Protein AF-A0A641QDT6-F1 (afdb_monomer)

Structure (mmCIF, N/CA/C/O backbone):
data_AF-A0A641QDT6-F1
#
_entry.id   AF-A0A641QDT6-F1
#
loop_
_atom_site.group_PDB
_atom_site.id
_atom_site.type_symbol
_atom_site.label_atom_id
_atom_site.label_alt_id
_atom_site.label_comp_id
_atom_site.label_asym_id
_atom_site.label_entity_id
_atom_site.label_seq_id
_atom_site.pdbx_PDB_ins_code
_atom_site.Cartn_x
_atom_site.Cartn_y
_atom_site.Cartn_z
_atom_site.occupancy
_atom_site.B_iso_or_equiv
_atom_site.auth_seq_id
_atom_site.auth_comp_id
_atom_site.auth_asym_id
_atom_site.auth_atom_id
_atom_site.pdbx_PDB_model_num
ATOM 1 N N . MET A 1 1 ? -2.288 -34.314 -26.282 1.00 59.94 1 MET A N 1
ATOM 2 C CA . MET A 1 1 ? -1.957 -32.972 -25.759 1.00 59.94 1 MET A CA 1
ATOM 3 C C . MET A 1 1 ? -1.831 -31.997 -26.919 1.00 59.94 1 MET A C 1
ATOM 5 O O . MET A 1 1 ? -1.524 -32.454 -28.017 1.00 59.94 1 MET A O 1
ATOM 9 N N . PRO A 1 2 ? -2.115 -30.701 -26.722 1.00 67.31 2 PRO A N 1
ATOM 10 C CA . PRO A 1 2 ? -1.859 -29.699 -27.748 1.00 67.31 2 PRO A CA 1
ATOM 11 C C . PRO A 1 2 ? -0.356 -29.597 -28.022 1.00 67.31 2 PRO A C 1
ATOM 13 O O . PRO A 1 2 ? 0.450 -29.662 -27.098 1.00 67.31 2 PRO A O 1
ATOM 16 N N . ARG A 1 3 ? -0.000 -29.453 -29.302 1.00 85.06 3 ARG A N 1
ATOM 17 C CA . ARG A 1 3 ? 1.394 -29.369 -29.759 1.00 85.06 3 ARG A CA 1
ATOM 18 C C . ARG A 1 3 ? 2.098 -28.107 -29.254 1.00 85.06 3 ARG A C 1
ATOM 20 O O . ARG A 1 3 ? 3.278 -28.146 -28.921 1.00 85.06 3 ARG A O 1
ATOM 27 N N . ILE A 1 4 ? 1.359 -26.998 -29.185 1.00 92.88 4 ILE A N 1
ATOM 28 C CA . ILE A 1 4 ? 1.852 -25.725 -28.660 1.00 92.88 4 ILE A CA 1
ATOM 29 C C . ILE A 1 4 ? 1.339 -25.534 -27.237 1.00 92.88 4 ILE A C 1
ATOM 31 O O . ILE A 1 4 ? 0.132 -25.612 -27.002 1.00 92.88 4 ILE A O 1
ATOM 35 N N . LEU A 1 5 ? 2.250 -25.250 -26.309 1.00 95.38 5 LEU A N 1
ATOM 36 C CA . LEU A 1 5 ? 1.923 -24.841 -24.944 1.00 95.38 5 LEU A CA 1
ATOM 37 C C . LEU A 1 5 ? 2.494 -23.463 -24.638 1.00 95.38 5 LEU A C 1
ATOM 39 O O . LEU A 1 5 ? 3.478 -23.024 -25.231 1.00 95.38 5 LEU A O 1
ATOM 43 N N . TYR A 1 6 ? 1.879 -22.788 -23.680 1.00 96.00 6 TYR A N 1
ATOM 44 C CA . TYR A 1 6 ? 2.088 -21.374 -23.433 1.00 96.00 6 TYR A CA 1
ATOM 45 C C . TYR A 1 6 ? 2.725 -21.118 -22.072 1.00 96.00 6 TYR A C 1
ATOM 47 O O . TYR A 1 6 ? 2.264 -21.614 -21.043 1.00 96.00 6 TYR A O 1
ATOM 55 N N . LYS A 1 7 ? 3.776 -20.298 -22.057 1.00 94.44 7 LYS A N 1
ATOM 56 C CA . LYS A 1 7 ? 4.405 -19.799 -20.835 1.00 94.44 7 LYS A CA 1
ATOM 57 C C . LYS A 1 7 ? 4.086 -18.321 -20.655 1.00 94.44 7 LYS A C 1
ATOM 59 O O . LYS A 1 7 ? 4.534 -17.495 -21.446 1.00 94.44 7 LYS A O 1
ATOM 64 N N . TYR A 1 8 ? 3.353 -17.999 -19.597 1.00 93.62 8 TYR A N 1
ATOM 65 C CA . TYR A 1 8 ? 3.061 -16.627 -19.185 1.00 93.62 8 TYR A CA 1
ATOM 66 C C . TYR A 1 8 ? 4.192 -16.091 -18.308 1.00 93.62 8 TYR A C 1
ATOM 68 O O . TYR A 1 8 ? 4.615 -16.766 -17.366 1.00 93.62 8 TYR A O 1
ATOM 76 N N . LEU A 1 9 ? 4.705 -14.907 -18.637 1.00 88.69 9 LEU A N 1
ATOM 77 C CA . LEU A 1 9 ? 5.862 -14.299 -17.989 1.00 88.69 9 LEU A CA 1
ATOM 78 C C . LEU A 1 9 ? 5.682 -12.783 -17.879 1.00 88.69 9 LEU A C 1
ATOM 80 O O . LEU A 1 9 ? 5.086 -12.133 -18.741 1.00 88.69 9 LEU A O 1
ATOM 84 N N . ASP A 1 10 ? 6.291 -12.192 -16.860 1.00 86.94 10 ASP A N 1
ATOM 85 C CA . ASP A 1 10 ? 6.581 -10.764 -16.879 1.00 86.94 10 ASP A CA 1
ATOM 86 C C . ASP A 1 10 ? 7.655 -10.440 -17.940 1.00 86.94 10 ASP A C 1
ATOM 88 O O . ASP A 1 10 ? 8.276 -11.318 -18.549 1.00 86.94 10 ASP A O 1
ATOM 92 N N . ILE A 1 11 ? 7.882 -9.149 -18.194 1.00 81.19 11 ILE A N 1
ATOM 93 C CA . ILE A 1 11 ? 8.840 -8.705 -19.221 1.00 81.19 11 ILE A CA 1
ATOM 94 C C . ILE A 1 11 ? 10.263 -9.185 -18.895 1.00 81.19 11 ILE A C 1
ATOM 96 O O . ILE A 1 11 ? 11.015 -9.560 -19.798 1.00 81.19 11 ILE A O 1
ATOM 100 N N . VAL A 1 12 ? 10.643 -9.190 -17.614 1.00 77.25 12 VAL A N 1
ATOM 101 C CA . VAL A 1 12 ? 11.979 -9.612 -17.173 1.00 77.25 12 VAL A CA 1
ATOM 102 C C . VAL A 1 12 ? 12.177 -11.105 -17.428 1.00 77.25 12 VAL A C 1
ATOM 104 O O . VAL A 1 12 ? 13.152 -11.490 -18.073 1.00 77.25 12 VAL A O 1
ATOM 107 N N . GLY A 1 13 ? 11.234 -11.941 -16.994 1.00 76.88 13 GLY A N 1
ATOM 108 C CA . GLY A 1 13 ? 11.238 -13.384 -17.201 1.00 76.88 13 GLY A CA 1
ATOM 109 C C . GLY A 1 13 ? 11.233 -13.753 -18.679 1.00 76.88 13 GLY A C 1
ATOM 110 O O . GLY A 1 13 ? 12.030 -14.592 -19.097 1.00 76.88 13 GLY A O 1
ATOM 111 N N . ALA A 1 14 ? 10.425 -13.070 -19.493 1.00 84.81 14 ALA A N 1
ATOM 112 C CA . ALA A 1 14 ? 10.397 -13.273 -20.939 1.00 84.81 14 ALA A CA 1
ATOM 113 C C . ALA A 1 14 ? 11.737 -12.922 -21.601 1.00 84.81 14 ALA A C 1
ATOM 115 O O . ALA A 1 14 ? 12.267 -13.720 -22.372 1.00 84.81 14 ALA A O 1
ATOM 116 N N . LYS A 1 15 ? 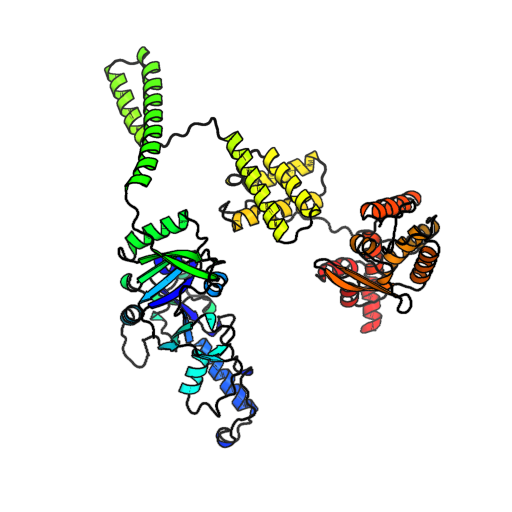12.342 -11.776 -21.260 1.00 80.19 15 LYS A N 1
ATOM 117 C CA . LYS A 1 15 ? 13.678 -11.399 -21.757 1.00 80.19 15 LYS A CA 1
ATOM 118 C C . LYS A 1 15 ? 14.749 -12.399 -21.344 1.00 80.19 15 LYS A C 1
ATOM 120 O O . LYS A 1 15 ? 15.602 -12.735 -22.162 1.00 80.19 15 LYS A O 1
ATOM 125 N N . CYS A 1 16 ? 14.715 -12.881 -20.104 1.00 75.19 16 CYS A N 1
ATOM 126 C CA . CYS A 1 16 ? 15.646 -13.902 -19.635 1.00 75.19 16 CYS A CA 1
ATOM 127 C C . CYS A 1 16 ? 15.475 -15.216 -20.407 1.00 75.19 16 CYS A C 1
ATOM 129 O O . CYS A 1 16 ? 16.471 -15.789 -20.841 1.00 75.19 16 CYS A O 1
ATOM 131 N N . MET A 1 17 ? 14.235 -15.663 -20.606 1.00 81.88 17 MET A N 1
ATOM 132 C CA . MET A 1 17 ? 13.906 -16.900 -21.313 1.00 81.88 17 MET A CA 1
ATOM 133 C C . MET A 1 17 ? 14.315 -16.850 -22.793 1.00 81.88 17 MET A C 1
ATOM 135 O O . MET A 1 17 ? 15.001 -17.741 -23.288 1.00 81.88 17 MET A O 1
ATOM 139 N N . ILE A 1 18 ? 13.938 -15.776 -23.489 1.00 82.69 18 ILE A N 1
ATOM 140 C CA . ILE A 1 18 ? 14.245 -15.551 -24.908 1.00 82.69 18 ILE A CA 1
ATOM 141 C C . ILE A 1 18 ? 15.747 -15.303 -25.100 1.00 82.69 18 ILE A C 1
ATOM 143 O O . ILE A 1 18 ? 16.367 -15.878 -25.991 1.00 82.69 18 ILE A O 1
ATOM 147 N N . GLY A 1 19 ? 16.344 -14.449 -24.266 1.00 76.62 19 GLY A N 1
ATOM 148 C CA . GLY A 1 19 ? 17.744 -14.047 -24.382 1.00 76.62 19 GLY A CA 1
ATOM 149 C C . GLY A 1 19 ? 18.722 -15.192 -24.138 1.00 76.62 19 GLY A C 1
ATOM 150 O O . GLY A 1 19 ? 19.724 -15.292 -24.843 1.00 76.62 19 GLY A O 1
ATOM 151 N N . ASN A 1 20 ? 18.411 -16.069 -23.180 1.00 75.94 20 ASN A N 1
ATOM 152 C CA . ASN A 1 20 ? 19.236 -17.234 -22.862 1.00 75.94 20 ASN A CA 1
ATOM 153 C C . ASN A 1 20 ? 18.808 -18.506 -23.607 1.00 75.94 20 ASN A C 1
ATOM 155 O O . ASN A 1 20 ? 19.472 -19.526 -23.447 1.00 75.94 20 ASN A O 1
ATOM 159 N N . GLN A 1 21 ? 17.715 -18.453 -24.379 1.00 81.75 21 GLN A N 1
ATOM 160 C CA . GLN A 1 21 ? 17.124 -19.592 -25.087 1.00 81.75 21 GLN A CA 1
ATOM 161 C C . GLN A 1 21 ? 17.000 -20.817 -24.176 1.00 81.75 21 GLN A C 1
ATOM 163 O O . GLN A 1 21 ? 17.620 -21.848 -24.408 1.00 81.75 21 GLN A O 1
ATOM 168 N N . ASN A 1 22 ? 16.264 -20.691 -23.076 1.00 80.50 22 ASN A N 1
ATOM 169 C CA . ASN A 1 22 ? 16.143 -21.771 -22.102 1.00 80.50 22 ASN A CA 1
ATOM 170 C C . ASN A 1 22 ? 14.734 -21.875 -21.525 1.00 80.50 22 ASN A C 1
ATOM 172 O O . ASN A 1 22 ? 13.930 -20.969 -21.673 1.00 80.50 22 ASN A O 1
ATOM 176 N N . LEU A 1 23 ? 14.423 -22.987 -20.870 1.00 82.19 23 LEU A N 1
ATOM 177 C CA . LEU A 1 23 ? 13.195 -23.188 -20.120 1.00 82.19 23 LEU A CA 1
ATOM 178 C C . LEU A 1 23 ? 13.533 -23.280 -18.638 1.00 82.19 23 LEU A C 1
ATOM 180 O O . LEU A 1 23 ? 14.334 -24.122 -18.229 1.00 82.19 23 LEU A O 1
ATOM 184 N N . GLN A 1 24 ? 12.931 -22.404 -17.837 1.00 79.38 24 GLN A N 1
ATOM 185 C CA . GLN A 1 24 ? 13.158 -22.378 -16.399 1.00 79.38 24 GLN A CA 1
ATOM 186 C C . GLN A 1 24 ? 12.289 -23.425 -15.697 1.00 79.38 24 GLN A C 1
ATOM 188 O O . GLN A 1 24 ? 11.064 -23.428 -15.848 1.00 79.38 24 GLN A O 1
ATOM 193 N N . PHE A 1 25 ? 12.929 -24.243 -14.868 1.00 79.62 25 PHE A N 1
ATOM 194 C CA . PHE A 1 25 ? 12.282 -25.130 -13.911 1.00 79.62 25 PHE A CA 1
ATOM 195 C C . PHE A 1 25 ? 12.443 -24.591 -12.487 1.00 79.62 25 PHE A C 1
ATOM 197 O O . PHE A 1 25 ? 13.453 -23.966 -12.145 1.00 79.62 25 PHE A O 1
ATOM 204 N N . THR A 1 26 ? 11.445 -24.865 -11.653 1.00 76.50 26 THR A N 1
ATOM 205 C CA . THR A 1 26 ? 11.448 -24.544 -10.222 1.00 76.50 26 THR A CA 1
ATOM 206 C C . THR A 1 26 ? 11.397 -25.841 -9.422 1.00 76.50 26 THR A C 1
ATOM 208 O O . THR A 1 26 ? 10.781 -26.816 -9.858 1.00 76.50 26 THR A O 1
ATOM 211 N N . ASN A 1 27 ? 12.045 -25.873 -8.255 1.00 76.25 27 ASN A N 1
ATOM 212 C CA . ASN A 1 27 ? 11.891 -26.995 -7.334 1.00 76.25 27 ASN A CA 1
ATOM 213 C C . ASN A 1 27 ? 10.439 -27.037 -6.830 1.00 76.25 27 ASN A C 1
ATOM 215 O O . ASN A 1 27 ? 9.900 -26.003 -6.427 1.00 76.25 27 ASN A O 1
ATOM 219 N N . ALA A 1 28 ? 9.807 -28.212 -6.843 1.00 73.94 28 ALA A N 1
ATOM 220 C CA . ALA A 1 28 ? 8.408 -28.342 -6.446 1.00 73.94 28 ALA A CA 1
ATOM 221 C C . ALA A 1 28 ? 8.154 -27.897 -4.988 1.00 73.94 28 ALA A C 1
ATOM 223 O O . ALA A 1 28 ? 7.043 -27.483 -4.672 1.00 73.94 28 ALA A O 1
ATOM 224 N N . SER A 1 29 ? 9.169 -27.902 -4.111 1.00 71.56 29 SER A N 1
ATOM 225 C CA . SER A 1 29 ? 9.049 -27.427 -2.722 1.00 71.56 29 SER A CA 1
ATOM 226 C C . SER A 1 29 ? 9.038 -25.901 -2.549 1.00 71.56 29 SER A C 1
ATOM 228 O O . SER A 1 29 ? 8.716 -25.420 -1.465 1.00 71.56 29 SER A O 1
ATOM 230 N N . GLN A 1 30 ? 9.376 -25.126 -3.586 1.00 64.56 30 GLN A N 1
ATOM 231 C CA . GLN A 1 30 ? 9.523 -23.660 -3.509 1.00 64.56 30 GLN A CA 1
ATOM 232 C C . GLN A 1 30 ? 8.324 -22.871 -4.031 1.00 64.56 30 GLN A C 1
ATOM 234 O O . GLN A 1 30 ? 8.308 -21.641 -3.964 1.00 64.56 30 GLN A O 1
ATOM 239 N N . LEU A 1 31 ? 7.342 -23.551 -4.609 1.00 60.44 31 LEU A N 1
ATOM 240 C CA . LEU A 1 31 ? 6.167 -22.904 -5.169 1.00 60.44 31 LEU A CA 1
ATOM 241 C C . LEU A 1 31 ? 5.165 -22.626 -4.037 1.00 60.44 31 LEU A C 1
ATOM 243 O O . LEU A 1 31 ? 4.776 -23.533 -3.309 1.00 60.44 31 LEU A O 1
ATOM 247 N N . ASN A 1 32 ? 4.773 -21.355 -3.883 1.00 47.69 32 ASN A N 1
ATOM 248 C CA . ASN A 1 32 ? 3.903 -20.845 -2.809 1.00 47.69 32 ASN A CA 1
ATOM 249 C C . ASN A 1 32 ? 2.395 -21.094 -3.098 1.00 47.69 32 ASN A C 1
ATOM 251 O O . ASN A 1 32 ? 1.576 -20.194 -2.936 1.00 47.69 32 ASN A O 1
ATOM 255 N N . ASP A 1 33 ? 2.088 -22.332 -3.513 1.00 51.50 33 ASP A N 1
ATOM 256 C CA . ASP A 1 33 ? 0.790 -22.951 -3.877 1.00 51.50 33 ASP A CA 1
ATOM 257 C C . ASP A 1 33 ? 0.050 -22.409 -5.120 1.00 51.50 33 ASP A C 1
ATOM 259 O O . ASP A 1 33 ? 0.124 -21.210 -5.398 1.00 51.50 33 ASP A O 1
ATOM 263 N N . PRO A 1 34 ? -0.612 -23.282 -5.927 1.00 44.34 34 PRO A N 1
ATOM 264 C CA . PRO A 1 34 ? -1.358 -24.496 -5.544 1.00 44.34 34 PRO A CA 1
ATOM 265 C C . PRO A 1 34 ? -0.804 -25.792 -6.173 1.00 44.34 34 PRO A C 1
ATOM 267 O O . PRO A 1 34 ? -1.082 -26.140 -7.325 1.00 44.34 34 PRO A O 1
ATOM 270 N N . PHE A 1 35 ? -0.057 -26.549 -5.379 1.00 49.19 35 PHE A N 1
ATOM 271 C CA . PHE A 1 35 ? -0.126 -28.004 -5.324 1.00 49.19 35 PHE A CA 1
ATOM 272 C C . PHE A 1 35 ? -0.986 -28.357 -4.105 1.00 49.19 35 PHE A C 1
ATOM 274 O O . PHE A 1 35 ? -0.453 -28.823 -3.090 1.00 49.19 35 PHE A O 1
ATOM 281 N N . ASP A 1 36 ? -2.301 -28.131 -4.198 1.00 51.44 36 ASP A N 1
ATOM 282 C CA . ASP A 1 36 ? -3.278 -28.449 -3.148 1.00 51.44 36 ASP A CA 1
ATOM 283 C C . ASP A 1 36 ? -3.398 -29.958 -2.932 1.00 51.44 36 ASP A C 1
ATOM 285 O O . ASP A 1 36 ? -4.338 -30.619 -3.357 1.00 51.44 36 ASP A O 1
ATOM 289 N N . CYS A 1 37 ? -2.393 -30.508 -2.271 1.00 51.34 37 CYS A N 1
ATOM 290 C CA . CYS A 1 37 ? -2.548 -31.442 -1.179 1.00 51.34 37 CYS A CA 1
ATOM 291 C C . CYS A 1 37 ? -1.194 -31.547 -0.493 1.00 51.34 37 CYS A C 1
ATOM 293 O O . CYS A 1 37 ? -0.379 -32.423 -0.799 1.00 51.34 37 CYS A O 1
ATOM 295 N N . HIS A 1 38 ? -0.940 -30.640 0.456 1.00 53.66 38 HIS A N 1
ATOM 296 C CA . HIS A 1 38 ? 0.020 -30.928 1.518 1.00 53.66 38 HIS A CA 1
ATOM 297 C C . HIS A 1 38 ? -0.294 -32.342 2.036 1.00 53.66 38 HIS A C 1
ATOM 299 O O . HIS A 1 38 ? -1.468 -32.637 2.248 1.00 53.66 38 HIS A O 1
ATOM 305 N N . PRO A 1 39 ? 0.695 -33.218 2.281 1.00 56.62 39 PRO A N 1
ATOM 306 C CA . PRO A 1 39 ? 0.433 -34.582 2.756 1.00 56.62 39 PRO A CA 1
ATOM 307 C C . PRO A 1 39 ? -0.479 -34.693 3.998 1.00 56.62 39 PRO A C 1
ATOM 309 O O . PRO A 1 39 ? -1.091 -35.734 4.209 1.00 56.62 39 PRO A O 1
ATOM 312 N N . LYS A 1 40 ? -0.628 -33.592 4.755 1.00 57.78 40 LYS A N 1
ATOM 313 C CA . LYS A 1 40 ? -1.497 -33.420 5.928 1.00 57.78 40 LYS A CA 1
ATOM 314 C C . LYS A 1 40 ? -2.969 -33.160 5.588 1.00 57.78 40 LYS A C 1
ATOM 316 O O . LYS A 1 40 ? -3.820 -33.283 6.457 1.00 57.78 40 LYS A O 1
ATOM 321 N N . LEU A 1 41 ? -3.259 -32.746 4.356 1.00 54.03 41 LEU A N 1
ATOM 322 C CA . LEU A 1 41 ? -4.612 -32.542 3.826 1.00 54.03 41 LEU A CA 1
ATOM 323 C C . LEU A 1 41 ? -5.203 -33.840 3.257 1.00 54.03 41 LEU A C 1
ATOM 325 O O . LEU A 1 41 ? -6.375 -33.874 2.900 1.00 54.03 41 LEU A O 1
ATOM 329 N N . ILE A 1 42 ? -4.402 -34.908 3.173 1.00 60.75 42 ILE A N 1
ATOM 330 C CA . ILE A 1 42 ? -4.864 -36.234 2.766 1.00 60.75 42 ILE A CA 1
ATOM 331 C C . ILE A 1 42 ? -5.614 -36.860 3.943 1.00 60.75 42 ILE A C 1
ATOM 333 O O . ILE A 1 42 ? -5.079 -36.960 5.044 1.00 60.75 42 ILE A O 1
ATOM 337 N N . ASP A 1 43 ? -6.841 -37.324 3.713 1.00 61.66 43 ASP A N 1
ATOM 338 C CA . ASP A 1 43 ? -7.593 -38.046 4.736 1.00 61.66 43 ASP A CA 1
ATOM 339 C C . ASP A 1 43 ? -7.062 -39.489 4.914 1.00 61.66 43 ASP A C 1
ATOM 341 O O . ASP A 1 43 ? -7.002 -40.293 3.975 1.00 61.66 43 ASP A O 1
ATOM 345 N N . TYR A 1 44 ? -6.666 -39.829 6.146 1.00 65.88 44 TYR A N 1
ATOM 346 C CA . TYR A 1 44 ? -6.179 -41.155 6.560 1.00 65.88 44 TYR A CA 1
ATOM 347 C C . TYR A 1 44 ? -7.233 -41.964 7.345 1.00 65.88 44 TYR A C 1
ATOM 349 O O . TYR A 1 44 ? -6.909 -42.993 7.957 1.00 65.88 44 TYR A O 1
ATOM 357 N N . SER A 1 45 ? -8.491 -41.516 7.371 1.00 64.38 45 SER A N 1
ATOM 358 C CA . SER A 1 45 ? -9.597 -42.178 8.071 1.00 64.38 45 SER A CA 1
ATOM 359 C C . SER A 1 45 ? -9.900 -43.574 7.500 1.00 64.38 45 SER A C 1
ATOM 361 O O . SER A 1 45 ? -10.002 -44.530 8.268 1.00 64.38 45 SER A O 1
ATOM 363 N N . ASN A 1 46 ? -9.896 -43.720 6.170 1.00 61.34 46 ASN A N 1
ATOM 364 C CA . ASN A 1 46 ? -10.322 -44.925 5.438 1.00 61.34 46 ASN A CA 1
ATOM 365 C C . ASN A 1 46 ? -9.179 -45.880 5.019 1.00 61.34 46 ASN A C 1
ATOM 367 O O . ASN A 1 46 ? -9.313 -46.645 4.064 1.00 61.34 46 ASN A O 1
ATOM 371 N N . VAL A 1 47 ? -8.023 -45.855 5.695 1.00 63.28 47 VAL A N 1
ATOM 372 C CA . VAL A 1 47 ? -6.886 -46.735 5.345 1.00 63.28 47 VAL A CA 1
ATOM 373 C C . VAL A 1 47 ? -7.195 -48.201 5.698 1.00 63.28 47 VAL A C 1
ATOM 375 O O . VAL A 1 47 ? -7.450 -48.485 6.869 1.00 63.28 47 VAL A O 1
ATOM 378 N N . PRO A 1 48 ? -7.118 -49.159 4.748 1.00 61.94 48 PRO A N 1
ATOM 379 C CA . PRO A 1 48 ? -7.358 -50.572 5.038 1.00 61.94 48 PRO A CA 1
ATOM 380 C C . PRO A 1 48 ? -6.333 -51.145 6.028 1.00 61.94 48 PRO A C 1
ATOM 382 O O . PRO A 1 48 ? -5.127 -50.984 5.833 1.00 61.94 48 PRO A O 1
ATOM 385 N N . ASN A 1 49 ? -6.790 -51.913 7.025 1.00 62.78 49 ASN A N 1
ATOM 386 C CA . ASN A 1 49 ? -5.919 -52.573 8.016 1.00 62.78 49 ASN A CA 1
ATOM 387 C C . ASN A 1 49 ? -4.859 -53.499 7.389 1.00 62.78 49 ASN A C 1
ATOM 389 O O . ASN A 1 49 ? -3.813 -53.728 7.980 1.00 62.78 49 ASN A O 1
ATOM 393 N N . THR A 1 50 ? -5.092 -54.003 6.176 1.00 61.62 50 THR A N 1
ATOM 394 C CA . THR A 1 50 ? -4.143 -54.838 5.419 1.00 61.62 50 THR A CA 1
ATOM 395 C C . THR A 1 50 ? -2.929 -54.069 4.884 1.00 61.62 50 THR A C 1
ATOM 397 O O . THR A 1 50 ? -1.910 -54.683 4.575 1.00 61.62 50 THR A O 1
ATOM 400 N N . LYS A 1 51 ? -3.016 -52.734 4.766 1.00 57.75 51 LYS A N 1
ATOM 401 C CA . LYS A 1 51 ? -1.911 -51.849 4.348 1.00 57.75 51 LYS A CA 1
ATOM 402 C C . LYS A 1 51 ? -1.043 -51.392 5.528 1.00 57.75 51 LYS A C 1
ATOM 404 O O . LYS A 1 51 ? 0.098 -50.992 5.305 1.00 57.75 51 LYS A O 1
ATOM 409 N N . LEU A 1 52 ? -1.549 -51.496 6.760 1.00 62.88 52 LEU A N 1
ATOM 410 C CA . LEU A 1 52 ? -0.760 -51.351 7.985 1.00 62.88 52 LEU A CA 1
ATOM 411 C C . LEU A 1 52 ? 0.109 -52.611 8.131 1.00 62.88 52 LEU A C 1
ATOM 413 O O . LEU A 1 52 ? -0.280 -53.595 8.755 1.00 62.88 52 LEU A O 1
ATOM 417 N N . GLN A 1 53 ? 1.257 -52.639 7.451 1.00 51.69 53 GLN A N 1
ATOM 418 C CA . GLN A 1 53 ? 2.168 -53.781 7.506 1.00 51.69 53 GLN A CA 1
ATOM 419 C C . GLN A 1 53 ? 2.746 -53.943 8.925 1.00 51.69 53 GLN A C 1
ATOM 421 O O . GLN A 1 53 ? 3.640 -53.204 9.332 1.00 51.69 53 GLN A O 1
ATOM 426 N N . GLY A 1 54 ? 2.280 -54.955 9.660 1.00 57.41 54 GLY A N 1
ATOM 427 C CA . GLY A 1 54 ? 2.918 -55.436 10.890 1.00 57.41 54 GLY A CA 1
ATOM 428 C C . GLY A 1 54 ? 2.712 -54.567 12.138 1.00 57.41 54 GLY A C 1
ATOM 429 O O . GLY A 1 54 ? 1.719 -53.865 12.278 1.00 57.41 54 GLY A O 1
ATOM 430 N N . TRP A 1 55 ? 3.668 -54.657 13.071 1.00 55.59 55 TRP A N 1
ATOM 431 C CA . TRP A 1 55 ? 3.649 -54.095 14.435 1.00 55.59 55 TRP A CA 1
ATOM 432 C C . TRP A 1 55 ? 3.810 -52.560 14.490 1.00 55.59 55 TRP A C 1
ATOM 434 O O . TRP A 1 55 ? 4.077 -52.005 15.554 1.00 55.59 55 TRP A O 1
ATOM 444 N N . ILE A 1 56 ? 3.714 -51.874 13.348 1.00 62.22 56 ILE A N 1
ATOM 445 C CA . ILE A 1 56 ? 3.970 -50.436 13.230 1.00 62.22 56 ILE A CA 1
ATOM 446 C C . ILE A 1 56 ? 2.672 -49.670 13.539 1.00 62.22 56 ILE A C 1
ATOM 448 O O . ILE A 1 56 ? 1.664 -49.899 12.866 1.00 62.22 56 ILE A O 1
ATOM 452 N N . PRO A 1 57 ? 2.669 -48.749 14.522 1.00 73.19 57 PRO A N 1
ATOM 453 C CA . PRO A 1 57 ? 1.506 -47.916 14.821 1.00 73.19 57 PRO A CA 1
ATOM 454 C C . PRO A 1 57 ? 1.044 -47.090 13.611 1.00 73.19 57 PRO A C 1
ATOM 456 O O . PRO A 1 57 ? 1.864 -46.600 12.833 1.00 73.19 57 PRO A O 1
ATOM 459 N N . LYS A 1 58 ? -0.275 -46.869 13.486 1.00 73.50 58 LYS A N 1
ATOM 460 C CA . LYS A 1 58 ? -0.891 -46.077 12.398 1.00 73.50 58 LYS A CA 1
ATOM 461 C C . LYS A 1 58 ? -0.227 -44.705 12.222 1.00 73.50 58 LYS A C 1
ATOM 463 O O . LYS A 1 58 ? -0.011 -44.273 11.097 1.00 73.50 58 LYS A O 1
ATOM 468 N N . GLU A 1 59 ? 0.121 -44.051 13.326 1.00 74.81 59 GLU A N 1
ATOM 469 C CA . GLU A 1 59 ? 0.749 -42.725 13.349 1.00 74.81 59 GLU A CA 1
ATOM 470 C C . GLU A 1 59 ? 2.122 -42.711 12.661 1.00 74.81 59 GLU A C 1
ATOM 472 O O . GLU A 1 59 ? 2.392 -41.834 11.847 1.00 74.81 59 GLU A O 1
ATOM 477 N N . TRP A 1 60 ? 2.956 -43.725 12.904 1.00 73.81 60 TRP A N 1
ATOM 478 C CA . TRP A 1 60 ? 4.290 -43.834 12.298 1.00 73.81 60 TRP A CA 1
ATOM 479 C C . TRP A 1 60 ? 4.218 -44.116 10.798 1.00 73.81 60 TRP A C 1
ATOM 481 O O . TRP A 1 60 ? 5.062 -43.671 10.023 1.00 73.81 60 TRP A O 1
ATOM 491 N N . TRP A 1 61 ? 3.199 -44.864 10.373 1.00 73.12 61 TRP A N 1
ATOM 492 C CA . TRP A 1 61 ? 2.956 -45.111 8.957 1.00 73.12 61 TRP A CA 1
ATOM 493 C C . TRP A 1 61 ? 2.546 -43.825 8.222 1.00 73.12 61 TRP A C 1
ATOM 495 O O . TRP A 1 61 ? 3.053 -43.563 7.133 1.00 73.12 61 TRP A O 1
ATOM 505 N N . ILE A 1 62 ? 1.688 -43.003 8.839 1.00 73.81 62 ILE A N 1
ATOM 506 C CA . ILE A 1 62 ? 1.303 -41.683 8.311 1.00 73.81 62 ILE A CA 1
ATOM 507 C C . ILE A 1 62 ? 2.535 -40.782 8.197 1.00 73.81 62 ILE A C 1
ATOM 509 O O . ILE A 1 62 ? 2.800 -40.248 7.126 1.00 73.81 62 ILE A O 1
ATOM 513 N N . GLU A 1 63 ? 3.330 -40.674 9.264 1.00 77.25 63 GLU A N 1
ATOM 514 C CA . GLU A 1 63 ? 4.547 -39.856 9.278 1.00 77.25 63 GLU A CA 1
ATOM 515 C C . GLU A 1 63 ? 5.540 -40.268 8.179 1.00 77.25 63 GLU A C 1
ATOM 517 O O . GLU A 1 63 ? 6.145 -39.420 7.520 1.00 77.25 63 GLU A O 1
ATOM 522 N N . LYS A 1 64 ? 5.690 -41.572 7.927 1.00 76.12 64 LYS A N 1
ATOM 523 C CA . LYS A 1 64 ? 6.537 -42.075 6.842 1.00 76.12 64 LYS A CA 1
ATOM 524 C C . LYS A 1 64 ? 6.044 -41.628 5.461 1.00 76.12 64 LYS A C 1
ATOM 526 O O . LYS A 1 64 ? 6.847 -41.139 4.674 1.00 76.12 64 LYS A O 1
ATOM 531 N N . GLU A 1 65 ? 4.753 -41.775 5.167 1.00 72.81 65 GLU A N 1
ATOM 532 C CA . GLU A 1 65 ? 4.174 -41.356 3.879 1.00 72.81 65 GLU A CA 1
ATOM 533 C C . GLU A 1 65 ? 4.279 -39.837 3.670 1.00 72.81 65 GLU A C 1
ATOM 535 O O . GLU A 1 65 ? 4.604 -39.381 2.572 1.00 72.81 65 GLU A O 1
ATOM 540 N N . GLU A 1 66 ? 4.071 -39.041 4.726 1.00 73.88 66 GLU A N 1
ATOM 541 C CA . GLU A 1 66 ? 4.270 -37.589 4.666 1.00 73.88 66 GLU A CA 1
ATOM 542 C C . GLU A 1 66 ? 5.728 -37.226 4.346 1.00 73.88 66 GLU A C 1
ATOM 544 O O . GLU A 1 66 ? 5.980 -36.343 3.519 1.00 73.88 66 GLU A O 1
ATOM 549 N N . ASN A 1 67 ? 6.687 -37.934 4.948 1.00 76.75 67 ASN A N 1
ATOM 550 C CA . ASN A 1 67 ? 8.113 -37.754 4.680 1.00 76.75 67 ASN A CA 1
ATOM 551 C C . ASN A 1 67 ? 8.500 -38.187 3.258 1.00 76.75 67 ASN A C 1
ATOM 553 O O . ASN A 1 67 ? 9.229 -37.463 2.580 1.00 76.75 67 ASN A O 1
ATOM 557 N N . ASP A 1 68 ? 7.997 -39.322 2.771 1.00 73.62 68 ASP A N 1
ATOM 558 C CA . ASP A 1 68 ? 8.264 -39.806 1.411 1.00 73.62 68 ASP A CA 1
ATOM 559 C C . ASP A 1 68 ? 7.710 -38.835 0.351 1.00 73.62 68 ASP A C 1
ATOM 561 O O . ASP A 1 68 ? 8.377 -38.541 -0.646 1.00 73.62 68 ASP A O 1
ATOM 565 N N . ALA A 1 69 ? 6.532 -38.254 0.598 1.00 72.62 69 ALA A N 1
ATOM 566 C CA . ALA A 1 69 ? 5.962 -37.204 -0.239 1.00 72.62 69 ALA A CA 1
ATOM 567 C C . ALA A 1 69 ? 6.795 -35.911 -0.228 1.00 72.62 69 ALA A C 1
ATOM 569 O O . ALA A 1 69 ? 7.025 -35.305 -1.277 1.00 72.62 69 ALA A O 1
ATOM 570 N N . LEU A 1 70 ? 7.279 -35.492 0.943 1.00 75.31 70 LEU A N 1
ATOM 571 C CA . LEU A 1 70 ? 8.142 -34.318 1.065 1.00 75.31 70 LEU A CA 1
ATOM 572 C C . LEU A 1 70 ? 9.476 -34.519 0.331 1.00 75.31 70 LEU A C 1
ATOM 574 O O . LEU A 1 70 ? 9.916 -33.633 -0.402 1.00 75.31 70 LEU A O 1
ATOM 578 N N . ASN A 1 71 ? 10.088 -35.694 0.485 1.00 77.00 71 ASN A N 1
ATOM 579 C CA . ASN A 1 71 ? 11.329 -36.062 -0.194 1.00 77.00 71 ASN A CA 1
ATOM 580 C C . ASN A 1 71 ? 11.159 -36.033 -1.715 1.00 77.00 71 ASN A C 1
ATOM 582 O O . ASN A 1 71 ? 11.961 -35.418 -2.412 1.00 77.00 71 ASN A O 1
ATOM 586 N N . LEU A 1 72 ? 10.069 -36.608 -2.229 1.00 75.62 72 LEU A N 1
ATOM 587 C CA . LEU A 1 72 ? 9.747 -36.543 -3.651 1.00 75.62 72 LEU A CA 1
ATOM 588 C C . LEU A 1 72 ? 9.649 -35.099 -4.160 1.00 75.62 72 LEU A C 1
ATOM 590 O O . LEU A 1 72 ? 10.196 -34.790 -5.219 1.00 75.62 72 LEU A O 1
ATOM 594 N N . ARG A 1 73 ? 8.946 -34.218 -3.437 1.00 76.25 73 ARG A N 1
ATOM 595 C CA . ARG A 1 73 ? 8.811 -32.803 -3.822 1.00 76.25 73 ARG A CA 1
ATOM 596 C C . ARG A 1 73 ? 10.169 -32.107 -3.865 1.00 76.25 73 ARG A C 1
ATOM 598 O O . ARG A 1 73 ? 10.447 -31.392 -4.821 1.00 76.25 73 ARG A O 1
ATOM 605 N N . ASN A 1 74 ? 11.021 -32.358 -2.874 1.00 77.50 74 ASN A N 1
ATOM 606 C CA . ASN A 1 74 ? 12.377 -31.808 -2.832 1.00 77.50 74 ASN A CA 1
ATOM 607 C C . ASN A 1 74 ? 13.249 -32.298 -3.997 1.00 77.50 74 ASN A C 1
ATOM 609 O O . ASN A 1 74 ? 14.072 -31.535 -4.502 1.00 77.50 74 ASN A O 1
ATOM 613 N N . ASP A 1 75 ? 13.021 -33.528 -4.454 1.00 76.69 75 ASP A N 1
ATOM 614 C CA . ASP A 1 75 ? 13.752 -34.166 -5.549 1.00 76.69 75 ASP A CA 1
ATOM 615 C C . ASP A 1 75 ? 13.115 -33.936 -6.932 1.00 76.69 75 ASP A C 1
ATOM 617 O O . ASP A 1 75 ? 13.558 -34.530 -7.916 1.00 76.69 75 ASP A O 1
ATOM 621 N N . THR A 1 76 ? 12.073 -33.107 -7.049 1.00 78.75 76 THR A N 1
ATOM 622 C CA . THR A 1 76 ? 11.369 -32.878 -8.319 1.00 78.75 76 THR A CA 1
ATOM 623 C C . THR A 1 76 ? 11.536 -31.446 -8.807 1.00 78.75 76 THR A C 1
ATOM 625 O O . THR A 1 76 ? 11.286 -30.484 -8.075 1.00 78.75 76 THR A O 1
ATOM 628 N N . TRP A 1 77 ? 11.867 -31.292 -10.089 1.00 80.00 77 TRP A N 1
ATOM 629 C CA . TRP A 1 77 ? 11.765 -30.014 -10.790 1.00 80.00 77 TRP A CA 1
ATOM 630 C C . TRP A 1 77 ? 10.555 -29.973 -11.708 1.00 80.00 77 TRP A C 1
ATOM 632 O O . TRP A 1 77 ? 10.221 -30.959 -12.364 1.00 80.00 77 TRP A O 1
ATOM 642 N N . LEU A 1 78 ? 9.923 -28.803 -11.771 1.00 81.62 78 LEU A N 1
ATOM 643 C CA . LEU A 1 78 ? 8.683 -28.610 -12.499 1.00 81.62 78 LEU A CA 1
ATOM 644 C C . LEU A 1 78 ? 8.678 -27.302 -13.293 1.00 81.62 78 LEU A C 1
ATOM 646 O O . LEU A 1 78 ? 9.131 -26.260 -12.811 1.00 81.62 78 LEU A O 1
ATOM 650 N N . CYS A 1 79 ? 8.131 -27.355 -14.505 1.00 85.50 79 CYS A N 1
ATOM 651 C CA . CYS A 1 79 ? 7.793 -26.183 -15.302 1.00 85.50 79 CYS A CA 1
ATOM 652 C C . CYS A 1 79 ? 6.311 -26.227 -15.690 1.00 85.50 79 CYS A C 1
ATOM 654 O O . CYS A 1 79 ? 5.890 -27.095 -16.453 1.00 85.50 79 CYS A O 1
ATOM 656 N N . SER A 1 80 ? 5.532 -25.280 -15.168 1.00 88.50 80 SER A N 1
ATOM 657 C CA . SER A 1 80 ? 4.113 -25.115 -15.499 1.00 88.50 80 SER A CA 1
ATOM 658 C C . SER A 1 80 ? 3.934 -24.354 -16.809 1.00 88.50 80 SER A C 1
ATOM 660 O O . SER A 1 80 ? 4.502 -23.267 -16.980 1.00 88.50 80 SER A O 1
ATOM 662 N N . LEU A 1 81 ? 3.128 -24.906 -17.706 1.00 92.56 81 LEU A N 1
ATOM 663 C CA . LEU A 1 81 ? 2.707 -24.340 -18.985 1.00 92.56 81 LEU A CA 1
ATOM 664 C C . LEU A 1 81 ? 1.178 -24.369 -19.066 1.00 92.56 81 LEU A C 1
ATOM 666 O O . LEU A 1 81 ? 0.537 -25.089 -18.313 1.00 92.56 81 LEU A O 1
ATOM 670 N N . SER A 1 82 ? 0.586 -23.611 -19.980 1.00 94.06 82 SER A N 1
ATOM 671 C CA . SER A 1 82 ? -0.862 -23.583 -20.204 1.00 94.06 82 SER A CA 1
ATOM 672 C C . SER A 1 82 ? -1.212 -24.075 -21.606 1.00 94.06 82 SER A C 1
ATOM 674 O O . SER A 1 82 ? -0.441 -23.883 -22.547 1.00 94.06 82 SER A O 1
ATOM 676 N N . LYS A 1 83 ? -2.387 -24.689 -21.765 1.00 94.94 83 LYS A N 1
ATOM 677 C CA . LYS A 1 83 ? -2.955 -25.046 -23.080 1.00 94.94 83 LYS A CA 1
ATOM 678 C C . LYS A 1 83 ? -3.534 -23.851 -23.831 1.00 94.94 83 LYS A C 1
ATOM 680 O O . LYS A 1 83 ? -3.765 -23.951 -25.033 1.00 94.94 83 LYS A O 1
ATOM 685 N N . ILE A 1 84 ? -3.783 -22.747 -23.132 1.00 92.81 84 ILE A N 1
ATOM 686 C CA . ILE A 1 84 ? -4.443 -21.559 -23.670 1.00 92.81 84 ILE A CA 1
ATOM 687 C C . ILE A 1 84 ? -3.555 -20.328 -23.515 1.00 92.81 84 ILE A C 1
ATOM 689 O O . ILE A 1 84 ? -2.654 -20.288 -22.681 1.00 92.81 84 ILE A O 1
ATOM 693 N N . ASN A 1 85 ? -3.808 -19.318 -24.342 1.00 93.00 85 ASN A N 1
ATOM 694 C CA . ASN A 1 85 ? -3.084 -18.048 -24.333 1.00 93.00 85 ASN A CA 1
ATOM 695 C C . ASN A 1 85 ? -4.005 -16.832 -24.142 1.00 93.00 85 ASN A C 1
ATOM 697 O O . ASN A 1 85 ? -3.530 -15.701 -24.166 1.00 93.00 85 ASN A O 1
ATOM 701 N N . ASP A 1 86 ? -5.306 -17.034 -23.937 1.00 90.88 86 ASP A N 1
ATOM 702 C CA . ASP A 1 86 ? -6.348 -16.001 -23.944 1.00 90.88 86 ASP A CA 1
ATOM 703 C C . ASP A 1 86 ? -7.033 -15.794 -22.578 1.00 90.88 86 ASP A C 1
ATOM 705 O O . ASP A 1 86 ? -7.874 -14.905 -22.430 1.00 90.88 86 ASP A O 1
ATOM 709 N N . SER A 1 87 ? -6.634 -16.549 -21.547 1.00 90.25 87 SER A N 1
ATOM 710 C CA . SER A 1 87 ? -7.186 -16.421 -20.192 1.00 90.25 87 SER A CA 1
ATOM 711 C C . SER A 1 87 ? -6.862 -15.067 -19.551 1.00 90.25 87 SER A C 1
ATOM 713 O O . SER A 1 87 ? -5.706 -14.757 -19.250 1.00 90.25 87 SER A O 1
ATOM 715 N N . LEU A 1 88 ? -7.904 -14.266 -19.297 1.00 88.56 88 LEU A N 1
ATOM 716 C CA . LEU A 1 88 ? -7.808 -12.940 -18.674 1.00 88.56 88 LEU A CA 1
ATOM 717 C C . LEU A 1 88 ? -7.089 -13.000 -17.314 1.00 88.56 88 LEU A C 1
ATOM 719 O O . LEU A 1 88 ? -6.203 -12.191 -17.044 1.00 88.56 88 LEU A O 1
ATOM 723 N N . LEU A 1 89 ? -7.437 -13.992 -16.489 1.00 88.94 89 LEU A N 1
ATOM 724 C CA . LEU A 1 89 ? -6.846 -14.193 -15.165 1.00 88.94 89 LEU A CA 1
ATOM 725 C C . LEU A 1 89 ? -5.362 -14.560 -15.263 1.00 88.94 89 LEU A C 1
ATOM 727 O O . LEU A 1 89 ? -4.555 -14.005 -14.523 1.00 88.94 89 LEU A O 1
ATOM 731 N N . MET A 1 90 ? -4.974 -15.409 -16.224 1.00 91.44 90 MET A N 1
ATOM 732 C CA . MET A 1 90 ? -3.561 -15.750 -16.445 1.00 91.44 90 MET A CA 1
ATOM 733 C C . MET A 1 90 ? -2.731 -14.521 -16.819 1.00 91.44 90 MET A C 1
ATOM 735 O O . MET A 1 90 ? -1.651 -14.301 -16.268 1.00 91.44 90 MET A O 1
ATOM 739 N N . TRP A 1 91 ? -3.250 -13.679 -17.716 1.00 91.56 91 TRP A N 1
ATOM 740 C CA . TRP A 1 91 ? -2.593 -12.425 -18.088 1.00 91.56 91 TRP A CA 1
ATOM 741 C C . TRP A 1 91 ? -2.507 -11.423 -16.927 1.00 91.56 91 TRP A C 1
ATOM 743 O O . TRP A 1 91 ? -1.537 -10.667 -16.845 1.00 91.56 91 TRP A O 1
ATOM 753 N N . SER A 1 92 ? -3.489 -11.410 -16.026 1.00 88.75 92 SER A N 1
ATOM 754 C CA . SER A 1 92 ? -3.453 -10.566 -14.831 1.00 88.75 92 SER A CA 1
ATOM 755 C C . SER A 1 92 ? -2.414 -11.065 -13.821 1.00 88.75 92 SER A C 1
ATOM 757 O O . SER A 1 92 ? -1.540 -10.293 -13.423 1.00 88.75 92 SER A O 1
ATOM 759 N N . HIS A 1 93 ? -2.458 -12.354 -13.470 1.00 87.19 93 HIS A N 1
ATOM 760 C CA . HIS A 1 93 ? -1.626 -12.948 -12.422 1.00 87.19 93 HIS A CA 1
ATOM 761 C C . HIS A 1 93 ? -0.161 -13.128 -12.827 1.00 87.19 93 HIS A C 1
ATOM 763 O O . HIS A 1 93 ? 0.731 -12.777 -12.056 1.00 87.19 93 HIS A O 1
ATOM 769 N N . TYR A 1 94 ? 0.101 -13.657 -14.025 1.00 86.25 94 TYR A N 1
ATOM 770 C CA . TYR A 1 94 ? 1.449 -14.076 -14.433 1.00 86.25 94 TYR A CA 1
ATOM 771 C C . TYR A 1 94 ? 2.143 -13.092 -15.379 1.00 86.25 94 TYR A C 1
ATOM 773 O O . TYR A 1 94 ? 3.368 -13.081 -15.458 1.00 86.25 94 TYR A O 1
ATOM 781 N N . CYS A 1 95 ? 1.383 -12.228 -16.058 1.00 87.88 95 CYS A N 1
ATOM 782 C CA . CYS A 1 95 ? 1.910 -11.219 -16.981 1.00 87.88 95 CYS A CA 1
ATOM 783 C C . CYS A 1 95 ? 1.760 -9.790 -16.431 1.00 87.88 95 CYS A C 1
ATOM 785 O O . CYS A 1 95 ? 1.445 -8.876 -17.192 1.00 87.88 95 CYS A O 1
ATOM 787 N N . TYR A 1 96 ? 1.965 -9.594 -15.122 1.00 83.06 96 TYR A N 1
ATOM 788 C CA . TYR A 1 96 ? 1.982 -8.286 -14.444 1.00 83.06 96 TYR A CA 1
ATOM 789 C C . TYR A 1 96 ? 0.855 -7.344 -14.911 1.00 83.06 96 TYR A C 1
ATOM 791 O O . TYR A 1 96 ? 1.104 -6.311 -15.536 1.00 83.06 96 TYR A O 1
ATOM 799 N N . ASN A 1 97 ? -0.402 -7.728 -14.661 1.00 86.62 97 ASN A N 1
ATOM 800 C CA . ASN A 1 97 ? -1.584 -6.966 -15.079 1.00 86.62 97 ASN A CA 1
ATOM 801 C C . ASN A 1 97 ? -1.637 -6.688 -16.593 1.00 86.62 97 ASN A C 1
ATOM 803 O O . ASN A 1 97 ? -1.852 -5.554 -17.027 1.00 86.62 97 ASN A O 1
ATOM 807 N N . HIS A 1 98 ? -1.479 -7.738 -17.405 1.00 90.00 98 HIS A N 1
ATOM 808 C CA . HIS A 1 98 ? -1.555 -7.685 -18.871 1.00 90.00 98 HIS A CA 1
ATOM 809 C C . HIS A 1 98 ? -0.435 -6.881 -19.564 1.00 90.00 98 HIS A C 1
ATOM 811 O O . HIS A 1 98 ? -0.577 -6.553 -20.743 1.00 90.00 98 HIS A O 1
ATOM 817 N N . LYS A 1 99 ? 0.671 -6.567 -18.873 1.00 89.50 99 LYS A N 1
ATOM 818 C CA . LYS A 1 99 ? 1.858 -5.896 -19.450 1.00 89.50 99 LYS A CA 1
ATOM 819 C C . LYS A 1 99 ? 2.946 -6.875 -19.916 1.00 89.50 99 LYS A C 1
ATOM 821 O O . LYS A 1 99 ? 3.860 -6.490 -20.635 1.00 89.50 99 LYS A O 1
ATOM 826 N N . GLY A 1 100 ? 2.873 -8.126 -19.467 1.00 91.31 100 GLY A N 1
ATOM 827 C CA . GLY A 1 100 ? 3.862 -9.169 -19.720 1.00 91.31 100 GLY A CA 1
ATOM 828 C C . GLY A 1 100 ? 3.767 -9.801 -21.106 1.00 91.31 100 GLY A C 1
ATOM 829 O O . GLY A 1 100 ? 3.181 -9.253 -22.041 1.00 91.31 100 GLY A O 1
ATOM 830 N N . ILE A 1 101 ? 4.370 -10.977 -21.235 1.00 94.69 101 ILE A N 1
ATOM 831 C CA . ILE A 1 101 ? 4.518 -11.700 -22.495 1.00 94.69 101 ILE A CA 1
ATOM 832 C C . ILE A 1 101 ? 4.112 -13.151 -22.276 1.00 94.69 101 ILE A C 1
ATOM 834 O O . ILE A 1 101 ? 4.485 -13.775 -21.285 1.00 94.69 101 ILE A O 1
ATOM 838 N N . CYS A 1 102 ? 3.377 -13.700 -23.232 1.00 95.94 102 CYS A N 1
ATOM 839 C CA . CYS A 1 102 ? 3.106 -15.124 -23.303 1.00 95.94 102 CYS A CA 1
ATOM 840 C C . CYS A 1 102 ? 3.896 -15.722 -24.474 1.00 95.94 102 CYS A C 1
ATOM 842 O O . CYS A 1 102 ? 3.906 -15.167 -25.572 1.00 95.94 102 CYS A O 1
ATOM 844 N N . ILE A 1 103 ? 4.612 -16.819 -24.236 1.00 95.44 103 ILE A N 1
ATOM 845 C CA . ILE A 1 103 ? 5.470 -17.480 -25.227 1.00 95.44 103 ILE A CA 1
ATOM 846 C C . ILE A 1 103 ? 4.864 -18.839 -25.566 1.00 95.44 103 ILE A C 1
ATOM 848 O O . ILE A 1 103 ? 4.688 -19.666 -24.675 1.00 95.44 103 ILE A O 1
ATOM 852 N N . GLY A 1 104 ? 4.563 -19.071 -26.843 1.00 95.56 104 GLY A N 1
ATOM 853 C CA . GLY A 1 104 ? 4.137 -20.367 -27.364 1.00 95.56 104 GLY A CA 1
ATOM 854 C C . GLY A 1 104 ? 5.338 -21.229 -27.749 1.00 95.56 104 GLY A C 1
ATOM 855 O O . GLY A 1 104 ? 6.172 -20.811 -28.556 1.00 95.56 104 GLY A O 1
ATOM 856 N N . LEU A 1 105 ? 5.405 -22.429 -27.181 1.00 93.75 105 LEU A N 1
ATOM 857 C CA . LEU A 1 105 ? 6.477 -23.402 -27.364 1.00 93.75 105 LEU A CA 1
ATOM 858 C C . LEU A 1 105 ? 5.960 -24.647 -28.082 1.00 93.75 105 LEU A C 1
ATOM 860 O O . LEU A 1 105 ? 4.929 -25.184 -27.681 1.00 93.75 105 LEU A O 1
ATOM 864 N N . ASP A 1 106 ? 6.694 -25.124 -29.087 1.00 92.56 106 ASP A N 1
ATOM 865 C CA . ASP A 1 106 ? 6.442 -26.423 -29.727 1.00 92.56 106 ASP A CA 1
ATOM 866 C C . ASP A 1 106 ? 7.042 -27.542 -28.871 1.00 92.56 106 ASP A C 1
ATOM 868 O O . ASP A 1 106 ? 8.264 -27.696 -28.798 1.00 92.56 106 ASP A O 1
ATOM 872 N N . ILE A 1 107 ? 6.183 -28.290 -28.178 1.00 89.62 107 ILE A N 1
ATOM 873 C CA . ILE A 1 107 ? 6.616 -29.251 -27.160 1.00 89.62 107 ILE A CA 1
ATOM 874 C C . ILE A 1 107 ? 7.360 -30.434 -27.756 1.00 89.62 107 ILE A C 1
ATOM 876 O O . ILE A 1 107 ? 8.312 -30.902 -27.136 1.00 89.62 107 ILE A O 1
ATOM 880 N N . ASP A 1 108 ? 7.012 -30.854 -28.969 1.00 88.19 108 ASP A N 1
ATOM 881 C CA . ASP A 1 108 ? 7.713 -31.947 -29.641 1.00 88.19 108 ASP A CA 1
ATOM 882 C C . ASP A 1 108 ? 9.190 -31.563 -29.851 1.00 88.19 108 ASP A C 1
ATOM 884 O O . ASP A 1 108 ? 10.097 -32.287 -29.442 1.00 88.19 108 ASP A O 1
ATOM 888 N N . LYS A 1 109 ? 9.448 -30.339 -30.338 1.00 88.50 109 LYS A N 1
ATOM 889 C CA . LYS A 1 109 ? 10.814 -29.805 -30.514 1.00 88.50 109 LYS A CA 1
ATOM 890 C C . LYS A 1 109 ? 11.535 -29.541 -29.193 1.00 88.50 109 LYS A C 1
ATOM 892 O O . LYS A 1 109 ? 12.762 -29.655 -29.113 1.00 88.50 109 LYS A O 1
ATOM 897 N N . VAL A 1 110 ? 10.797 -29.146 -28.153 1.00 86.00 110 VAL A N 1
ATOM 898 C CA . VAL A 1 110 ? 11.346 -28.975 -26.800 1.00 86.00 110 VAL A CA 1
ATOM 899 C C . VAL A 1 110 ? 11.876 -30.311 -26.277 1.00 86.00 110 VAL A C 1
ATOM 901 O O . VAL A 1 110 ? 12.989 -30.338 -25.758 1.00 86.00 110 VAL A O 1
ATOM 904 N N . LEU A 1 111 ? 11.126 -31.403 -26.453 1.00 82.81 111 LEU A N 1
ATOM 905 C CA . LEU A 1 111 ? 11.540 -32.747 -26.043 1.00 82.81 111 LEU A CA 1
ATOM 906 C C . LEU A 1 111 ? 12.694 -33.280 -26.908 1.00 82.81 111 LEU A C 1
ATOM 908 O O . LEU A 1 111 ? 13.659 -33.807 -26.365 1.00 82.81 111 LEU A O 1
ATOM 912 N N . GLU A 1 112 ? 12.675 -33.046 -28.224 1.00 81.50 112 GLU A N 1
ATOM 913 C CA . GLU A 1 112 ? 13.793 -33.379 -29.129 1.00 81.50 112 GLU A CA 1
ATOM 914 C C . GLU A 1 112 ? 15.092 -32.612 -28.817 1.00 81.50 112 GLU A C 1
ATOM 916 O O . GLU A 1 112 ? 16.189 -33.041 -29.180 1.00 81.50 112 GLU A O 1
ATOM 921 N N . SER A 1 113 ? 14.990 -31.451 -28.161 1.00 73.81 113 SER A N 1
ATOM 922 C CA . SER A 1 113 ? 16.148 -30.640 -27.765 1.00 73.81 113 SER A CA 1
ATOM 923 C C . SER A 1 113 ? 16.853 -31.168 -26.513 1.00 73.81 113 SER A C 1
ATOM 925 O O . SER A 1 113 ? 17.934 -30.679 -26.172 1.00 73.81 113 SER A O 1
ATOM 927 N N . VAL A 1 114 ? 16.273 -32.156 -25.828 1.00 67.56 114 VAL A N 1
ATOM 928 C CA . VAL A 1 114 ? 16.854 -32.750 -24.625 1.00 67.56 114 VAL A CA 1
ATOM 929 C C . VAL A 1 114 ? 17.996 -33.697 -25.020 1.00 67.56 114 VAL A C 1
ATOM 931 O O . VAL A 1 114 ? 17.782 -34.620 -25.806 1.00 67.56 114 VAL A O 1
ATOM 934 N N . PRO A 1 115 ? 19.227 -33.508 -24.502 1.00 58.66 115 PRO A N 1
ATOM 935 C CA . PRO A 1 115 ? 20.336 -34.400 -24.822 1.00 58.66 115 PRO A CA 1
ATOM 936 C C . PRO A 1 115 ? 20.032 -35.836 -24.361 1.00 58.66 115 PRO A C 1
ATOM 938 O O . PRO A 1 115 ? 19.676 -36.021 -23.194 1.00 58.66 115 PRO A O 1
ATOM 941 N N . PRO A 1 116 ? 20.215 -36.865 -25.208 1.00 52.34 116 PRO A N 1
ATOM 942 C CA . PRO A 1 116 ? 20.073 -38.250 -24.778 1.00 52.34 116 PRO A CA 1
ATOM 943 C C . PRO A 1 116 ? 21.217 -38.603 -23.819 1.00 52.34 116 PRO A C 1
ATOM 945 O O . PRO A 1 116 ? 22.368 -38.234 -24.058 1.00 52.34 116 PRO A O 1
ATOM 948 N N . MET A 1 117 ? 20.954 -39.350 -22.748 1.00 51.56 117 MET A N 1
ATOM 949 C CA . MET A 1 117 ? 22.033 -39.925 -21.936 1.00 51.56 117 MET A CA 1
ATOM 950 C C . MET A 1 117 ? 21.713 -41.309 -21.353 1.00 51.56 117 MET A C 1
ATOM 952 O O . MET A 1 117 ? 20.590 -41.801 -21.361 1.00 51.56 117 MET A O 1
ATOM 956 N N . PHE A 1 118 ? 22.789 -41.961 -20.929 1.00 42.72 118 PHE A N 1
ATOM 957 C CA . PHE A 1 118 ? 22.998 -43.397 -20.834 1.00 42.72 118 PHE A CA 1
ATOM 958 C C . PHE A 1 118 ? 23.151 -43.833 -19.372 1.00 42.72 118 PHE A C 1
ATOM 960 O O . PHE A 1 118 ? 23.917 -43.228 -18.623 1.00 42.72 118 PHE A O 1
ATOM 967 N N . GLY A 1 119 ? 22.496 -44.931 -18.991 1.00 52.56 119 GLY A N 1
ATOM 968 C CA . GLY A 1 119 ? 22.523 -45.504 -17.641 1.00 52.56 119 GLY A CA 1
ATOM 969 C C . GLY A 1 119 ? 21.118 -45.600 -17.039 1.00 52.56 119 GLY A C 1
ATOM 970 O O . GLY A 1 119 ? 20.133 -45.623 -17.767 1.00 52.56 119 GLY A O 1
ATOM 971 N N . THR A 1 120 ? 20.995 -45.661 -15.711 1.00 40.72 120 THR A N 1
ATOM 972 C CA . THR A 1 120 ? 19.701 -45.812 -15.004 1.00 40.72 120 THR A CA 1
ATOM 973 C C . THR A 1 120 ? 18.977 -44.488 -14.708 1.00 40.72 120 THR A C 1
ATOM 975 O O . THR A 1 120 ? 18.083 -44.447 -13.864 1.00 40.72 120 THR A O 1
ATOM 978 N N . ILE A 1 121 ? 19.350 -43.395 -15.376 1.00 48.47 121 ILE A N 1
ATOM 979 C CA . ILE A 1 121 ? 18.850 -42.042 -15.099 1.00 48.47 121 ILE A CA 1
ATOM 980 C C . ILE A 1 121 ? 17.889 -41.638 -16.220 1.00 48.47 121 ILE A C 1
ATOM 982 O O . ILE A 1 121 ? 18.280 -41.599 -17.381 1.00 48.47 121 ILE A O 1
ATOM 986 N N . TYR A 1 122 ? 16.630 -41.363 -15.868 1.00 51.84 122 TYR A N 1
ATOM 987 C CA . TYR A 1 122 ? 15.601 -40.868 -16.788 1.00 51.84 122 TYR A CA 1
ATOM 988 C C . TYR A 1 122 ? 15.930 -39.430 -17.211 1.00 51.84 122 TYR A C 1
ATOM 990 O O . TYR A 1 122 ? 16.181 -38.589 -16.350 1.00 51.84 122 TYR A O 1
ATOM 998 N N . LEU A 1 123 ? 15.947 -39.149 -18.518 1.00 54.44 123 LEU A N 1
ATOM 999 C CA . LEU A 1 123 ? 16.386 -37.849 -19.054 1.00 54.44 123 LEU A CA 1
ATOM 1000 C C . LEU A 1 123 ? 15.296 -37.053 -19.769 1.00 54.44 123 LEU A C 1
ATOM 1002 O O . LEU A 1 123 ? 15.492 -35.865 -19.994 1.00 54.44 123 LEU A O 1
ATOM 1006 N N . GLU A 1 124 ? 14.150 -37.656 -20.083 1.00 62.78 124 GLU A N 1
ATOM 1007 C CA . GLU A 1 124 ? 13.047 -36.949 -20.736 1.00 62.78 124 GLU A CA 1
ATOM 1008 C C . GLU A 1 124 ? 12.068 -36.378 -19.697 1.00 62.78 124 GLU A C 1
ATOM 1010 O O . GLU A 1 124 ? 11.623 -37.112 -18.806 1.00 62.78 124 GLU A O 1
ATOM 1015 N N . PRO A 1 125 ? 11.713 -35.081 -19.783 1.00 72.12 125 PRO A N 1
ATOM 1016 C CA . PRO A 1 125 ? 10.663 -34.505 -18.957 1.00 72.12 125 PRO A CA 1
ATOM 1017 C C . PRO A 1 125 ? 9.338 -35.242 -19.170 1.00 72.12 125 PRO A C 1
ATOM 1019 O O . PRO A 1 125 ? 8.878 -35.412 -20.298 1.00 72.12 125 PRO A O 1
ATOM 1022 N N . LEU A 1 126 ? 8.681 -35.624 -18.078 1.00 81.50 126 LEU A N 1
ATOM 1023 C CA . LEU A 1 126 ? 7.319 -36.140 -18.132 1.00 81.50 126 LEU A CA 1
ATOM 1024 C C . LEU A 1 126 ? 6.371 -34.975 -18.416 1.00 81.50 126 LEU A C 1
ATOM 1026 O O . LEU A 1 126 ? 6.311 -34.028 -17.631 1.00 81.50 126 LEU A O 1
ATOM 1030 N N . VAL A 1 127 ? 5.624 -35.051 -19.516 1.00 85.88 127 VAL A N 1
ATOM 1031 C CA . VAL A 1 127 ? 4.555 -34.095 -19.825 1.00 85.88 127 VAL A CA 1
ATOM 1032 C C . VAL A 1 127 ? 3.265 -34.604 -19.199 1.00 85.88 127 VAL A C 1
ATOM 1034 O O . VAL A 1 127 ? 2.767 -35.667 -19.568 1.00 85.88 127 VAL A O 1
ATOM 1037 N N . LEU A 1 128 ? 2.737 -33.868 -18.227 1.00 86.25 128 LEU A N 1
ATOM 1038 C CA . LEU A 1 128 ? 1.606 -34.291 -17.410 1.00 86.25 128 LEU A CA 1
ATOM 1039 C C . LEU A 1 128 ? 0.469 -33.269 -17.479 1.00 86.25 128 LEU A C 1
ATOM 1041 O O . LEU A 1 128 ? 0.674 -32.085 -17.219 1.00 86.25 128 LEU A O 1
ATOM 1045 N N . ASP A 1 129 ? -0.737 -33.733 -17.805 1.00 87.25 129 ASP A N 1
ATOM 1046 C CA . ASP A 1 129 ? -1.952 -32.917 -17.764 1.00 87.25 129 ASP A CA 1
ATOM 1047 C C . ASP A 1 129 ? -2.443 -32.772 -16.320 1.00 87.25 129 ASP A C 1
ATOM 1049 O O . ASP A 1 129 ? -2.614 -33.774 -15.621 1.00 87.25 129 ASP A O 1
ATOM 1053 N N . VAL A 1 130 ? -2.711 -31.537 -15.886 1.00 86.19 130 VAL A N 1
ATOM 1054 C CA . VAL A 1 130 ? -3.254 -31.281 -14.548 1.00 86.19 130 VAL A CA 1
ATOM 1055 C C . VAL A 1 130 ? -4.741 -31.644 -14.483 1.00 86.19 130 VAL A C 1
ATOM 1057 O O . VAL A 1 130 ? -5.524 -31.321 -15.375 1.00 86.19 130 VAL A O 1
ATOM 1060 N N . GLN A 1 131 ? -5.114 -32.331 -13.409 1.00 84.56 131 GLN A N 1
ATOM 1061 C CA . GLN A 1 131 ? -6.453 -32.740 -13.016 1.00 84.56 131 GLN A CA 1
ATOM 1062 C C . GLN A 1 131 ? -6.952 -31.816 -11.898 1.00 84.56 131 GLN A C 1
ATOM 1064 O O . GLN A 1 131 ? -6.319 -31.697 -10.846 1.00 84.56 131 GLN A O 1
ATOM 1069 N N . TYR A 1 132 ? -8.103 -31.189 -12.124 1.00 82.75 132 TYR A N 1
ATOM 1070 C CA . TYR A 1 132 ? -8.691 -30.181 -11.242 1.00 82.75 132 TYR A CA 1
ATOM 1071 C C . TYR A 1 132 ? -9.812 -30.774 -10.383 1.00 82.75 132 TYR A C 1
ATOM 1073 O O . TYR A 1 132 ? -10.745 -31.366 -10.927 1.00 82.75 132 TYR A O 1
ATOM 1081 N N . GLN A 1 133 ? -9.727 -30.656 -9.053 1.00 71.06 133 GLN A N 1
ATOM 1082 C CA . GLN A 1 133 ? -10.679 -31.291 -8.121 1.00 71.06 133 GLN A CA 1
ATOM 1083 C C . GLN A 1 133 ? -10.985 -30.393 -6.903 1.00 71.06 133 GLN A C 1
ATOM 1085 O O . GLN A 1 133 ? -10.082 -29.738 -6.394 1.00 71.06 133 GLN A O 1
ATOM 1090 N N . ASP A 1 134 ? -12.252 -30.357 -6.452 1.00 60.41 134 ASP A N 1
ATOM 1091 C CA . ASP A 1 134 ? -12.728 -29.548 -5.301 1.00 60.41 134 ASP A CA 1
ATOM 1092 C C . ASP A 1 134 ? -12.372 -30.188 -3.944 1.00 60.41 134 ASP A C 1
ATOM 1094 O O . ASP A 1 134 ? -12.004 -29.518 -2.984 1.00 60.41 134 ASP A O 1
ATOM 1098 N N . ILE A 1 135 ? -12.513 -31.513 -3.858 1.00 55.41 135 ILE A N 1
ATOM 1099 C CA . ILE A 1 135 ? -12.221 -32.338 -2.684 1.00 55.41 135 ILE A CA 1
ATOM 1100 C C . ILE A 1 135 ? -11.600 -33.620 -3.219 1.00 55.41 135 ILE A C 1
ATOM 1102 O O . ILE A 1 135 ? -12.216 -34.315 -4.029 1.00 55.41 135 ILE A O 1
ATOM 1106 N N . ILE A 1 136 ? -10.394 -33.943 -2.767 1.00 55.38 136 ILE A N 1
ATOM 1107 C CA . ILE A 1 136 ? -9.780 -35.224 -3.090 1.00 55.38 136 ILE A CA 1
ATOM 1108 C C . ILE A 1 136 ? -10.147 -36.199 -1.972 1.00 55.38 136 ILE A C 1
ATOM 1110 O O . ILE A 1 136 ? -9.467 -36.278 -0.949 1.00 55.38 136 ILE A O 1
ATOM 1114 N N . GLU A 1 137 ? -11.223 -36.964 -2.162 1.00 50.69 137 GLU A N 1
ATOM 1115 C CA . GLU A 1 137 ? -11.366 -38.210 -1.411 1.00 50.69 137 GLU A CA 1
ATOM 1116 C C . GLU A 1 137 ? -10.177 -39.088 -1.785 1.00 50.69 137 GLU A C 1
ATOM 1118 O O . GLU A 1 137 ? -9.975 -39.398 -2.961 1.00 50.69 137 GLU A O 1
ATOM 1123 N N . ARG A 1 138 ? -9.355 -39.460 -0.799 1.00 49.66 138 ARG A N 1
ATOM 1124 C CA . ARG A 1 138 ? -8.239 -40.375 -1.026 1.00 49.66 138 ARG A CA 1
ATOM 1125 C C . ARG A 1 138 ? -8.778 -41.603 -1.773 1.00 49.66 138 ARG A C 1
ATOM 1127 O O . ARG A 1 138 ? -9.561 -42.346 -1.177 1.00 49.66 138 ARG A O 1
ATOM 1134 N N . PRO A 1 139 ? -8.350 -41.877 -3.021 1.00 49.19 139 PRO A N 1
ATOM 1135 C CA . PRO A 1 139 ? -8.710 -43.126 -3.673 1.00 49.19 139 PRO A CA 1
ATOM 1136 C C . PRO A 1 139 ? -8.215 -44.248 -2.766 1.00 49.19 139 PRO A C 1
ATOM 1138 O O . PRO A 1 139 ? -7.064 -44.186 -2.325 1.00 49.19 139 PRO A O 1
ATOM 1141 N N . ASN A 1 140 ? -9.093 -45.195 -2.416 1.00 44.91 140 ASN A N 1
ATOM 1142 C CA . ASN A 1 140 ? -8.842 -46.290 -1.472 1.00 44.91 140 ASN A CA 1
ATOM 1143 C C . ASN A 1 140 ? -7.463 -46.933 -1.698 1.00 44.91 140 ASN A C 1
ATOM 1145 O O . ASN A 1 140 ? -7.328 -47.880 -2.456 1.00 44.91 140 ASN A O 1
ATOM 1149 N N . ALA A 1 141 ? -6.455 -46.404 -1.001 1.00 46.75 141 ALA A N 1
ATOM 1150 C CA . ALA A 1 141 ? -5.031 -46.662 -1.179 1.00 46.75 141 ALA A CA 1
ATOM 1151 C C . ALA A 1 141 ? -4.475 -46.427 -2.604 1.00 46.75 141 ALA A C 1
ATOM 1153 O O . ALA A 1 141 ? -4.817 -47.126 -3.548 1.00 46.75 141 ALA A O 1
ATOM 1154 N N . TYR A 1 142 ? -3.456 -45.566 -2.727 1.00 54.53 142 TYR A N 1
ATOM 1155 C CA . TYR A 1 142 ? -2.451 -45.703 -3.788 1.00 54.53 142 TYR A CA 1
ATOM 1156 C C . TYR A 1 142 ? -2.021 -47.181 -3.831 1.00 54.53 142 TYR A C 1
ATOM 1158 O O . TYR A 1 142 ? -1.487 -47.727 -2.851 1.00 54.53 142 TYR A O 1
ATOM 1166 N N . HIS A 1 143 ? -2.374 -47.891 -4.901 1.00 52.47 143 HIS A N 1
ATOM 1167 C CA . HIS A 1 143 ? -2.078 -49.315 -5.025 1.00 52.47 143 HIS A CA 1
ATOM 1168 C C . HIS A 1 143 ? -0.598 -49.503 -5.367 1.00 52.47 143 HIS A C 1
ATOM 1170 O O . HIS A 1 143 ? -0.006 -50.511 -4.978 1.00 52.47 143 HIS A O 1
ATOM 1176 N N . THR A 1 144 ? 0.001 -48.487 -5.995 1.00 57.94 144 THR A N 1
ATOM 1177 C CA . THR A 1 144 ? 1.396 -48.424 -6.428 1.00 57.94 144 THR A CA 1
ATOM 1178 C C . THR A 1 144 ? 2.026 -47.051 -6.145 1.00 57.94 144 THR A C 1
ATOM 1180 O O . THR A 1 144 ? 1.332 -46.048 -5.988 1.00 57.94 144 THR A O 1
ATOM 1183 N N . THR A 1 145 ? 3.361 -46.976 -6.137 1.00 60.16 145 THR A N 1
ATOM 1184 C CA . THR A 1 145 ? 4.117 -45.705 -6.067 1.00 60.16 145 THR A CA 1
ATOM 1185 C C . THR A 1 145 ? 3.775 -44.754 -7.218 1.00 60.16 145 THR A C 1
ATOM 1187 O O . THR A 1 145 ? 3.776 -43.539 -7.046 1.00 60.16 145 THR A O 1
ATOM 1190 N N . LYS A 1 146 ? 3.408 -45.304 -8.382 1.00 63.50 146 LYS A N 1
ATOM 1191 C CA . LYS A 1 146 ? 2.967 -44.545 -9.557 1.00 63.50 146 LYS A CA 1
ATOM 1192 C C . LYS A 1 146 ? 1.690 -43.744 -9.295 1.00 63.50 146 LYS A C 1
ATOM 1194 O O . LYS A 1 146 ? 1.561 -42.645 -9.830 1.00 63.50 146 LYS A O 1
ATOM 1199 N N . ASP A 1 147 ? 0.785 -44.249 -8.460 1.00 65.12 147 ASP A N 1
ATOM 1200 C CA . ASP A 1 147 ? -0.471 -43.562 -8.139 1.00 65.12 147 ASP A CA 1
ATOM 1201 C C . ASP A 1 147 ? -0.210 -42.339 -7.248 1.00 65.12 147 ASP A C 1
ATOM 1203 O O . ASP A 1 147 ? -0.768 -41.272 -7.490 1.00 65.12 147 ASP A O 1
ATOM 1207 N N . LEU A 1 148 ? 0.708 -42.464 -6.281 1.00 66.25 148 LEU A N 1
ATOM 1208 C CA . LEU A 1 148 ? 1.145 -41.354 -5.426 1.00 66.25 148 LEU A CA 1
ATOM 1209 C C . LEU A 1 148 ? 1.860 -40.262 -6.240 1.00 66.25 148 LEU A C 1
ATOM 1211 O O . LEU A 1 148 ? 1.633 -39.07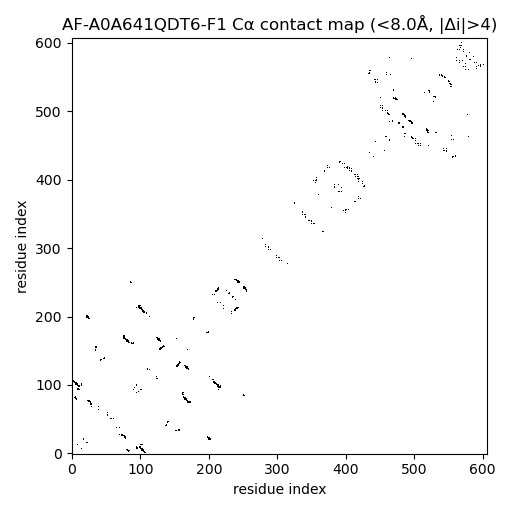5 -6.018 1.00 66.25 148 LEU A O 1
ATOM 1215 N N . PHE A 1 149 ? 2.697 -40.649 -7.208 1.00 69.88 149 PHE A N 1
ATOM 1216 C CA . PHE A 1 149 ? 3.365 -39.706 -8.112 1.00 69.88 149 PHE A CA 1
ATOM 1217 C C . PHE A 1 149 ? 2.389 -38.994 -9.040 1.00 69.88 149 PHE A C 1
ATOM 1219 O O . PHE A 1 149 ? 2.439 -37.772 -9.177 1.00 69.88 149 PHE A O 1
ATOM 1226 N N . SER A 1 150 ? 1.482 -39.756 -9.653 1.00 69.88 150 SER A N 1
ATOM 1227 C CA . SER A 1 150 ? 0.457 -39.203 -10.538 1.00 69.88 150 SER A CA 1
ATOM 1228 C C . SER A 1 150 ? -0.406 -38.209 -9.778 1.00 69.88 150 SER A C 1
ATOM 1230 O O . SER A 1 150 ? -0.633 -37.113 -10.267 1.00 69.88 150 SER A O 1
ATOM 1232 N N . TYR A 1 151 ? -0.777 -38.539 -8.544 1.00 71.94 151 TYR A N 1
ATOM 1233 C CA . TYR A 1 151 ? -1.460 -37.624 -7.651 1.00 71.94 151 TYR A CA 1
ATOM 1234 C C . TYR A 1 151 ? -0.670 -36.333 -7.410 1.00 71.94 151 TYR A C 1
ATOM 1236 O O . TYR A 1 151 ? -1.111 -35.260 -7.804 1.00 71.94 151 TYR A O 1
ATOM 1244 N N . GLN A 1 152 ? 0.533 -36.425 -6.835 1.00 72.94 152 GLN A N 1
ATOM 1245 C CA . GLN A 1 152 ? 1.284 -35.235 -6.425 1.00 72.94 152 GLN A CA 1
ATOM 1246 C C . GLN A 1 152 ? 1.661 -34.308 -7.582 1.00 72.94 152 GLN A C 1
ATOM 1248 O O . GLN A 1 152 ? 1.742 -33.095 -7.391 1.00 72.94 152 GLN A O 1
ATOM 1253 N N . TRP A 1 153 ? 1.911 -34.857 -8.770 1.00 78.38 153 TRP A N 1
ATOM 1254 C CA . TRP A 1 153 ? 2.296 -34.053 -9.924 1.00 78.38 153 TRP A CA 1
ATOM 1255 C C . TRP A 1 153 ? 1.120 -33.596 -10.774 1.00 78.38 153 TRP A C 1
ATOM 1257 O O . TRP A 1 153 ? 1.265 -32.578 -11.447 1.00 78.38 153 TRP A O 1
ATOM 1267 N N . GLN A 1 154 ? -0.023 -34.286 -10.759 1.00 79.62 154 GLN A N 1
ATOM 1268 C CA . GLN A 1 154 ? -1.140 -33.966 -11.652 1.00 79.62 154 GLN A CA 1
ATOM 1269 C C . GLN A 1 154 ? -2.295 -33.268 -10.952 1.00 79.62 154 GLN A C 1
ATOM 1271 O O . GLN A 1 154 ? -3.100 -32.693 -11.658 1.00 79.62 154 GLN A O 1
ATOM 1276 N N . THR A 1 155 ? -2.423 -33.251 -9.626 1.00 76.25 155 THR A N 1
ATOM 1277 C CA . THR A 1 155 ? -3.597 -32.613 -9.007 1.00 76.25 155 THR A CA 1
ATOM 1278 C C . THR A 1 155 ? -3.401 -31.123 -8.725 1.00 76.25 155 THR A C 1
ATOM 1280 O O . THR A 1 155 ? -2.286 -30.646 -8.466 1.00 76.25 155 THR A O 1
ATOM 1283 N N . LYS A 1 156 ? -4.510 -30.379 -8.806 1.00 79.69 156 LYS A N 1
ATOM 1284 C CA . LYS A 1 156 ? -4.634 -28.965 -8.432 1.00 79.69 156 LYS A CA 1
ATOM 1285 C C . LYS A 1 156 ? -6.077 -28.653 -8.024 1.00 79.69 156 LYS A C 1
ATOM 1287 O O . LYS A 1 156 ? -7.000 -29.309 -8.510 1.00 79.69 156 LYS A O 1
ATOM 1292 N N . ALA A 1 157 ? -6.282 -27.670 -7.149 1.00 77.06 157 ALA A N 1
ATOM 1293 C CA . ALA A 1 157 ? -7.630 -27.275 -6.754 1.00 77.06 157 ALA A CA 1
ATOM 1294 C C . ALA A 1 157 ? -8.414 -26.682 -7.931 1.00 77.06 157 ALA A C 1
ATOM 1296 O O . ALA A 1 157 ? -7.845 -26.056 -8.835 1.00 77.06 157 ALA A O 1
ATOM 1297 N N . LYS A 1 158 ? -9.724 -26.927 -7.943 1.00 81.81 158 LYS A N 1
ATOM 1298 C CA . LYS A 1 158 ? -10.584 -26.645 -9.095 1.00 81.81 158 LYS A CA 1
ATOM 1299 C C . LYS A 1 158 ? -10.738 -25.163 -9.407 1.00 81.81 158 LYS A C 1
ATOM 1301 O O . LYS A 1 158 ? -10.946 -24.805 -10.561 1.00 81.81 158 LYS A O 1
ATOM 1306 N N . GLU A 1 159 ? -10.544 -24.286 -8.431 1.00 82.50 159 GLU A N 1
ATOM 1307 C CA . GLU A 1 159 ? -10.554 -22.835 -8.623 1.00 82.50 159 GLU A CA 1
ATOM 1308 C C . GLU A 1 159 ? -9.507 -22.378 -9.649 1.00 82.50 159 GLU A C 1
ATOM 1310 O O . GLU A 1 159 ? -9.667 -21.320 -10.252 1.00 82.50 159 GLU A O 1
ATOM 1315 N N . TRP A 1 160 ? -8.473 -23.191 -9.892 1.00 84.25 160 TRP A N 1
ATOM 1316 C CA . TRP A 1 160 ? -7.395 -22.934 -10.847 1.00 84.25 160 TRP A CA 1
ATOM 1317 C C . TRP A 1 160 ? -7.604 -23.596 -12.215 1.00 84.25 160 TRP A C 1
ATOM 1319 O O . TRP A 1 160 ? -6.702 -23.578 -13.054 1.00 84.25 160 TRP A O 1
ATOM 1329 N N . GLU A 1 161 ? -8.778 -24.177 -12.477 1.00 88.75 161 GLU A N 1
ATOM 1330 C CA . GLU A 1 161 ? -9.100 -24.842 -13.751 1.00 88.75 161 GLU A CA 1
ATOM 1331 C C . GLU A 1 161 ? -8.926 -23.908 -14.962 1.00 88.75 161 GLU A C 1
ATOM 1333 O O . GLU A 1 161 ? -8.548 -24.344 -16.052 1.00 88.75 161 GLU A O 1
ATOM 1338 N N . TYR A 1 162 ? -9.092 -22.596 -14.756 1.00 86.88 162 TYR A N 1
ATOM 1339 C CA . TYR A 1 162 ? -8.882 -21.572 -15.783 1.00 86.88 162 TYR A CA 1
ATOM 1340 C C . TYR A 1 162 ? -7.441 -21.488 -16.311 1.00 86.88 162 TYR A C 1
ATOM 1342 O O . TYR A 1 162 ? -7.214 -20.822 -17.324 1.00 86.88 162 TYR A O 1
ATOM 1350 N N . GLU A 1 163 ? -6.461 -22.096 -15.638 1.00 89.19 163 GLU A N 1
ATOM 1351 C CA . GLU A 1 163 ? -5.081 -22.128 -16.120 1.00 89.19 163 GLU A CA 1
ATOM 1352 C C . GLU A 1 163 ? -4.865 -23.164 -17.228 1.00 89.19 163 GLU A C 1
ATOM 1354 O O . GLU A 1 163 ? -3.945 -23.003 -18.030 1.00 89.19 163 GLU A O 1
ATOM 1359 N N . GLN A 1 164 ? -5.683 -24.225 -17.269 1.00 91.69 164 GLN A N 1
ATOM 1360 C CA . GLN A 1 164 ? -5.498 -25.393 -18.138 1.00 91.69 164 GLN A CA 1
ATOM 1361 C C . GLN A 1 164 ? -4.031 -25.862 -18.179 1.00 91.69 164 GLN A C 1
ATOM 1363 O O . GLN A 1 164 ? -3.401 -25.924 -19.238 1.00 91.69 164 GLN A O 1
ATOM 1368 N N . GLU A 1 165 ? -3.476 -26.116 -16.996 1.00 90.38 165 GLU A N 1
ATOM 1369 C CA . GLU A 1 165 ? -2.056 -26.337 -16.755 1.00 90.38 165 GLU A CA 1
ATOM 1370 C C . GLU A 1 165 ? -1.584 -27.689 -17.322 1.00 90.38 165 GLU A C 1
ATOM 1372 O O . GLU A 1 165 ? -2.237 -28.728 -17.201 1.00 90.38 165 GLU A O 1
ATOM 1377 N N . VAL A 1 166 ? -0.399 -27.668 -17.923 1.00 90.88 166 VAL A N 1
ATOM 1378 C CA . VAL A 1 166 ? 0.400 -28.833 -18.293 1.00 90.88 166 VAL A CA 1
ATOM 1379 C C . VAL A 1 166 ? 1.762 -28.678 -17.640 1.00 90.88 166 VAL A C 1
ATOM 1381 O O . VAL A 1 166 ? 2.383 -27.616 -17.706 1.00 90.88 166 VAL A O 1
ATOM 1384 N N . ARG A 1 167 ? 2.241 -29.738 -17.002 1.00 88.06 167 ARG A N 1
ATOM 1385 C CA . ARG A 1 167 ? 3.480 -29.729 -16.229 1.00 88.06 167 ARG A CA 1
ATOM 1386 C C . ARG A 1 167 ? 4.542 -30.534 -16.952 1.00 88.06 167 ARG A C 1
ATOM 1388 O O . ARG A 1 167 ? 4.319 -31.695 -17.275 1.00 88.06 167 ARG A O 1
ATOM 1395 N N . LEU A 1 168 ? 5.703 -29.925 -17.163 1.00 86.31 168 LEU A N 1
ATOM 1396 C CA . LEU A 1 168 ? 6.925 -30.653 -17.488 1.00 86.31 168 LEU A CA 1
ATOM 1397 C C . LEU A 1 168 ? 7.622 -30.999 -16.179 1.00 86.31 168 LEU A C 1
ATOM 1399 O O . LEU A 1 168 ? 7.983 -30.098 -15.420 1.00 86.31 168 LEU A O 1
ATOM 1403 N N . VAL A 1 169 ? 7.786 -32.290 -15.911 1.00 83.12 169 VAL A N 1
ATOM 1404 C CA . VAL A 1 169 ? 8.294 -32.796 -14.634 1.00 83.12 169 VAL A CA 1
ATOM 1405 C C . VAL A 1 169 ? 9.580 -33.573 -14.848 1.00 83.12 169 VAL A C 1
ATOM 1407 O O . VAL A 1 169 ? 9.628 -34.496 -15.658 1.00 83.12 169 VAL A O 1
ATOM 1410 N N . ILE A 1 170 ? 10.614 -33.221 -14.088 1.00 79.81 170 ILE A N 1
ATOM 1411 C CA . ILE A 1 170 ? 11.891 -33.932 -14.069 1.00 79.81 170 ILE A CA 1
ATOM 1412 C C . ILE A 1 170 ? 12.098 -34.484 -12.653 1.00 79.81 170 ILE A C 1
ATOM 1414 O O . ILE A 1 170 ? 12.474 -33.729 -11.750 1.00 79.81 170 ILE A O 1
ATOM 1418 N N . PRO A 1 171 ? 11.822 -35.780 -12.426 1.00 75.75 171 PRO A N 1
ATOM 1419 C CA . PRO A 1 171 ? 12.097 -36.420 -11.149 1.00 75.75 171 PRO A CA 1
ATOM 1420 C C . PRO A 1 171 ? 13.590 -36.728 -11.022 1.00 75.75 171 PRO A C 1
ATOM 1422 O O . PRO A 1 171 ? 14.189 -37.289 -11.937 1.00 75.75 171 PRO A O 1
ATOM 1425 N N . LYS A 1 172 ? 14.184 -36.403 -9.871 1.00 73.50 172 LYS A N 1
ATOM 1426 C CA . LYS A 1 172 ? 15.616 -36.595 -9.572 1.00 73.50 172 LYS A CA 1
ATOM 1427 C C . LYS A 1 172 ? 16.523 -36.027 -10.671 1.00 73.50 172 LYS A C 1
ATOM 1429 O O . LYS A 1 172 ? 17.308 -36.758 -11.280 1.00 73.50 172 LYS A O 1
ATOM 1434 N N . PRO A 1 173 ? 16.397 -34.723 -10.948 1.00 69.19 173 PRO A N 1
ATOM 1435 C CA . PRO A 1 173 ? 17.099 -34.079 -12.040 1.00 69.19 173 PRO A CA 1
ATOM 1436 C C . PRO A 1 173 ? 18.615 -34.168 -11.854 1.00 69.19 173 PRO A C 1
ATOM 1438 O O . PRO A 1 173 ? 19.151 -33.955 -10.764 1.00 69.19 173 PRO A O 1
ATOM 1441 N N . SER A 1 174 ? 19.319 -34.465 -12.945 1.00 64.69 174 SER A N 1
ATOM 1442 C CA . SER A 1 174 ? 20.779 -34.498 -12.938 1.00 64.69 174 SER A CA 1
ATOM 1443 C C . SER A 1 174 ? 21.358 -33.083 -12.778 1.00 64.69 174 SER A C 1
ATOM 1445 O O . SER A 1 174 ? 20.874 -32.152 -13.434 1.00 64.69 174 SER A O 1
ATOM 1447 N N . PRO A 1 175 ? 22.453 -32.906 -12.010 1.00 60.44 175 PRO A N 1
ATOM 1448 C CA . PRO A 1 175 ? 23.184 -31.641 -11.927 1.00 60.44 175 PRO A CA 1
ATOM 1449 C C . PRO A 1 175 ? 23.651 -31.093 -13.283 1.00 60.44 175 PRO A C 1
ATOM 1451 O O . PRO A 1 175 ? 23.972 -29.916 -13.378 1.00 60.44 175 PRO A O 1
ATOM 1454 N N . ILE A 1 176 ? 23.675 -31.906 -14.347 1.00 56.97 176 ILE A N 1
ATOM 1455 C CA . ILE A 1 176 ? 24.017 -31.444 -15.702 1.00 56.97 176 ILE A CA 1
ATOM 1456 C C . ILE A 1 176 ? 23.023 -30.409 -16.255 1.00 56.97 176 ILE A C 1
ATOM 1458 O O . ILE A 1 176 ? 23.399 -29.569 -17.066 1.00 56.97 176 ILE A O 1
ATOM 1462 N N . TYR A 1 177 ? 21.772 -30.435 -15.784 1.00 55.62 177 TYR A N 1
ATOM 1463 C CA . TYR A 1 177 ? 20.744 -29.443 -16.111 1.00 55.62 177 TYR A CA 1
ATOM 1464 C C . TYR A 1 177 ? 20.798 -28.211 -15.181 1.00 55.62 177 TYR A C 1
ATOM 1466 O O . TYR A 1 177 ? 20.031 -27.259 -15.346 1.00 55.62 177 TYR A O 1
ATOM 1474 N N . ALA A 1 178 ? 21.717 -28.195 -14.207 1.00 56.06 178 ALA A N 1
ATOM 1475 C CA . ALA A 1 178 ? 22.014 -27.028 -13.388 1.00 56.06 178 ALA A CA 1
ATOM 1476 C C . ALA A 1 178 ? 23.000 -26.109 -14.122 1.00 56.06 178 ALA A C 1
ATOM 1478 O O . ALA A 1 178 ? 24.213 -26.165 -13.929 1.00 56.06 178 ALA A O 1
ATOM 1479 N N . ALA A 1 179 ? 22.475 -25.243 -14.986 1.00 50.25 179 ALA A N 1
ATOM 1480 C CA . ALA A 1 179 ? 23.258 -24.146 -15.540 1.00 50.25 179 ALA A CA 1
ATOM 1481 C C . ALA A 1 179 ? 23.254 -22.956 -14.567 1.00 50.25 179 ALA A C 1
ATOM 1483 O O . ALA A 1 179 ? 22.198 -22.450 -14.192 1.00 50.25 179 ALA A O 1
ATOM 1484 N N . PHE A 1 180 ? 24.439 -22.488 -14.169 1.00 48.72 180 PHE A N 1
ATOM 1485 C CA . PHE A 1 180 ? 24.582 -21.281 -13.355 1.00 48.72 180 PHE A CA 1
ATOM 1486 C C . PHE A 1 180 ? 24.137 -20.042 -14.138 1.00 48.72 180 PHE A C 1
ATOM 1488 O O . PHE A 1 180 ? 24.454 -19.895 -15.320 1.00 48.72 180 PHE A O 1
ATOM 1495 N N . THR A 1 181 ? 23.489 -19.085 -13.471 1.00 49.28 181 THR A N 1
ATOM 1496 C CA . THR A 1 181 ? 23.372 -17.742 -14.055 1.00 49.28 181 THR A CA 1
ATOM 1497 C C . THR A 1 181 ? 24.775 -17.124 -14.235 1.00 49.28 181 THR A C 1
ATOM 1499 O O . THR A 1 181 ? 25.686 -17.419 -13.453 1.00 49.28 181 THR A O 1
ATOM 1502 N N . PRO A 1 182 ? 24.991 -16.212 -15.206 1.00 44.69 182 PRO A N 1
ATOM 1503 C CA . PRO A 1 182 ? 26.289 -15.549 -15.406 1.00 44.69 182 PRO A CA 1
ATOM 1504 C C . PRO A 1 182 ? 26.833 -14.801 -14.173 1.00 44.69 182 PRO A C 1
ATOM 1506 O O . PRO A 1 182 ? 28.035 -14.552 -14.075 1.00 44.69 182 PRO A O 1
ATOM 1509 N N . GLN A 1 183 ? 25.959 -14.422 -13.233 1.00 44.47 183 GLN A N 1
ATOM 1510 C CA . GLN A 1 183 ? 26.326 -13.844 -11.935 1.00 44.47 183 GLN A CA 1
ATOM 1511 C C . GLN A 1 183 ? 26.766 -14.912 -10.925 1.00 44.47 183 GLN A C 1
ATOM 1513 O O . GLN A 1 183 ? 27.744 -14.698 -10.214 1.00 44.47 183 GLN A O 1
ATOM 1518 N N . GLN A 1 184 ? 26.103 -16.070 -10.895 1.00 48.34 184 GLN A N 1
ATOM 1519 C CA . GLN A 1 184 ? 26.450 -17.185 -10.005 1.00 48.34 184 GLN A CA 1
ATOM 1520 C C . GLN A 1 184 ? 27.743 -17.895 -10.421 1.00 48.34 184 GLN A C 1
ATOM 1522 O O . GLN A 1 184 ? 28.502 -18.322 -9.558 1.00 48.34 184 GLN A O 1
ATOM 1527 N N . ALA A 1 185 ? 28.065 -17.925 -11.719 1.00 50.06 185 ALA A N 1
ATOM 1528 C CA . ALA A 1 185 ? 29.337 -18.453 -12.223 1.00 50.06 185 ALA A CA 1
ATOM 1529 C C . ALA A 1 185 ? 30.582 -17.685 -11.714 1.00 50.06 185 ALA A C 1
ATOM 1531 O O . ALA A 1 185 ? 31.706 -18.148 -11.899 1.00 50.06 185 ALA A O 1
ATOM 1532 N N . LYS A 1 186 ? 30.394 -16.511 -11.087 1.00 50.19 186 LYS A N 1
ATOM 1533 C CA . LYS A 1 186 ? 31.456 -15.663 -10.517 1.00 50.19 186 LYS A CA 1
ATOM 1534 C C . LYS A 1 186 ? 31.652 -15.830 -9.000 1.00 50.19 186 LYS A C 1
ATOM 1536 O O . LYS A 1 186 ? 32.567 -15.215 -8.460 1.00 50.19 186 LYS A O 1
ATOM 1541 N N . LEU A 1 187 ? 30.814 -16.611 -8.310 1.00 41.38 187 LEU A N 1
ATOM 1542 C CA . LEU A 1 187 ? 30.904 -16.846 -6.860 1.00 41.38 187 LEU A CA 1
ATOM 1543 C C . LEU A 1 187 ? 31.753 -18.095 -6.551 1.00 41.38 187 LEU A C 1
ATOM 1545 O O . LEU A 1 187 ? 31.703 -19.087 -7.278 1.00 41.38 187 LEU A O 1
ATOM 1549 N N . THR A 1 188 ? 32.543 -18.062 -5.472 1.00 36.03 188 THR A N 1
ATOM 1550 C CA . THR A 1 188 ? 33.348 -19.205 -5.002 1.00 36.03 188 THR A CA 1
ATOM 1551 C C . THR A 1 188 ? 32.464 -20.337 -4.464 1.00 36.03 188 THR A C 1
ATOM 1553 O O . THR A 1 188 ? 31.406 -20.089 -3.888 1.00 36.03 188 THR A O 1
ATOM 1556 N N . LYS A 1 189 ? 32.910 -21.594 -4.640 1.00 41.22 189 LYS A N 1
ATOM 1557 C CA . LYS A 1 189 ? 32.120 -22.822 -4.395 1.00 41.22 189 LYS A CA 1
ATOM 1558 C C . LYS A 1 189 ? 31.550 -22.993 -2.973 1.00 41.22 189 LYS A C 1
ATOM 1560 O O . LYS A 1 189 ? 30.682 -23.831 -2.775 1.00 41.22 189 LYS A O 1
ATOM 1565 N N . GLU A 1 190 ? 32.034 -22.237 -1.989 1.00 34.03 190 GLU A N 1
ATOM 1566 C CA . GLU A 1 190 ? 31.690 -22.403 -0.567 1.00 34.03 190 GLU A CA 1
ATOM 1567 C C . GLU A 1 190 ? 30.480 -21.570 -0.101 1.00 34.03 190 GLU A C 1
ATOM 1569 O O . GLU A 1 190 ? 30.050 -21.710 1.039 1.00 34.03 190 GLU A O 1
ATOM 1574 N N . ILE A 1 191 ? 29.889 -20.734 -0.966 1.00 35.16 191 ILE A N 1
ATOM 1575 C CA . ILE A 1 191 ? 28.709 -19.912 -0.635 1.00 35.16 191 ILE A CA 1
ATOM 1576 C C . ILE A 1 191 ? 27.584 -20.232 -1.625 1.00 35.16 191 ILE A C 1
ATOM 1578 O O . ILE A 1 191 ? 27.204 -19.409 -2.458 1.00 35.16 191 ILE A O 1
ATOM 1582 N N . TRP A 1 192 ? 27.086 -21.466 -1.583 1.00 40.19 192 TRP A N 1
ATOM 1583 C CA . TRP A 1 192 ? 25.967 -21.911 -2.413 1.00 40.19 192 TRP A CA 1
ATOM 1584 C C . TRP A 1 192 ? 24.732 -22.172 -1.551 1.00 40.19 192 TRP A C 1
ATOM 1586 O O . TRP A 1 192 ? 24.712 -23.118 -0.765 1.00 40.19 192 TRP A O 1
ATOM 1596 N N . ASP A 1 193 ? 23.685 -21.363 -1.729 1.00 39.12 193 ASP A N 1
ATOM 1597 C CA . ASP A 1 193 ? 22.340 -21.733 -1.290 1.00 39.12 193 ASP A CA 1
ATOM 1598 C C . ASP A 1 193 ? 21.671 -22.540 -2.408 1.00 39.12 193 ASP A C 1
ATOM 1600 O O . ASP A 1 193 ? 21.254 -22.012 -3.441 1.00 39.12 193 ASP A O 1
ATOM 1604 N N . TRP A 1 194 ? 21.589 -23.853 -2.209 1.00 37.59 194 TRP A N 1
ATOM 1605 C CA . TRP A 1 194 ? 20.958 -24.788 -3.141 1.00 37.59 194 TRP A CA 1
ATOM 1606 C C . TRP A 1 194 ? 19.462 -24.502 -3.353 1.00 37.59 194 TRP A C 1
ATOM 1608 O O . TRP A 1 194 ? 18.875 -24.994 -4.316 1.00 37.59 194 TRP A O 1
ATOM 1618 N N . ARG A 1 195 ? 18.850 -23.672 -2.496 1.00 37.84 195 ARG A N 1
ATOM 1619 C CA . ARG A 1 195 ? 17.461 -23.218 -2.607 1.00 37.84 195 ARG A CA 1
ATOM 1620 C C . ARG A 1 195 ? 17.293 -22.007 -3.535 1.00 37.84 195 ARG A C 1
ATOM 1622 O O . ARG A 1 195 ? 16.166 -21.635 -3.822 1.00 37.84 195 ARG A O 1
ATOM 1629 N N . GLU A 1 196 ? 18.355 -21.404 -4.062 1.00 39.91 196 GLU A N 1
ATOM 1630 C CA . GLU A 1 196 ? 18.244 -20.291 -5.027 1.00 39.91 196 GLU A CA 1
ATOM 1631 C C . GLU A 1 196 ? 18.662 -20.675 -6.458 1.00 39.91 196 GLU A C 1
ATOM 1633 O O . GLU A 1 196 ? 18.719 -19.831 -7.360 1.00 39.91 196 GLU A O 1
ATOM 1638 N N . ILE A 1 197 ? 18.943 -21.959 -6.703 1.00 46.25 197 ILE A N 1
ATOM 1639 C CA . ILE A 1 197 ? 19.346 -22.446 -8.023 1.00 46.25 197 ILE A CA 1
ATOM 1640 C C . ILE A 1 197 ? 18.098 -22.587 -8.906 1.00 46.25 197 ILE A C 1
ATOM 1642 O O . ILE A 1 197 ? 17.291 -23.503 -8.751 1.00 46.25 197 ILE A O 1
ATOM 1646 N N . ARG A 1 198 ? 17.934 -21.657 -9.853 1.00 53.75 198 ARG A N 1
ATOM 1647 C CA . ARG A 1 198 ? 17.008 -21.808 -10.982 1.00 53.75 198 ARG A CA 1
ATOM 1648 C C . ARG A 1 198 ? 17.670 -22.733 -11.995 1.00 53.75 198 ARG A C 1
ATOM 1650 O O . ARG A 1 198 ? 18.792 -22.471 -12.418 1.00 53.75 198 ARG A O 1
ATOM 1657 N N . HIS A 1 199 ? 16.991 -23.812 -12.355 1.00 61.44 199 HIS A N 1
ATOM 1658 C CA . HIS A 1 199 ? 17.529 -24.815 -13.266 1.00 61.44 199 HIS A CA 1
ATOM 1659 C C . HIS A 1 199 ? 16.991 -24.565 -14.672 1.00 61.44 199 HIS A C 1
ATOM 1661 O O . HIS A 1 199 ? 15.815 -24.227 -14.839 1.00 61.44 199 HIS A O 1
ATOM 1667 N N . TYR A 1 200 ? 17.857 -24.677 -15.677 1.00 68.06 200 TYR A N 1
ATOM 1668 C CA . TYR A 1 200 ? 17.564 -24.217 -17.030 1.00 68.06 200 TYR A CA 1
ATOM 1669 C C . TYR A 1 200 ? 17.808 -25.333 -18.036 1.00 68.06 200 TYR A C 1
ATOM 1671 O O . TYR A 1 200 ? 18.929 -25.814 -18.183 1.00 68.06 200 TYR A O 1
ATOM 1679 N N . MET A 1 201 ? 16.764 -25.697 -18.773 1.00 73.75 201 MET A N 1
ATOM 1680 C CA . MET A 1 201 ? 16.887 -26.584 -19.925 1.00 73.75 201 MET A CA 1
ATOM 1681 C C . MET A 1 201 ? 17.141 -25.734 -21.176 1.00 73.75 201 MET A C 1
ATOM 1683 O O . MET A 1 201 ? 16.297 -24.894 -21.489 1.00 73.75 201 MET A O 1
ATOM 1687 N N . PRO A 1 202 ? 18.274 -25.877 -21.882 1.00 75.81 202 PRO A N 1
ATOM 1688 C CA . PRO A 1 202 ? 18.522 -25.108 -23.097 1.00 75.81 202 PRO A CA 1
ATOM 1689 C C . PRO A 1 202 ? 17.506 -25.482 -24.182 1.00 75.81 202 PRO A C 1
ATOM 1691 O O . PRO A 1 202 ? 17.168 -26.649 -24.361 1.00 75.81 202 PRO A O 1
ATOM 1694 N N . LEU A 1 203 ? 17.025 -24.479 -24.906 1.00 81.19 203 LEU A N 1
ATOM 1695 C CA . LEU A 1 203 ? 16.091 -24.600 -26.015 1.00 81.19 203 LEU A CA 1
ATOM 1696 C C . LEU A 1 203 ? 16.767 -24.111 -27.289 1.00 81.19 203 LEU A C 1
ATOM 1698 O O . LEU A 1 203 ? 17.493 -23.119 -27.285 1.00 81.19 203 LEU A O 1
ATOM 1702 N N . LYS A 1 204 ? 16.479 -24.767 -28.407 1.00 84.12 204 LYS A N 1
ATOM 1703 C CA . LYS A 1 204 ? 16.816 -24.221 -29.720 1.00 84.12 204 LYS A CA 1
ATOM 1704 C C . LYS A 1 204 ? 15.809 -23.130 -30.094 1.00 84.12 204 LYS A C 1
ATOM 1706 O O . LYS A 1 204 ? 14.653 -23.167 -29.675 1.00 84.12 204 LYS A O 1
ATOM 1711 N N . GLY A 1 205 ? 16.219 -22.177 -30.933 1.00 82.25 205 GLY A N 1
ATOM 1712 C CA . GLY A 1 205 ? 15.333 -21.109 -31.420 1.00 82.25 205 GLY A CA 1
ATOM 1713 C C . GLY A 1 205 ? 14.057 -21.622 -32.107 1.00 82.25 205 GLY A C 1
ATOM 1714 O O . GLY A 1 205 ? 13.012 -20.986 -32.012 1.00 82.25 205 GLY A O 1
ATOM 1715 N N . GLU A 1 206 ? 14.112 -22.805 -32.727 1.00 85.94 206 GLU A N 1
ATOM 1716 C CA . GLU A 1 206 ? 12.972 -23.472 -33.378 1.00 85.94 206 GLU A CA 1
ATOM 1717 C C . GLU A 1 206 ? 11.875 -23.949 -32.416 1.00 85.94 206 GLU A C 1
ATOM 1719 O O . GLU A 1 206 ? 10.750 -24.179 -32.863 1.00 85.94 206 GLU A O 1
ATOM 1724 N N . CYS A 1 207 ? 12.178 -24.068 -31.118 1.00 89.44 207 CYS A N 1
ATOM 1725 C CA . CYS A 1 207 ? 11.198 -24.392 -30.082 1.00 89.44 207 CYS A CA 1
ATOM 1726 C C . CYS A 1 207 ? 10.228 -23.229 -29.824 1.00 89.44 207 CYS A C 1
ATOM 1728 O O . CYS A 1 207 ? 9.135 -23.450 -29.310 1.00 89.44 207 CYS A O 1
ATOM 1730 N N . PHE A 1 208 ? 10.622 -21.994 -30.156 1.00 92.06 208 PHE A N 1
ATOM 1731 C CA . PHE A 1 208 ? 9.811 -20.793 -29.974 1.00 92.06 208 PHE A CA 1
ATOM 1732 C C . PHE A 1 208 ? 8.947 -20.558 -31.218 1.00 92.06 208 PHE A C 1
ATOM 1734 O O . PHE A 1 208 ? 9.424 -20.062 -32.242 1.00 92.06 208 PHE A O 1
ATOM 1741 N N . GLU A 1 209 ? 7.667 -20.910 -31.114 1.00 92.06 209 GLU A N 1
ATOM 1742 C CA . GLU A 1 209 ? 6.709 -20.857 -32.223 1.00 92.06 209 GLU A CA 1
ATOM 1743 C C . GLU A 1 209 ? 6.046 -19.478 -32.338 1.00 92.06 209 GLU A C 1
ATOM 1745 O O . GLU A 1 209 ? 5.849 -18.937 -33.431 1.00 92.06 209 GLU A O 1
ATOM 1750 N N . SER A 1 210 ? 5.678 -18.889 -31.196 1.00 94.00 210 SER A N 1
ATOM 1751 C CA . SER A 1 210 ? 4.959 -17.614 -31.163 1.00 94.00 210 SER A CA 1
ATOM 1752 C C . SER A 1 210 ? 5.233 -16.795 -29.904 1.00 94.00 210 SER A C 1
ATOM 1754 O O . SER A 1 210 ? 5.524 -17.338 -28.840 1.00 94.00 210 SER A O 1
ATOM 1756 N N . ILE A 1 211 ? 5.122 -15.472 -30.021 1.00 95.06 211 ILE A N 1
ATOM 1757 C CA . ILE A 1 211 ? 5.191 -14.527 -28.902 1.00 95.06 211 ILE A CA 1
ATOM 1758 C C . ILE A 1 211 ? 3.949 -13.646 -28.930 1.00 95.06 211 ILE A C 1
ATOM 1760 O O . ILE A 1 211 ? 3.631 -13.029 -29.946 1.00 95.06 211 ILE A O 1
ATOM 1764 N N . TYR A 1 212 ? 3.280 -13.569 -27.789 1.00 96.56 212 TYR A N 1
ATOM 1765 C CA . TYR A 1 212 ? 2.098 -12.760 -27.554 1.00 96.56 212 TYR A CA 1
ATOM 1766 C C . TYR A 1 212 ? 2.472 -11.643 -26.591 1.00 96.56 212 TYR A C 1
ATOM 1768 O O . TYR A 1 212 ? 2.915 -11.890 -25.469 1.00 96.56 212 TYR A O 1
ATOM 1776 N N . PHE A 1 213 ? 2.296 -10.410 -27.031 1.00 95.56 213 PHE A N 1
ATOM 1777 C CA . PHE A 1 213 ? 2.545 -9.222 -26.238 1.00 95.56 213 PHE A CA 1
ATOM 1778 C C . PHE A 1 213 ? 1.266 -8.805 -25.519 1.00 95.56 213 PHE A C 1
ATOM 1780 O O . PHE A 1 213 ? 0.208 -8.716 -26.142 1.00 95.56 213 PHE A O 1
ATOM 1787 N N . GLY A 1 214 ? 1.356 -8.565 -24.211 1.00 92.25 214 GLY A N 1
ATOM 1788 C CA . GLY A 1 214 ? 0.219 -8.159 -23.394 1.00 92.25 214 GLY A CA 1
ATOM 1789 C C . GLY A 1 214 ? -0.438 -6.865 -23.882 1.00 92.25 214 GLY A C 1
ATOM 1790 O O . GLY A 1 214 ? 0.182 -6.045 -24.558 1.00 92.25 214 GLY A O 1
ATOM 1791 N N . VAL A 1 215 ? -1.712 -6.681 -23.528 1.00 88.12 215 VAL A N 1
ATOM 1792 C CA . VAL A 1 215 ? -2.545 -5.539 -23.949 1.00 88.12 215 VAL A CA 1
ATOM 1793 C C . VAL A 1 215 ? -1.884 -4.193 -23.637 1.00 88.12 215 VAL A C 1
ATOM 1795 O O . VAL A 1 215 ? -1.979 -3.271 -24.440 1.00 88.12 215 VAL A O 1
ATOM 1798 N N . ASN A 1 216 ? -1.201 -4.107 -22.492 1.00 85.25 216 ASN A N 1
ATOM 1799 C CA . ASN A 1 216 ? -0.629 -2.874 -21.949 1.00 85.25 216 ASN A CA 1
ATOM 1800 C C . ASN A 1 216 ? 0.908 -2.899 -21.931 1.00 85.25 216 ASN A C 1
ATOM 1802 O O . ASN A 1 216 ? 1.521 -2.274 -21.064 1.00 85.25 216 ASN A O 1
ATOM 1806 N N . ILE A 1 217 ? 1.541 -3.679 -22.812 1.00 86.25 217 ILE A N 1
ATOM 1807 C CA . ILE A 1 217 ? 3.003 -3.680 -22.911 1.00 86.25 217 ILE A CA 1
ATOM 1808 C C . ILE A 1 217 ? 3.509 -2.302 -23.367 1.00 86.25 217 ILE A C 1
ATOM 1810 O O . ILE A 1 217 ? 2.878 -1.648 -24.197 1.00 86.25 217 ILE A O 1
ATOM 1814 N N . ASP A 1 218 ? 4.658 -1.871 -22.849 1.00 84.62 218 ASP A N 1
ATOM 1815 C CA . ASP A 1 218 ? 5.335 -0.678 -23.358 1.00 84.62 218 ASP A CA 1
ATOM 1816 C C . ASP A 1 218 ? 5.776 -0.881 -24.820 1.00 84.62 218 ASP A C 1
ATOM 1818 O O . ASP A 1 218 ? 6.366 -1.906 -25.175 1.00 84.62 218 ASP A O 1
ATOM 1822 N N . GLU A 1 219 ? 5.494 0.099 -25.680 1.00 80.06 219 GLU A N 1
ATOM 1823 C CA . GLU A 1 219 ? 5.762 -0.011 -27.119 1.00 80.06 219 GLU A CA 1
ATOM 1824 C C . GLU A 1 219 ? 7.266 0.028 -27.441 1.00 80.06 219 GLU A C 1
ATOM 1826 O O . GLU A 1 219 ? 7.700 -0.638 -28.383 1.00 80.06 219 GLU A O 1
ATOM 1831 N N . GLN A 1 220 ? 8.097 0.726 -26.652 1.00 77.06 220 GLN A N 1
ATOM 1832 C CA . GLN A 1 220 ? 9.550 0.700 -26.867 1.00 77.06 220 GLN A CA 1
ATOM 1833 C C . GLN A 1 220 ? 10.134 -0.669 -26.509 1.00 77.06 220 GLN A C 1
ATOM 1835 O O . GLN A 1 220 ? 10.997 -1.189 -27.219 1.00 77.06 220 GLN A O 1
ATOM 1840 N N . GLU A 1 221 ? 9.673 -1.266 -25.414 1.00 75.56 221 GLU A N 1
ATOM 1841 C CA . GLU A 1 221 ? 10.081 -2.597 -24.977 1.00 75.56 221 GLU A CA 1
ATOM 1842 C C . GLU A 1 221 ? 9.620 -3.689 -25.932 1.00 75.56 221 GLU A C 1
ATOM 1844 O O . GLU A 1 221 ? 10.417 -4.545 -26.327 1.00 75.56 221 GLU A O 1
ATOM 1849 N N . LYS A 1 222 ? 8.365 -3.620 -26.374 1.00 85.25 222 LYS A N 1
ATOM 1850 C CA . LYS A 1 222 ? 7.835 -4.483 -27.427 1.00 85.25 222 LYS A CA 1
ATOM 1851 C C . LYS A 1 222 ? 8.705 -4.415 -28.680 1.00 85.25 222 LYS A C 1
ATOM 1853 O O . LYS A 1 222 ? 9.158 -5.457 -29.147 1.00 85.25 222 LYS A O 1
ATOM 1858 N N . GLU A 1 223 ? 9.025 -3.221 -29.176 1.00 81.25 223 GLU A N 1
ATOM 1859 C CA . GLU A 1 223 ? 9.838 -3.058 -30.386 1.00 81.25 223 GLU A CA 1
ATOM 1860 C C . GLU A 1 223 ? 11.264 -3.619 -30.216 1.00 81.25 223 GLU A C 1
ATOM 1862 O O . GLU A 1 223 ? 11.753 -4.348 -31.083 1.00 81.25 223 GLU A O 1
ATOM 1867 N N . LYS A 1 224 ? 11.917 -3.388 -29.066 1.00 78.62 224 LYS A N 1
ATOM 1868 C CA . LYS A 1 224 ? 13.232 -3.987 -28.757 1.00 78.62 224 LYS A CA 1
ATOM 1869 C C . LYS A 1 224 ? 13.184 -5.516 -28.785 1.00 78.62 224 LYS A C 1
ATOM 1871 O O . LYS A 1 224 ? 14.096 -6.152 -29.319 1.00 78.62 224 LYS A O 1
ATOM 1876 N N . ILE A 1 225 ? 12.138 -6.113 -28.213 1.00 80.88 225 ILE A N 1
ATOM 1877 C CA . ILE A 1 225 ? 11.971 -7.570 -28.173 1.00 80.88 225 ILE A CA 1
ATOM 1878 C C . ILE A 1 225 ? 11.693 -8.109 -29.578 1.00 80.88 225 ILE A C 1
ATOM 1880 O O . ILE A 1 225 ? 12.338 -9.075 -29.981 1.00 80.88 225 ILE A O 1
ATOM 1884 N N . ILE A 1 226 ? 10.823 -7.460 -30.358 1.00 85.31 226 ILE A N 1
ATOM 1885 C CA . ILE A 1 226 ? 10.558 -7.817 -31.761 1.00 85.31 226 ILE A CA 1
ATOM 1886 C C . ILE A 1 226 ? 11.865 -7.835 -32.567 1.00 85.31 226 ILE A C 1
ATOM 1888 O O . ILE A 1 226 ? 12.155 -8.815 -33.263 1.00 85.31 226 ILE A O 1
ATOM 1892 N N . GLN A 1 227 ? 12.684 -6.787 -32.445 1.00 80.12 227 GLN A N 1
ATOM 1893 C CA . GLN A 1 227 ? 13.972 -6.687 -33.136 1.00 80.12 227 GLN A CA 1
ATOM 1894 C C . GLN A 1 227 ? 14.952 -7.776 -32.694 1.00 80.12 227 GLN A C 1
ATOM 1896 O O . GLN A 1 227 ? 15.607 -8.398 -33.535 1.00 80.12 227 GLN A O 1
ATOM 1901 N N . PHE A 1 228 ? 15.050 -8.033 -31.388 1.00 80.25 228 PHE A N 1
ATOM 1902 C CA . PHE A 1 228 ? 15.926 -9.072 -30.853 1.00 80.25 228 PHE A CA 1
ATOM 1903 C C . PHE A 1 228 ? 15.523 -10.457 -31.360 1.00 80.25 228 PHE A C 1
ATOM 1905 O O . PHE A 1 228 ? 16.356 -11.191 -31.891 1.00 80.25 228 PHE A O 1
ATOM 1912 N N . VAL A 1 229 ? 14.242 -10.798 -31.244 1.00 81.75 229 VAL A N 1
ATOM 1913 C CA . VAL A 1 229 ? 13.713 -12.121 -31.575 1.00 81.75 229 VAL A CA 1
ATOM 1914 C C . VAL A 1 229 ? 13.894 -12.430 -33.061 1.00 81.75 229 VAL A C 1
ATOM 1916 O O . VAL A 1 229 ? 14.425 -13.489 -33.400 1.00 81.75 229 VAL A O 1
ATOM 1919 N N . ARG A 1 230 ? 13.548 -11.484 -33.945 1.00 81.31 230 ARG A N 1
ATOM 1920 C CA . ARG A 1 230 ? 13.728 -11.651 -35.397 1.00 81.31 230 ARG A CA 1
ATOM 1921 C C . ARG A 1 230 ? 15.197 -11.785 -35.797 1.00 81.31 230 ARG A C 1
ATOM 1923 O O . ARG A 1 230 ? 15.508 -12.487 -36.752 1.00 81.31 230 ARG A O 1
ATOM 1930 N N . LYS A 1 231 ? 16.106 -11.118 -35.078 1.00 77.31 231 LYS A N 1
ATOM 1931 C CA . LYS A 1 231 ? 17.544 -11.118 -35.387 1.00 77.31 231 LYS A CA 1
ATOM 1932 C C . LYS A 1 231 ? 18.299 -12.315 -34.805 1.00 77.31 231 LYS A C 1
ATOM 1934 O O . LYS A 1 231 ? 19.307 -12.721 -35.380 1.00 77.31 231 LYS A O 1
ATOM 1939 N N . LYS A 1 232 ? 17.902 -12.808 -33.628 1.00 73.62 232 LYS A N 1
ATOM 1940 C CA . LYS A 1 232 ? 18.720 -13.720 -32.806 1.00 73.62 232 LYS A CA 1
ATOM 1941 C C . LYS A 1 232 ? 18.053 -15.040 -32.434 1.00 73.62 232 LYS A C 1
ATOM 1943 O O . LYS A 1 232 ? 18.788 -15.963 -32.101 1.00 73.62 232 LYS A O 1
ATOM 1948 N N . LEU A 1 233 ? 16.722 -15.130 -32.459 1.00 78.12 233 LEU A N 1
ATOM 1949 C CA . LEU A 1 233 ? 16.000 -16.319 -32.001 1.00 78.12 233 LEU A CA 1
ATOM 1950 C C . LEU A 1 233 ? 15.444 -17.128 -33.173 1.00 78.12 233 LEU A C 1
ATOM 1952 O O . LEU A 1 233 ? 15.925 -18.219 -33.455 1.00 78.12 233 LEU A O 1
ATOM 1956 N N . ASN A 1 234 ? 14.443 -16.577 -33.857 1.00 74.38 234 ASN A N 1
ATOM 1957 C CA . ASN A 1 234 ? 13.780 -17.207 -34.988 1.00 74.38 234 ASN A CA 1
ATOM 1958 C C . ASN A 1 234 ? 13.194 -16.100 -35.889 1.00 74.38 234 ASN A C 1
ATOM 1960 O O . ASN A 1 234 ? 12.242 -15.428 -35.483 1.00 74.38 234 ASN A O 1
ATOM 1964 N N . PRO A 1 235 ? 13.742 -15.881 -37.101 1.00 73.56 235 PRO A N 1
ATOM 1965 C CA . PRO A 1 235 ? 13.258 -14.854 -38.028 1.00 73.56 235 PRO A CA 1
ATOM 1966 C C . PRO A 1 235 ? 11.797 -15.036 -38.458 1.00 73.56 235 PRO A C 1
ATOM 1968 O O . PRO A 1 235 ? 11.147 -14.062 -38.833 1.00 73.56 235 PRO A O 1
ATOM 1971 N N . HIS A 1 236 ? 11.289 -16.270 -38.395 1.00 77.25 236 HIS A N 1
ATOM 1972 C CA . HIS A 1 236 ? 9.945 -16.653 -38.824 1.00 77.25 236 HIS A CA 1
ATOM 1973 C C . HIS A 1 236 ? 8.958 -16.808 -37.663 1.00 77.25 236 HIS A C 1
ATOM 1975 O O . HIS A 1 236 ? 7.862 -17.324 -37.869 1.00 77.25 236 HIS A O 1
ATOM 1981 N N . ILE A 1 237 ? 9.325 -16.388 -36.448 1.00 84.75 237 ILE A N 1
ATOM 1982 C CA . ILE A 1 237 ? 8.425 -16.496 -35.301 1.00 84.75 237 ILE A CA 1
ATOM 1983 C C . ILE A 1 237 ? 7.144 -15.683 -35.530 1.00 84.75 237 ILE A C 1
ATOM 1985 O O . ILE A 1 237 ? 7.175 -14.565 -36.060 1.00 84.75 237 ILE A O 1
ATOM 1989 N N . ASN A 1 238 ? 6.017 -16.216 -35.071 1.00 89.38 238 ASN A N 1
ATOM 1990 C CA . ASN A 1 238 ? 4.757 -15.491 -35.129 1.00 89.38 238 ASN A CA 1
ATOM 1991 C C . ASN A 1 238 ? 4.658 -14.508 -33.955 1.00 89.38 238 ASN A C 1
ATOM 1993 O O . ASN A 1 238 ? 4.845 -14.883 -32.799 1.00 89.38 238 ASN A O 1
ATOM 1997 N N . LEU A 1 239 ? 4.368 -13.240 -34.243 1.00 92.25 239 LEU A N 1
ATOM 1998 C CA . LEU A 1 239 ? 4.285 -12.175 -33.242 1.00 92.25 239 LEU A CA 1
ATOM 1999 C C . LEU A 1 239 ? 2.851 -11.650 -33.182 1.00 92.25 239 LEU A C 1
ATOM 2001 O O . LEU A 1 239 ? 2.281 -11.294 -34.213 1.00 92.25 239 LEU A O 1
ATOM 2005 N N . TYR A 1 240 ? 2.283 -11.577 -31.984 1.00 93.62 240 TYR A N 1
ATOM 2006 C CA . TYR A 1 240 ? 0.894 -11.182 -31.764 1.00 93.62 240 TYR A CA 1
ATOM 2007 C C . TYR A 1 240 ? 0.791 -10.101 -30.695 1.00 93.62 240 TYR A C 1
ATOM 2009 O O . TYR A 1 240 ? 1.490 -10.147 -29.689 1.00 93.62 240 TYR A O 1
ATOM 2017 N N . GLN A 1 241 ? -0.115 -9.149 -30.885 1.00 93.38 241 GLN A N 1
ATOM 2018 C CA . GLN A 1 241 ? -0.536 -8.188 -29.875 1.00 93.38 241 GLN A CA 1
ATOM 2019 C C . GLN A 1 241 ? -1.860 -8.657 -29.279 1.00 93.38 241 GLN A C 1
ATOM 2021 O O . GLN A 1 241 ? -2.830 -8.850 -30.002 1.00 93.38 241 GLN A O 1
ATOM 2026 N N . MET A 1 242 ? -1.938 -8.797 -27.964 1.00 92.69 242 MET A N 1
ATOM 2027 C CA . MET A 1 242 ? -3.200 -9.097 -27.301 1.00 92.69 242 MET A CA 1
ATOM 2028 C C . MET A 1 242 ? -4.107 -7.861 -27.282 1.00 92.69 242 MET A C 1
ATOM 2030 O O . MET A 1 242 ? -3.654 -6.755 -26.969 1.00 92.69 242 MET A O 1
ATOM 2034 N N . ARG A 1 243 ? -5.395 -8.046 -27.590 1.00 88.38 243 ARG A N 1
ATOM 2035 C CA . ARG A 1 243 ? -6.431 -6.999 -27.580 1.00 88.38 243 ARG A CA 1
ATOM 2036 C C . ARG A 1 243 ? -7.637 -7.430 -26.757 1.00 88.38 243 ARG A C 1
ATOM 2038 O O . ARG A 1 243 ? -7.985 -8.607 -26.746 1.00 88.38 243 ARG A O 1
ATOM 2045 N N . VAL A 1 244 ? -8.275 -6.471 -26.087 1.00 83.75 244 VAL A N 1
ATOM 2046 C CA . VAL A 1 244 ? -9.516 -6.696 -25.332 1.00 83.75 244 VAL A CA 1
ATOM 2047 C C . VAL A 1 244 ? -10.707 -6.543 -26.268 1.00 83.75 244 VAL A C 1
ATOM 2049 O O . VAL A 1 244 ? -10.865 -5.500 -26.900 1.00 83.75 244 VAL A O 1
ATOM 2052 N N . TYR A 1 245 ? -11.561 -7.560 -26.305 1.00 75.12 245 TYR A N 1
ATOM 2053 C CA . TYR A 1 245 ? -12.829 -7.543 -27.026 1.00 75.12 245 TYR A CA 1
ATOM 2054 C C . TYR A 1 245 ? -13.958 -7.382 -26.002 1.00 75.12 245 TYR A C 1
ATOM 2056 O O . TYR A 1 245 ? -14.277 -8.299 -25.238 1.00 75.12 245 TYR A O 1
ATOM 2064 N N . ALA A 1 246 ? -14.474 -6.151 -25.915 1.00 58.31 246 ALA A N 1
ATOM 2065 C CA . ALA A 1 246 ? -15.372 -5.690 -24.852 1.00 58.31 246 ALA A CA 1
ATOM 2066 C C . ALA A 1 246 ? -16.751 -6.372 -24.865 1.00 58.31 246 ALA A C 1
ATOM 2068 O O . ALA A 1 246 ? -17.417 -6.445 -23.839 1.00 58.31 246 ALA A O 1
ATOM 2069 N N . ASP A 1 247 ? -17.158 -6.896 -26.014 1.00 57.09 247 ASP A N 1
ATOM 2070 C CA . ASP A 1 247 ? -18.390 -7.647 -26.239 1.00 57.09 247 ASP A CA 1
ATOM 2071 C C . ASP A 1 247 ? -18.348 -9.079 -25.679 1.00 57.09 247 ASP A C 1
ATOM 2073 O O . ASP A 1 247 ? -19.399 -9.662 -25.420 1.00 57.09 247 ASP A O 1
ATOM 2077 N N . ALA A 1 248 ? -17.155 -9.633 -25.434 1.00 56.53 248 ALA A N 1
ATOM 2078 C CA . ALA A 1 248 ? -16.986 -11.032 -25.037 1.00 56.53 248 ALA A CA 1
ATOM 2079 C C . ALA A 1 248 ? -16.248 -11.253 -23.703 1.00 56.53 248 ALA A C 1
ATOM 2081 O O . ALA A 1 248 ? -16.089 -12.408 -23.308 1.00 56.53 248 ALA A O 1
ATOM 2082 N N . PHE A 1 249 ? -15.776 -10.197 -23.019 1.00 67.75 249 PHE A N 1
ATOM 2083 C CA . PHE A 1 249 ? -14.872 -10.301 -21.852 1.00 67.75 249 PHE A CA 1
ATOM 2084 C C . PHE A 1 249 ? -13.665 -11.225 -22.111 1.00 67.75 249 PHE A C 1
ATOM 2086 O O . PHE A 1 249 ? -13.205 -11.954 -21.231 1.00 67.75 249 PHE A O 1
ATOM 2093 N N . ARG A 1 250 ? -13.151 -11.209 -23.345 1.00 74.12 250 ARG A N 1
ATOM 2094 C CA . ARG A 1 250 ? -12.038 -12.054 -23.795 1.00 74.12 250 ARG A CA 1
ATOM 2095 C C . ARG A 1 250 ? -10.895 -11.201 -24.314 1.00 74.12 250 ARG A C 1
ATOM 2097 O O . ARG A 1 250 ? -11.094 -10.082 -24.792 1.00 74.12 250 ARG A O 1
ATOM 2104 N N . ILE A 1 251 ? -9.695 -11.762 -24.239 1.00 86.25 251 ILE A N 1
ATOM 2105 C CA . ILE A 1 251 ? -8.529 -11.225 -24.928 1.00 86.25 251 ILE A CA 1
ATOM 2106 C C . ILE A 1 251 ? -8.274 -12.102 -26.149 1.00 86.25 251 ILE A C 1
ATOM 2108 O O . ILE A 1 251 ? -8.302 -13.319 -26.028 1.00 86.25 251 ILE A O 1
ATOM 2112 N N . GLN A 1 252 ? -8.016 -11.511 -27.314 1.00 85.88 252 GLN A N 1
ATOM 2113 C CA . GLN A 1 252 ? -7.626 -12.275 -28.503 1.00 85.88 252 GLN A CA 1
ATOM 2114 C C . GLN A 1 252 ? -6.313 -11.757 -29.099 1.00 85.88 252 GLN A C 1
ATOM 2116 O O . GLN A 1 252 ? -6.009 -10.564 -28.973 1.00 85.88 252 GLN A O 1
ATOM 2121 N N . PRO A 1 253 ? -5.525 -12.644 -29.731 1.00 90.38 253 PRO A N 1
ATOM 2122 C CA . PRO A 1 253 ? -4.289 -12.268 -30.394 1.00 90.38 253 PRO A CA 1
ATOM 2123 C C . PRO A 1 253 ? -4.551 -11.623 -31.761 1.00 90.38 253 PRO A C 1
ATOM 2125 O O . PRO A 1 253 ? -5.169 -12.212 -32.644 1.00 90.38 253 PRO A O 1
ATOM 2128 N N . GLU A 1 254 ? -4.006 -10.430 -31.962 1.00 88.69 254 GLU A N 1
ATOM 2129 C CA . GLU A 1 254 ? -3.960 -9.724 -33.239 1.00 88.69 254 GLU A CA 1
ATOM 2130 C C . GLU A 1 254 ? -2.565 -9.897 -33.857 1.00 88.69 254 GLU A C 1
ATOM 2132 O O . GLU A 1 254 ? -1.555 -9.552 -33.244 1.00 88.69 254 GLU A O 1
ATOM 2137 N N . PHE A 1 255 ? -2.478 -10.459 -35.065 1.00 85.06 255 PHE A N 1
ATOM 2138 C CA . PHE A 1 255 ? -1.188 -10.713 -35.713 1.00 85.06 255 PHE A CA 1
ATOM 2139 C C . PHE A 1 255 ? -0.453 -9.407 -36.043 1.00 85.06 255 PHE A C 1
ATOM 2141 O O . PHE A 1 255 ? -0.969 -8.549 -36.766 1.00 85.06 255 PHE A O 1
ATOM 2148 N N . ILE A 1 256 ? 0.786 -9.276 -35.566 1.00 82.50 256 ILE A N 1
ATOM 2149 C CA . ILE A 1 256 ? 1.648 -8.134 -35.869 1.00 82.50 256 ILE A CA 1
ATOM 2150 C C . ILE A 1 256 ? 2.271 -8.372 -37.241 1.00 82.50 256 ILE A C 1
ATOM 2152 O O . ILE A 1 256 ? 3.251 -9.109 -37.391 1.00 82.50 256 ILE A O 1
ATOM 2156 N N . LYS A 1 257 ? 1.707 -7.713 -38.259 1.00 61.31 257 LYS A N 1
ATOM 2157 C CA . LYS A 1 257 ? 2.279 -7.716 -39.609 1.00 61.31 257 LYS A CA 1
ATOM 2158 C C . LYS A 1 257 ? 3.741 -7.240 -39.557 1.00 61.31 257 LYS A C 1
ATOM 2160 O O . LYS A 1 257 ? 4.061 -6.327 -38.792 1.00 61.31 257 LYS A O 1
ATOM 2165 N N . PRO A 1 258 ? 4.649 -7.816 -40.362 1.00 55.84 258 PRO A N 1
ATOM 2166 C CA . PRO A 1 258 ? 5.976 -7.237 -40.544 1.00 55.84 258 PRO A CA 1
ATOM 2167 C C . PRO A 1 258 ? 5.810 -5.778 -40.998 1.00 55.84 258 PRO A C 1
ATOM 2169 O O . PRO A 1 258 ? 5.070 -5.527 -41.948 1.00 55.84 258 PRO A O 1
ATOM 2172 N N . LEU A 1 259 ? 6.417 -4.814 -40.293 1.00 45.12 259 LEU A N 1
ATOM 2173 C CA . LEU A 1 259 ? 6.317 -3.403 -40.675 1.00 45.12 259 LEU A CA 1
ATOM 2174 C C . LEU A 1 259 ? 6.847 -3.214 -42.104 1.00 45.12 259 LEU A C 1
ATOM 2176 O O . LEU A 1 259 ? 7.978 -3.598 -42.400 1.00 45.12 259 LEU A O 1
ATOM 2180 N N . ASN A 1 260 ? 6.048 -2.565 -42.954 1.00 39.38 260 ASN A N 1
ATOM 2181 C CA . ASN A 1 260 ? 6.532 -1.974 -44.197 1.00 39.38 260 ASN A CA 1
ATOM 2182 C C . ASN A 1 260 ? 7.504 -0.829 -43.858 1.00 39.38 260 ASN A C 1
ATOM 2184 O O . ASN A 1 260 ? 7.228 0.012 -43.002 1.00 39.38 260 ASN A O 1
ATOM 2188 N N . SER A 1 261 ? 8.638 -0.810 -44.549 1.00 42.03 261 SER A N 1
ATOM 2189 C CA . SER A 1 261 ? 9.860 -0.027 -44.310 1.00 42.03 261 SER A CA 1
ATOM 2190 C C . SER A 1 261 ? 9.741 1.508 -44.310 1.00 42.03 261 SER A C 1
ATOM 2192 O O . SER A 1 261 ? 10.697 2.184 -43.931 1.00 42.03 261 SER A O 1
ATOM 2194 N N . ASP A 1 262 ? 8.609 2.092 -44.705 1.00 34.94 262 ASP A N 1
ATOM 2195 C CA . ASP A 1 262 ? 8.614 3.464 -45.247 1.00 34.94 262 ASP A CA 1
ATOM 2196 C C . ASP A 1 262 ? 8.274 4.580 -44.235 1.00 34.94 262 ASP A C 1
ATOM 2198 O O . ASP A 1 262 ? 8.730 5.721 -44.374 1.00 34.94 262 ASP A O 1
ATOM 2202 N N . LEU A 1 263 ? 7.535 4.279 -43.160 1.00 33.66 263 LEU A N 1
ATOM 2203 C CA . LEU A 1 263 ? 7.149 5.283 -42.148 1.00 33.66 263 LEU A CA 1
ATOM 2204 C C . LEU A 1 263 ? 8.274 5.578 -41.141 1.00 33.66 263 LEU A C 1
ATOM 2206 O O . LEU A 1 263 ? 8.514 6.738 -40.803 1.00 33.66 263 LEU A O 1
ATOM 2210 N N . ALA A 1 264 ? 9.031 4.555 -40.731 1.00 35.53 264 ALA A N 1
ATOM 2211 C CA . ALA A 1 264 ? 10.233 4.733 -39.912 1.00 35.53 264 ALA A CA 1
ATOM 2212 C C . ALA A 1 264 ? 11.349 5.442 -40.699 1.00 35.53 264 ALA A C 1
ATOM 2214 O O . ALA A 1 264 ? 12.044 6.301 -40.153 1.00 35.53 264 ALA A O 1
ATOM 2215 N N . ALA A 1 265 ? 11.467 5.156 -42.003 1.00 34.28 265 ALA A N 1
ATOM 2216 C CA . ALA A 1 265 ? 12.383 5.863 -42.890 1.00 34.28 265 ALA A CA 1
ATOM 2217 C C . ALA A 1 265 ? 12.057 7.361 -42.952 1.00 34.28 265 ALA A C 1
ATOM 2219 O O . ALA A 1 265 ? 12.959 8.179 -42.823 1.00 34.28 265 ALA A O 1
ATOM 2220 N N . SER A 1 266 ? 10.782 7.743 -43.044 1.00 32.25 266 SER A N 1
ATOM 2221 C CA . SER A 1 266 ? 10.379 9.153 -43.144 1.00 32.25 266 SER A CA 1
ATOM 2222 C C . SER A 1 266 ? 10.732 9.979 -41.893 1.00 32.25 266 SER A C 1
ATOM 2224 O O . SER A 1 266 ? 11.263 11.084 -42.019 1.00 32.25 266 SER A O 1
ATOM 2226 N N . TYR A 1 267 ? 10.527 9.439 -40.685 1.00 33.34 267 TYR A N 1
ATOM 2227 C CA . TYR A 1 267 ? 10.879 10.118 -39.426 1.00 33.34 267 TYR A CA 1
ATOM 2228 C C . TYR A 1 267 ? 12.402 10.218 -39.220 1.00 33.34 267 TYR A C 1
ATOM 2230 O O . TYR A 1 267 ? 12.921 11.270 -38.840 1.00 33.34 267 TYR A O 1
ATOM 2238 N N . ILE A 1 268 ? 13.141 9.152 -39.553 1.00 38.78 268 ILE A N 1
ATOM 2239 C CA . ILE A 1 268 ? 14.610 9.124 -39.478 1.00 38.78 268 ILE A CA 1
ATOM 2240 C C . ILE A 1 268 ? 15.229 10.064 -40.524 1.00 38.78 268 ILE A C 1
ATOM 2242 O O . ILE A 1 268 ? 16.161 10.804 -40.211 1.00 38.78 268 ILE A O 1
ATOM 2246 N N . ILE A 1 269 ? 14.691 10.096 -41.748 1.00 39.16 269 ILE A N 1
ATOM 2247 C CA . ILE A 1 269 ? 15.119 11.012 -42.816 1.00 39.16 269 ILE A CA 1
ATOM 2248 C C . ILE A 1 269 ? 14.860 12.465 -42.406 1.00 39.16 269 ILE A C 1
ATOM 2250 O O . ILE A 1 269 ? 15.732 13.309 -42.601 1.00 39.16 269 ILE A O 1
ATOM 2254 N N . TYR A 1 270 ? 13.711 12.764 -41.793 1.00 35.25 270 TYR A N 1
ATOM 2255 C CA . TYR A 1 270 ? 13.387 14.113 -41.327 1.00 35.25 270 TYR A CA 1
ATOM 2256 C C . TYR A 1 270 ? 14.326 14.583 -40.201 1.00 35.25 270 TYR A C 1
ATOM 2258 O O . TYR A 1 270 ? 14.915 15.661 -40.308 1.00 35.25 270 TYR A O 1
ATOM 2266 N N . LYS A 1 271 ? 14.561 13.747 -39.177 1.00 43.16 271 LYS A N 1
ATOM 2267 C CA . LYS A 1 271 ? 15.493 14.046 -38.073 1.00 43.16 271 LYS A CA 1
ATOM 2268 C C . LYS A 1 271 ? 16.936 14.223 -38.571 1.00 43.16 271 LYS A C 1
ATOM 2270 O O . LYS A 1 271 ? 17.598 15.196 -38.215 1.00 43.16 271 LYS A O 1
ATOM 2275 N N . ASN A 1 272 ? 17.401 13.348 -39.467 1.00 51.44 272 ASN A N 1
ATOM 2276 C CA . ASN A 1 272 ? 18.734 13.454 -40.071 1.00 51.44 272 ASN A CA 1
ATOM 2277 C C . ASN A 1 272 ? 18.881 14.685 -40.981 1.00 51.44 272 ASN A C 1
ATOM 2279 O O . ASN A 1 272 ? 19.960 15.277 -41.038 1.00 51.44 272 ASN A O 1
ATOM 2283 N N . LYS A 1 273 ? 17.810 15.108 -41.667 1.00 49.72 273 LYS A N 1
ATOM 2284 C CA . LYS A 1 273 ? 17.812 16.317 -42.503 1.00 49.72 273 LYS A CA 1
ATOM 2285 C C . LYS A 1 273 ? 17.980 17.585 -41.661 1.00 49.72 273 LYS A C 1
ATOM 2287 O O . LYS A 1 273 ? 18.778 18.438 -42.037 1.00 49.72 273 LYS A O 1
ATOM 2292 N N . ILE A 1 274 ? 17.301 17.689 -40.517 1.00 50.34 274 ILE A N 1
ATOM 2293 C CA . ILE A 1 274 ? 17.429 18.839 -39.604 1.00 50.34 274 ILE A CA 1
ATOM 2294 C C . ILE A 1 274 ? 18.836 18.912 -38.994 1.00 50.34 274 ILE A C 1
ATOM 2296 O O . ILE A 1 274 ? 19.478 19.958 -39.070 1.00 50.34 274 ILE A O 1
ATOM 2300 N N . ILE A 1 275 ? 19.364 17.792 -38.490 1.00 59.00 275 ILE A N 1
ATOM 2301 C CA . ILE A 1 275 ? 20.722 17.733 -37.917 1.00 59.00 275 ILE A CA 1
ATOM 2302 C C . ILE A 1 275 ? 21.780 18.125 -38.960 1.00 59.00 275 ILE A C 1
ATOM 2304 O O . ILE A 1 275 ? 22.731 18.846 -38.652 1.00 59.00 275 ILE A O 1
ATOM 2308 N N . ARG A 1 276 ? 21.613 17.687 -40.214 1.00 60.19 276 ARG A N 1
ATOM 2309 C CA . ARG A 1 276 ? 22.513 18.053 -41.312 1.00 60.19 276 ARG A CA 1
ATOM 2310 C C . ARG A 1 276 ? 22.486 19.556 -41.615 1.00 60.19 276 ARG A C 1
ATOM 2312 O O . ARG A 1 276 ? 23.553 20.145 -41.763 1.00 60.19 276 ARG A O 1
ATOM 2319 N N . ILE A 1 277 ? 21.303 20.172 -41.662 1.00 59.03 277 ILE A N 1
ATOM 2320 C CA . ILE A 1 277 ? 21.149 21.616 -41.910 1.00 59.03 277 ILE A CA 1
ATOM 2321 C C . ILE A 1 277 ? 21.818 22.437 -40.794 1.00 59.03 277 ILE A C 1
ATOM 2323 O O . ILE A 1 277 ? 22.530 23.395 -41.080 1.00 59.03 277 ILE A O 1
ATOM 2327 N N . MET A 1 278 ? 21.670 22.032 -39.529 1.00 61.22 278 MET A N 1
ATOM 2328 C CA . MET A 1 278 ? 22.310 22.716 -38.396 1.00 61.22 278 MET A CA 1
ATOM 2329 C C . MET A 1 278 ? 23.843 22.652 -38.461 1.00 61.22 278 MET A C 1
ATOM 2331 O O . MET A 1 278 ? 24.514 23.662 -38.250 1.00 61.22 278 MET A O 1
ATOM 2335 N N . LYS A 1 279 ? 24.408 21.487 -38.809 1.00 77.44 279 LYS A N 1
ATOM 2336 C CA . LYS A 1 279 ? 25.860 21.321 -39.000 1.00 77.44 279 LYS A CA 1
ATOM 2337 C C . LYS A 1 279 ? 26.386 22.182 -40.149 1.00 77.44 279 LYS A C 1
ATOM 2339 O O . LYS A 1 279 ? 27.407 22.846 -39.993 1.00 77.44 279 LYS A O 1
ATOM 2344 N N . GLU A 1 280 ? 25.687 22.196 -41.285 1.00 71.38 280 GLU A N 1
ATOM 2345 C CA . GLU A 1 280 ? 26.061 23.021 -42.440 1.00 71.38 280 GLU A CA 1
ATOM 2346 C C . GLU A 1 280 ? 26.021 24.520 -42.094 1.00 71.38 280 GLU A C 1
ATOM 2348 O O . GLU A 1 280 ? 26.956 25.242 -42.437 1.00 71.38 280 GLU A O 1
ATOM 2353 N N . ASN A 1 281 ? 25.023 24.977 -41.333 1.00 67.69 281 ASN A N 1
ATOM 2354 C CA . ASN A 1 281 ? 24.923 26.372 -40.894 1.00 67.69 281 ASN A CA 1
ATOM 2355 C C . ASN A 1 281 ? 26.066 26.786 -39.951 1.00 67.69 281 ASN A C 1
ATOM 2357 O O . ASN A 1 281 ? 26.627 27.867 -40.120 1.00 67.69 281 ASN A O 1
ATOM 2361 N N . ILE A 1 282 ? 26.465 25.924 -39.007 1.00 75.69 282 ILE A N 1
ATOM 2362 C CA . ILE A 1 282 ? 27.604 26.184 -38.105 1.00 75.69 282 ILE A CA 1
ATOM 2363 C C . ILE A 1 282 ? 28.915 26.269 -38.894 1.00 75.69 282 ILE A C 1
ATOM 2365 O O . ILE A 1 282 ? 29.703 27.192 -38.692 1.00 75.69 282 ILE A O 1
ATOM 2369 N N . ILE A 1 283 ? 29.136 25.340 -39.831 1.00 82.69 283 ILE A N 1
ATOM 2370 C CA . ILE A 1 283 ? 30.330 25.346 -40.689 1.00 82.69 283 ILE A CA 1
ATOM 2371 C C . ILE A 1 283 ? 30.383 26.634 -41.518 1.00 82.69 283 ILE A C 1
ATOM 2373 O O . ILE A 1 283 ? 31.444 27.242 -41.628 1.00 82.69 283 ILE A O 1
ATOM 2377 N N . GLN A 1 284 ? 29.255 27.067 -42.085 1.00 74.69 284 GLN A N 1
ATOM 2378 C CA . GLN A 1 284 ? 29.191 28.288 -42.890 1.00 74.69 284 GLN A CA 1
ATOM 2379 C C . GLN A 1 284 ? 29.399 29.554 -42.055 1.00 74.69 284 GLN A C 1
ATOM 2381 O O . GLN A 1 284 ? 30.106 30.448 -42.508 1.00 74.69 284 GLN A O 1
ATOM 2386 N N . ALA A 1 285 ? 28.859 29.617 -40.835 1.00 74.56 285 ALA A N 1
ATOM 2387 C CA . ALA A 1 285 ? 29.083 30.742 -39.928 1.00 74.56 285 ALA A CA 1
ATOM 2388 C C . ALA A 1 285 ? 30.574 30.895 -39.572 1.00 74.56 285 ALA A C 1
ATOM 2390 O O . ALA A 1 285 ? 31.131 31.981 -39.709 1.00 74.56 285 ALA A O 1
ATOM 2391 N N . ILE A 1 286 ? 31.249 29.795 -39.215 1.00 78.69 286 ILE A N 1
ATOM 2392 C CA . ILE A 1 286 ? 32.686 29.801 -38.886 1.00 78.69 286 ILE A CA 1
ATOM 2393 C C . ILE A 1 286 ? 33.535 30.170 -40.111 1.00 78.69 286 ILE A C 1
ATOM 2395 O O . ILE A 1 286 ? 34.465 30.968 -40.011 1.00 78.69 286 ILE A O 1
ATOM 2399 N N . VAL A 1 287 ? 33.215 29.611 -41.284 1.00 81.62 287 VAL A N 1
ATOM 2400 C CA . VAL A 1 287 ? 33.910 29.925 -42.544 1.00 81.62 287 VAL A CA 1
ATOM 2401 C C . VAL A 1 287 ? 33.744 31.399 -42.920 1.00 81.62 287 VAL A C 1
ATOM 2403 O O . VAL A 1 287 ? 34.713 32.018 -43.354 1.00 81.62 287 VAL A O 1
ATOM 2406 N N . ALA A 1 288 ? 32.551 31.969 -42.733 1.00 76.31 288 ALA A N 1
ATOM 2407 C CA . ALA A 1 288 ? 32.270 33.366 -43.047 1.00 76.31 288 ALA A CA 1
ATOM 2408 C C . ALA A 1 288 ? 33.048 34.338 -42.147 1.00 76.31 288 ALA A C 1
ATOM 2410 O O . ALA A 1 288 ? 33.581 35.329 -42.648 1.00 76.31 288 ALA A O 1
ATOM 2411 N N . GLU A 1 289 ? 33.164 34.051 -40.847 1.00 78.56 289 GLU A N 1
ATOM 2412 C CA . GLU A 1 289 ? 33.962 34.888 -39.941 1.00 78.56 289 GLU A CA 1
ATOM 2413 C C . GLU A 1 289 ? 35.462 34.780 -40.226 1.00 78.56 289 GLU A C 1
ATOM 2415 O O . GLU A 1 289 ? 36.163 35.789 -40.243 1.00 78.56 289 GLU A O 1
ATOM 2420 N N . MET A 1 290 ? 35.948 33.580 -40.550 1.00 80.31 290 MET A N 1
ATOM 2421 C CA . MET A 1 290 ? 37.376 33.345 -40.781 1.00 80.31 290 MET A CA 1
ATOM 2422 C C . MET A 1 290 ? 37.869 33.779 -42.167 1.00 80.31 290 MET A C 1
ATOM 2424 O O . MET A 1 290 ? 39.070 33.753 -42.437 1.00 80.31 290 MET A O 1
ATOM 2428 N N . GLN A 1 291 ? 36.968 34.187 -43.067 1.00 79.75 291 GLN A N 1
ATOM 2429 C CA . GLN A 1 291 ? 37.293 34.557 -44.450 1.00 79.75 291 GLN A CA 1
ATOM 2430 C C . GLN A 1 291 ? 38.192 35.793 -44.564 1.00 79.75 291 GLN A C 1
ATOM 2432 O O . GLN A 1 291 ? 38.820 35.996 -45.601 1.00 79.75 291 GLN A O 1
ATOM 2437 N N . ARG A 1 292 ? 38.274 36.609 -43.510 1.00 79.38 292 ARG A N 1
ATOM 2438 C CA . ARG A 1 292 ? 39.153 37.785 -43.470 1.00 79.38 292 ARG A CA 1
ATOM 2439 C C . ARG A 1 292 ? 40.591 37.451 -43.072 1.00 79.38 292 ARG A C 1
ATOM 2441 O O . ARG A 1 292 ? 41.485 38.217 -43.418 1.00 79.38 292 ARG A O 1
ATOM 2448 N N . ASP A 1 293 ? 40.801 36.314 -42.412 1.00 83.25 293 ASP A N 1
ATOM 2449 C CA . ASP A 1 293 ? 42.073 35.976 -41.763 1.00 83.25 293 ASP A CA 1
ATOM 2450 C C . ASP A 1 293 ? 42.815 34.808 -42.436 1.00 83.25 293 ASP A C 1
ATOM 2452 O O . ASP A 1 293 ? 43.987 34.576 -42.142 1.00 83.25 293 ASP A O 1
ATOM 2456 N N . LEU A 1 294 ? 42.160 34.065 -43.338 1.00 88.25 294 LEU A N 1
ATOM 2457 C CA . LEU A 1 294 ? 42.713 32.867 -43.981 1.00 88.25 294 LEU A CA 1
ATOM 2458 C C . LEU A 1 294 ? 42.692 32.960 -45.510 1.00 88.25 294 LEU A C 1
ATOM 2460 O O . LEU A 1 294 ? 41.728 33.440 -46.108 1.00 88.25 294 LEU A O 1
ATOM 2464 N N . ASP A 1 295 ? 43.730 32.421 -46.156 1.00 85.75 295 ASP A N 1
ATOM 2465 C CA . ASP A 1 295 ? 43.779 32.321 -47.617 1.00 85.75 295 ASP A CA 1
ATOM 2466 C C . ASP A 1 295 ? 42.836 31.229 -48.166 1.00 85.75 295 ASP A C 1
ATOM 2468 O O . ASP A 1 295 ? 42.350 30.352 -47.445 1.00 85.75 295 ASP A O 1
ATOM 2472 N N . CYS A 1 296 ? 42.584 31.242 -49.479 1.00 78.75 296 CYS A N 1
ATOM 2473 C CA . CYS A 1 296 ? 41.652 30.308 -50.120 1.00 78.75 296 CYS A CA 1
ATOM 2474 C C . CYS A 1 296 ? 42.004 28.825 -49.892 1.00 78.75 296 CYS A C 1
ATOM 2476 O O . CYS A 1 296 ? 41.109 27.977 -49.828 1.00 78.75 296 CYS A O 1
ATOM 2478 N N . ARG A 1 297 ? 43.294 28.487 -49.765 1.00 84.56 297 ARG A N 1
ATOM 2479 C CA . ARG A 1 297 ? 43.756 27.106 -49.570 1.00 84.56 297 ARG A CA 1
ATOM 2480 C C . ARG A 1 297 ? 43.574 26.671 -48.116 1.00 84.56 297 ARG A C 1
ATOM 2482 O O . ARG A 1 297 ? 43.157 25.540 -47.862 1.00 84.56 297 ARG A O 1
ATOM 2489 N N . GLN A 1 298 ? 43.851 27.562 -47.172 1.00 84.69 298 GLN A N 1
ATOM 2490 C CA . GLN A 1 298 ? 43.627 27.361 -45.743 1.00 84.69 298 GLN A CA 1
ATOM 2491 C C . GLN A 1 298 ? 42.133 27.269 -45.426 1.00 84.69 298 GLN A C 1
ATOM 2493 O O . GLN A 1 298 ? 41.723 26.374 -44.687 1.00 84.69 298 GLN A O 1
ATOM 2498 N N . MET A 1 299 ? 41.311 28.104 -46.063 1.00 82.31 299 MET A N 1
ATOM 2499 C CA . MET A 1 299 ? 39.860 28.086 -45.900 1.00 82.31 299 MET A CA 1
ATOM 2500 C C . MET A 1 299 ? 39.236 26.772 -46.384 1.00 82.31 299 MET A C 1
ATOM 2502 O O . MET A 1 299 ? 38.404 26.173 -45.698 1.00 82.31 299 MET A O 1
ATOM 2506 N N . ALA A 1 300 ? 39.683 26.267 -47.539 1.00 79.56 300 ALA A N 1
ATOM 2507 C CA . ALA A 1 300 ? 39.241 24.973 -48.052 1.00 79.56 300 ALA A CA 1
ATOM 2508 C C . ALA A 1 300 ? 39.595 23.825 -47.090 1.00 79.56 300 ALA A C 1
ATOM 2510 O O . ALA A 1 300 ? 38.781 22.926 -46.862 1.00 79.56 300 ALA A O 1
ATOM 2511 N N . ARG A 1 301 ? 40.785 23.879 -46.477 1.00 85.62 301 ARG A N 1
ATOM 2512 C CA . ARG A 1 301 ? 41.219 22.893 -45.479 1.00 85.62 301 ARG A CA 1
ATOM 2513 C C . ARG A 1 301 ? 40.410 22.990 -44.184 1.00 85.62 301 ARG A C 1
ATOM 2515 O O . ARG A 1 301 ? 40.000 21.953 -43.672 1.00 85.62 301 ARG A O 1
ATOM 2522 N N . LEU A 1 302 ? 40.138 24.199 -43.689 1.00 83.12 302 LEU A N 1
ATOM 2523 C CA . LEU A 1 302 ? 39.311 24.428 -42.499 1.00 83.12 302 LEU A CA 1
ATOM 2524 C C . LEU A 1 302 ? 37.908 23.839 -42.685 1.00 83.12 302 LEU A C 1
ATOM 2526 O O . LEU A 1 302 ? 37.446 23.060 -41.853 1.00 83.12 302 LEU A O 1
ATOM 2530 N N . LYS A 1 303 ? 37.264 24.137 -43.819 1.00 86.25 303 LYS A N 1
ATOM 2531 C CA . LYS A 1 303 ? 35.938 23.601 -44.146 1.00 86.25 303 LYS A CA 1
ATOM 2532 C C . LYS A 1 303 ? 35.934 22.071 -44.212 1.00 86.25 303 LYS A C 1
ATOM 2534 O O . LYS A 1 303 ? 35.010 21.447 -43.692 1.00 86.25 303 LYS A O 1
ATOM 2539 N N . ALA A 1 304 ? 36.960 21.462 -44.811 1.00 83.88 304 ALA A N 1
ATOM 2540 C CA . ALA A 1 304 ? 37.083 20.006 -44.897 1.00 83.88 304 ALA A CA 1
ATOM 2541 C C . ALA A 1 304 ? 37.225 19.350 -43.512 1.00 83.88 304 ALA A C 1
ATOM 2543 O O . ALA A 1 304 ? 36.536 18.372 -43.226 1.00 83.88 304 ALA A O 1
ATOM 2544 N N . VAL A 1 305 ? 38.061 19.919 -42.637 1.00 85.19 305 VAL A N 1
ATOM 2545 C CA . VAL A 1 305 ? 38.259 19.414 -41.269 1.00 85.19 305 VAL A CA 1
ATOM 2546 C C . VAL A 1 305 ? 36.979 19.556 -40.446 1.00 85.19 305 VAL A C 1
ATOM 2548 O O . VAL A 1 305 ? 36.527 18.575 -39.868 1.00 85.19 305 VAL A O 1
ATOM 2551 N N . LEU A 1 306 ? 36.333 20.727 -40.453 1.00 82.94 306 LEU A N 1
ATOM 2552 C CA . LEU A 1 306 ? 35.082 20.940 -39.711 1.00 82.94 306 LEU A CA 1
ATOM 2553 C C . LEU A 1 306 ? 33.966 19.995 -40.172 1.00 82.94 306 LEU A C 1
ATOM 2555 O O . LEU A 1 306 ? 33.219 19.475 -39.348 1.00 82.94 306 LEU A O 1
ATOM 2559 N N . THR A 1 307 ? 33.878 19.736 -41.479 1.00 83.44 307 THR A N 1
ATOM 2560 C CA . THR A 1 307 ? 32.897 18.793 -42.035 1.00 83.44 307 THR A CA 1
ATOM 2561 C C . THR A 1 307 ? 33.161 17.361 -41.565 1.00 83.44 307 THR A C 1
ATOM 2563 O O . THR A 1 307 ? 32.212 16.645 -41.256 1.00 83.44 307 THR A O 1
ATOM 2566 N N . SER A 1 308 ? 34.432 16.952 -41.484 1.00 81.31 308 SER A N 1
ATOM 2567 C CA . SER A 1 308 ? 34.838 15.629 -40.993 1.00 81.31 308 SER A CA 1
ATOM 2568 C C . SER A 1 308 ? 34.558 15.462 -39.499 1.00 81.31 308 SER A C 1
ATOM 2570 O O . SER A 1 308 ? 33.912 14.500 -39.093 1.00 81.31 308 SER A O 1
ATOM 2572 N N . GLU A 1 309 ? 34.985 16.419 -38.677 1.00 78.50 309 GLU A N 1
ATOM 2573 C CA . GLU A 1 309 ? 34.881 16.304 -37.218 1.00 78.50 309 GLU A CA 1
ATOM 2574 C C . GLU A 1 309 ? 33.432 16.429 -36.730 1.00 78.50 309 GLU A C 1
ATOM 2576 O O . GLU A 1 309 ? 32.974 15.641 -35.902 1.00 78.50 309 GLU A O 1
ATOM 2581 N N . LEU A 1 310 ? 32.651 17.355 -37.300 1.00 79.00 310 LEU A N 1
ATOM 2582 C CA . LEU A 1 310 ? 31.239 17.515 -36.938 1.00 79.00 310 LEU A CA 1
ATOM 2583 C C . LEU A 1 310 ? 30.348 16.404 -37.508 1.00 79.00 310 LEU A C 1
ATOM 2585 O O . LEU A 1 310 ? 29.191 16.282 -37.095 1.00 79.00 310 LEU A O 1
ATOM 2589 N N . HIS A 1 311 ? 30.848 15.557 -38.416 1.00 73.62 311 HIS A N 1
ATOM 2590 C CA . HIS A 1 311 ? 30.098 14.399 -38.907 1.00 73.62 311 HIS A CA 1
ATOM 2591 C C . HIS A 1 311 ? 29.695 13.467 -37.754 1.00 73.62 311 HIS A C 1
ATOM 2593 O O . HIS A 1 311 ? 28.538 13.050 -37.693 1.00 73.62 311 HIS A O 1
ATOM 2599 N N . ASN A 1 312 ? 30.594 13.261 -36.785 1.00 66.94 312 ASN A N 1
ATOM 2600 C CA . ASN A 1 312 ? 30.439 12.290 -35.696 1.00 66.94 312 ASN A CA 1
ATOM 2601 C C . ASN A 1 312 ? 29.798 12.854 -34.411 1.00 66.94 312 ASN A C 1
ATOM 2603 O O . ASN A 1 312 ? 29.720 12.145 -33.411 1.00 66.94 312 ASN A O 1
ATOM 2607 N N . VAL A 1 313 ? 29.340 14.111 -34.414 1.00 62.69 313 VAL A N 1
ATOM 2608 C CA . VAL A 1 313 ? 28.780 14.793 -33.227 1.00 62.69 313 VAL A CA 1
ATOM 2609 C C . VAL A 1 313 ? 27.276 15.051 -33.401 1.00 62.69 313 VAL A C 1
ATOM 2611 O O . VAL A 1 313 ? 26.845 15.440 -34.485 1.00 62.69 313 VAL A O 1
ATOM 2614 N N . GLU A 1 314 ? 26.456 14.853 -32.365 1.00 60.59 314 GLU A N 1
ATOM 2615 C CA . GLU A 1 314 ? 25.016 15.187 -32.364 1.00 60.59 314 GLU A CA 1
ATOM 2616 C C . GLU A 1 314 ? 24.800 16.583 -31.741 1.00 60.59 314 GLU A C 1
ATOM 2618 O O . GLU A 1 314 ? 25.309 16.859 -30.657 1.00 60.59 314 GLU A O 1
ATOM 2623 N N . ILE A 1 315 ? 24.100 17.489 -32.442 1.00 64.81 315 ILE A N 1
ATOM 2624 C CA . ILE A 1 315 ? 23.916 18.905 -32.050 1.00 64.81 315 ILE A CA 1
ATOM 2625 C C . ILE A 1 315 ? 22.431 19.158 -31.747 1.00 64.81 315 ILE A C 1
ATOM 2627 O O . ILE A 1 315 ? 21.585 18.806 -32.567 1.00 64.81 315 ILE A O 1
ATOM 2631 N N . ILE A 1 316 ? 22.119 19.780 -30.600 1.00 54.97 316 ILE A N 1
ATOM 2632 C CA . ILE A 1 316 ? 20.749 20.099 -30.141 1.00 54.97 316 ILE A CA 1
ATOM 2633 C C . ILE A 1 316 ? 20.669 21.586 -29.741 1.00 54.97 316 ILE A C 1
ATOM 2635 O O . ILE A 1 316 ? 21.559 22.086 -29.051 1.00 54.97 316 ILE A O 1
ATOM 2639 N N . GLU A 1 317 ? 19.617 22.293 -30.169 1.00 51.31 317 GLU A N 1
ATOM 2640 C CA . GLU A 1 317 ? 19.384 23.724 -29.893 1.00 51.31 317 GLU A CA 1
ATOM 2641 C C . GLU A 1 317 ? 18.661 23.951 -28.548 1.00 51.31 317 GLU A C 1
ATOM 2643 O O . GLU A 1 317 ? 17.918 23.089 -28.082 1.00 51.31 317 GLU A O 1
ATOM 2648 N N . LYS A 1 318 ? 18.894 25.095 -27.885 1.00 52.78 318 LYS A N 1
ATOM 2649 C CA . LYS A 1 318 ? 18.635 25.261 -26.437 1.00 52.78 318 LYS A CA 1
ATOM 2650 C C . LYS A 1 318 ? 17.413 26.119 -26.039 1.00 52.78 318 LYS A C 1
ATOM 2652 O O . LYS A 1 318 ? 17.330 26.482 -24.870 1.00 52.78 318 LYS A O 1
ATOM 2657 N N . SER A 1 319 ? 16.477 26.460 -26.931 1.00 46.34 319 SER A N 1
ATOM 2658 C CA . SER A 1 319 ? 15.496 27.544 -26.671 1.00 46.34 319 SER A CA 1
ATOM 2659 C C . SER A 1 319 ? 14.034 27.187 -26.322 1.00 46.34 319 SER A C 1
ATOM 2661 O O . SER A 1 319 ? 13.344 28.095 -25.879 1.00 46.34 319 SER A O 1
ATOM 2663 N N . ASP A 1 320 ? 13.562 25.931 -26.375 1.00 45.94 320 ASP A N 1
ATOM 2664 C CA . ASP A 1 320 ? 12.133 25.597 -26.090 1.00 45.94 320 ASP A CA 1
ATOM 2665 C C . ASP A 1 320 ? 11.888 24.677 -24.869 1.00 45.94 320 ASP A C 1
ATOM 2667 O O . ASP A 1 320 ? 10.758 24.294 -24.562 1.00 45.94 320 ASP A O 1
ATOM 2671 N N . CYS A 1 321 ? 12.937 24.326 -24.122 1.00 48.78 321 CYS A N 1
ATOM 2672 C CA . CYS A 1 321 ? 12.875 23.245 -23.130 1.00 48.78 321 CYS A CA 1
ATOM 2673 C C . CYS A 1 321 ? 12.093 23.604 -21.846 1.00 48.78 321 CYS A C 1
ATOM 2675 O O . CYS A 1 321 ? 11.406 22.756 -21.285 1.00 48.78 321 CYS A O 1
ATOM 2677 N N . ALA A 1 322 ? 12.143 24.858 -21.377 1.00 50.47 322 ALA A N 1
ATOM 2678 C CA . ALA A 1 322 ? 11.614 25.214 -20.053 1.00 50.47 322 ALA A CA 1
ATOM 2679 C C . ALA A 1 322 ? 10.078 25.118 -19.960 1.00 50.47 322 ALA A C 1
ATOM 2681 O O . ALA A 1 322 ? 9.553 24.593 -18.981 1.00 50.47 322 ALA A O 1
ATOM 2682 N N . THR A 1 323 ? 9.350 25.578 -20.984 1.00 54.44 323 THR A N 1
ATOM 2683 C CA . THR A 1 323 ? 7.876 25.558 -20.990 1.00 54.44 323 THR A CA 1
ATOM 2684 C C . THR A 1 323 ? 7.327 24.140 -21.160 1.00 54.44 323 THR A C 1
ATOM 2686 O O . THR A 1 323 ? 6.365 23.777 -20.484 1.00 54.44 323 THR A O 1
ATOM 2689 N N . GLN A 1 324 ? 7.968 23.319 -21.997 1.00 58.88 324 GLN A N 1
ATOM 2690 C CA . GLN A 1 324 ? 7.623 21.901 -22.156 1.00 58.88 324 GLN A CA 1
ATOM 2691 C C . GLN A 1 324 ? 7.913 21.111 -20.872 1.00 58.88 324 GLN A C 1
ATOM 2693 O O . GLN A 1 324 ? 7.059 20.368 -20.398 1.00 58.88 324 GLN A O 1
ATOM 2698 N N . GLN A 1 325 ? 9.057 21.359 -20.232 1.00 61.47 325 GLN A N 1
ATOM 2699 C CA . GLN A 1 325 ? 9.440 20.716 -18.975 1.00 61.47 325 GLN A CA 1
ATOM 2700 C C . GLN A 1 325 ? 8.469 21.031 -17.824 1.00 61.47 325 GLN A C 1
ATOM 2702 O O . GLN A 1 325 ? 8.138 20.147 -17.032 1.00 61.47 325 GLN A O 1
ATOM 2707 N N . THR A 1 326 ? 7.995 22.277 -17.703 1.00 67.44 326 THR A N 1
ATOM 2708 C CA . THR A 1 326 ? 6.998 22.633 -16.680 1.00 67.44 326 THR A CA 1
ATOM 2709 C C . THR A 1 326 ? 5.680 21.887 -16.900 1.00 67.44 326 THR A C 1
ATOM 2711 O O . THR A 1 326 ? 5.122 21.359 -15.938 1.00 67.44 326 THR A O 1
ATOM 2714 N N . GLN A 1 327 ? 5.221 21.780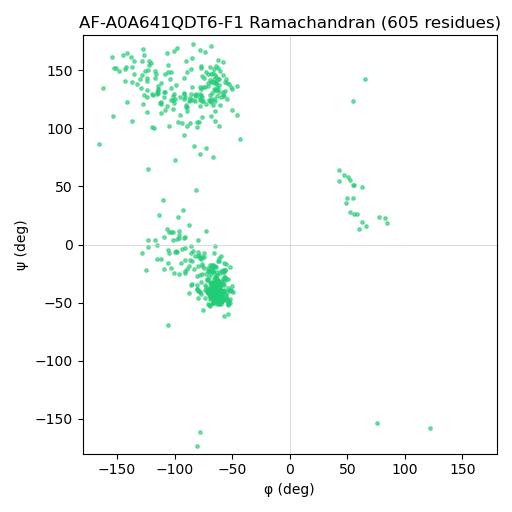 -18.151 1.00 71.69 327 GLN A N 1
ATOM 2715 C CA . GLN A 1 327 ? 3.995 21.053 -18.499 1.00 71.69 327 GLN A CA 1
ATOM 2716 C C . GLN A 1 327 ? 4.119 19.543 -18.243 1.00 71.69 327 GLN A C 1
ATOM 2718 O O . GLN A 1 327 ? 3.201 18.931 -17.696 1.00 71.69 327 GLN A O 1
ATOM 2723 N N . GLU A 1 328 ? 5.261 18.940 -18.575 1.00 76.56 328 GLU A N 1
ATOM 2724 C CA . GLU A 1 328 ? 5.531 17.523 -18.304 1.00 76.56 328 GLU A CA 1
ATOM 2725 C C . GLU A 1 328 ? 5.571 17.222 -16.800 1.00 76.56 328 GLU A C 1
ATOM 2727 O O . GLU A 1 328 ? 4.940 16.270 -16.330 1.00 76.56 328 GLU A O 1
ATOM 2732 N N . ASN A 1 329 ? 6.257 18.060 -16.018 1.00 85.81 329 ASN A N 1
ATOM 2733 C CA . ASN A 1 329 ? 6.324 17.914 -14.566 1.00 85.81 329 ASN A CA 1
ATOM 2734 C C . ASN A 1 329 ? 4.931 18.012 -13.917 1.00 85.81 329 ASN A C 1
ATOM 2736 O O . ASN A 1 329 ? 4.601 17.229 -13.020 1.00 85.81 329 ASN A O 1
ATOM 2740 N N . GLU A 1 330 ? 4.102 18.950 -14.382 1.00 85.81 330 GLU A N 1
ATOM 2741 C CA . GLU A 1 330 ? 2.724 19.118 -13.915 1.00 85.81 330 GLU A CA 1
ATOM 2742 C C . GLU A 1 330 ? 1.852 17.903 -14.269 1.00 85.81 330 GLU A C 1
ATOM 2744 O O . GLU A 1 330 ? 1.096 17.401 -13.428 1.00 85.81 330 GLU A O 1
ATOM 2749 N N . HIS A 1 331 ? 1.993 17.372 -15.485 1.00 88.12 331 HIS A N 1
ATOM 2750 C CA . HIS A 1 331 ? 1.287 16.171 -15.922 1.00 88.12 331 HIS A CA 1
ATOM 2751 C C . HIS A 1 331 ? 1.615 14.952 -15.040 1.00 88.12 331 HIS A C 1
ATOM 2753 O O . HIS A 1 331 ? 0.711 14.231 -14.598 1.00 88.12 331 HIS A O 1
ATOM 2759 N N . LEU A 1 332 ? 2.896 14.737 -14.724 1.00 88.56 332 LEU A N 1
ATOM 2760 C CA . LEU A 1 332 ? 3.336 13.628 -13.871 1.00 88.56 332 LEU A CA 1
ATOM 2761 C C . LEU A 1 332 ? 2.843 13.771 -12.429 1.00 88.56 332 LEU A C 1
ATOM 2763 O O . LEU A 1 332 ? 2.394 12.793 -11.826 1.00 88.56 332 LEU A O 1
ATOM 2767 N N . LEU A 1 333 ? 2.853 14.989 -11.883 1.00 93.12 333 LEU A N 1
ATOM 2768 C CA . LEU A 1 333 ? 2.280 15.245 -10.565 1.00 93.12 333 LEU A CA 1
ATOM 2769 C C . LEU A 1 333 ? 0.774 14.953 -10.540 1.00 93.12 333 LEU A C 1
ATOM 2771 O O . LEU A 1 333 ? 0.284 14.298 -9.619 1.00 93.12 333 LEU A O 1
ATOM 2775 N N . ASN A 1 334 ? 0.025 15.395 -11.549 1.00 93.12 334 ASN A N 1
ATOM 2776 C CA . ASN A 1 334 ? -1.413 15.138 -11.618 1.00 93.12 334 ASN A CA 1
ATOM 2777 C C . ASN A 1 334 ? -1.739 13.645 -11.760 1.00 93.12 334 ASN A C 1
ATOM 2779 O O . ASN A 1 334 ? -2.689 13.160 -11.132 1.00 93.12 334 ASN A O 1
ATOM 2783 N N . SER A 1 335 ? -0.915 12.908 -12.502 1.00 91.25 335 SER A N 1
ATOM 2784 C CA . SER A 1 335 ? -1.014 11.452 -12.626 1.00 91.25 335 SER A CA 1
ATOM 2785 C C . SER A 1 335 ? -0.767 10.758 -11.280 1.00 91.25 335 SER A C 1
ATOM 2787 O O . SER A 1 335 ? -1.597 9.960 -10.839 1.00 91.25 335 SER A O 1
ATOM 2789 N N . PHE A 1 336 ? 0.277 11.160 -10.546 1.00 95.44 336 PHE A N 1
ATOM 2790 C CA . PHE A 1 336 ? 0.555 10.657 -9.196 1.00 95.44 336 PHE A CA 1
ATOM 2791 C C . PHE A 1 336 ? -0.601 10.906 -8.219 1.00 95.44 336 PHE A C 1
ATOM 2793 O O . PHE A 1 336 ? -1.007 10.013 -7.472 1.00 95.44 336 PHE A O 1
ATOM 2800 N N . ILE A 1 337 ? -1.161 12.120 -8.210 1.00 94.94 337 ILE A N 1
ATOM 2801 C CA . ILE A 1 337 ? -2.281 12.455 -7.322 1.00 94.94 337 ILE A CA 1
ATOM 2802 C C . ILE A 1 337 ? -3.528 11.633 -7.672 1.00 94.94 337 ILE A C 1
ATOM 2804 O O . ILE A 1 337 ? -4.249 11.204 -6.768 1.00 94.94 337 ILE A O 1
ATOM 2808 N N . SER A 1 338 ? -3.761 11.367 -8.958 1.00 91.56 338 SER A N 1
ATOM 2809 C CA . SER A 1 338 ? -4.865 10.518 -9.419 1.00 91.56 338 SER A CA 1
ATOM 2810 C C . SER A 1 338 ? -4.685 9.065 -8.972 1.00 91.56 338 SER A C 1
ATOM 2812 O O . SER A 1 338 ? -5.620 8.486 -8.416 1.00 91.56 338 SER A O 1
ATOM 2814 N N . ALA A 1 339 ? -3.474 8.513 -9.092 1.00 89.19 339 ALA A N 1
ATOM 2815 C CA . ALA A 1 339 ? -3.146 7.184 -8.575 1.00 89.19 339 ALA A CA 1
ATOM 2816 C C . ALA A 1 339 ? -3.382 7.097 -7.056 1.00 89.19 339 ALA A C 1
ATOM 2818 O O . ALA A 1 339 ? -4.111 6.227 -6.576 1.00 89.19 339 ALA A O 1
ATOM 2819 N N . LYS A 1 340 ? -2.884 8.075 -6.285 1.00 91.00 340 LYS A N 1
ATOM 2820 C CA . LYS A 1 340 ? -3.088 8.112 -4.825 1.00 91.00 340 LYS A CA 1
ATOM 2821 C C . LYS A 1 340 ? -4.551 8.255 -4.416 1.00 91.00 340 LYS A C 1
ATOM 2823 O O . LYS A 1 340 ? -4.933 7.759 -3.353 1.00 91.00 340 LYS A O 1
ATOM 2828 N N . LYS A 1 341 ? -5.377 8.905 -5.238 1.00 90.19 341 LYS A N 1
ATOM 2829 C CA . LYS A 1 341 ? -6.826 8.981 -5.021 1.00 90.19 341 LYS A CA 1
ATOM 2830 C C . LYS A 1 341 ? -7.477 7.600 -5.140 1.00 90.19 341 LYS A C 1
ATOM 2832 O O . LYS A 1 341 ? -8.281 7.250 -4.280 1.00 90.19 341 LYS A O 1
ATOM 2837 N N . ILE A 1 342 ? -7.094 6.812 -6.148 1.00 88.06 342 ILE A N 1
ATOM 2838 C CA . ILE A 1 342 ? -7.596 5.442 -6.364 1.00 88.06 342 ILE A CA 1
ATOM 2839 C C . ILE A 1 342 ? -7.135 4.497 -5.243 1.00 88.06 342 ILE A C 1
ATOM 2841 O O . ILE A 1 342 ? -7.924 3.691 -4.761 1.00 88.06 342 ILE A O 1
ATOM 2845 N N . GLU A 1 343 ? -5.911 4.665 -4.731 1.00 85.00 343 GLU A N 1
ATOM 2846 C CA . GLU A 1 343 ? -5.400 3.932 -3.555 1.00 85.00 343 GLU A CA 1
ATOM 2847 C C . GLU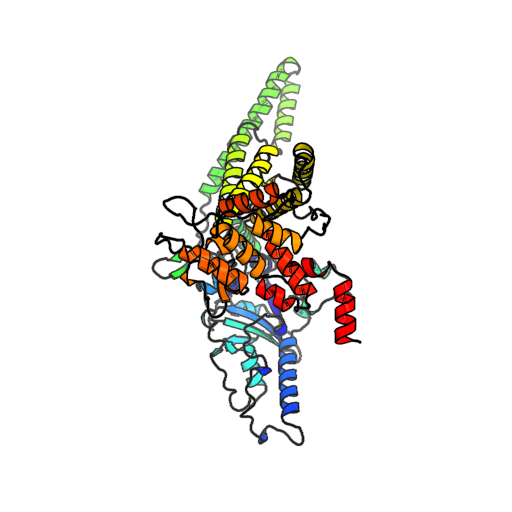 A 1 343 ? -6.146 4.255 -2.236 1.00 85.00 343 GLU A C 1
ATOM 2849 O O . GLU A 1 343 ? -5.817 3.724 -1.171 1.00 85.00 343 GLU A O 1
ATOM 2854 N N . GLY A 1 344 ? -7.139 5.150 -2.264 1.00 81.81 344 GLY A N 1
ATOM 2855 C CA . GLY A 1 344 ? -7.963 5.493 -1.107 1.00 81.81 344 GLY A CA 1
ATOM 2856 C C . GLY A 1 344 ? -7.333 6.527 -0.169 1.00 81.81 344 GLY A C 1
ATOM 2857 O O . GLY A 1 344 ? -7.690 6.593 1.016 1.00 81.81 344 GLY A O 1
ATOM 2858 N N . CYS A 1 345 ? -6.392 7.349 -0.650 1.00 85.19 345 CYS A N 1
ATOM 2859 C CA . CYS A 1 345 ? -5.931 8.507 0.115 1.00 85.19 345 CYS A CA 1
ATOM 2860 C C . CYS A 1 345 ? -7.053 9.549 0.253 1.00 85.19 345 CYS A C 1
ATOM 2862 O O . CYS A 1 345 ? -7.785 9.833 -0.688 1.00 85.19 345 CYS A O 1
ATOM 2864 N N . SER A 1 346 ? -7.167 10.161 1.436 1.00 85.69 346 SER A N 1
ATOM 2865 C CA . SER A 1 346 ? -8.148 11.232 1.664 1.00 85.69 346 SER A CA 1
ATOM 2866 C C . SER A 1 346 ? -7.786 12.505 0.898 1.00 85.69 346 SER A C 1
ATOM 2868 O O . SER A 1 346 ? -6.599 12.793 0.748 1.00 85.69 346 SER A O 1
ATOM 2870 N N . ASP A 1 347 ? -8.773 13.331 0.540 1.00 86.06 347 ASP A N 1
ATOM 2871 C CA . ASP A 1 347 ? -8.541 14.601 -0.171 1.00 86.06 347 ASP A CA 1
ATOM 2872 C C . ASP A 1 347 ? -7.522 15.500 0.538 1.00 86.06 347 ASP A C 1
ATOM 2874 O O . ASP A 1 347 ? -6.634 16.063 -0.092 1.00 86.06 347 ASP A O 1
ATOM 2878 N N . LYS A 1 348 ? -7.559 15.551 1.878 1.00 83.62 348 LYS A N 1
ATOM 2879 C CA . LYS A 1 348 ? -6.564 16.285 2.678 1.00 83.62 348 LYS A CA 1
ATOM 2880 C C . LYS A 1 348 ? -5.138 15.781 2.448 1.00 83.62 348 LYS A C 1
ATOM 2882 O O . LYS A 1 348 ? -4.202 16.574 2.408 1.00 83.62 348 LYS A O 1
ATOM 2887 N N . THR A 1 349 ? -4.966 14.464 2.334 1.00 88.00 349 THR A N 1
ATOM 2888 C CA . THR A 1 349 ? -3.670 13.846 2.031 1.00 88.00 349 THR A CA 1
ATOM 2889 C C . THR A 1 349 ? -3.228 14.198 0.616 1.00 88.00 349 THR A C 1
ATOM 2891 O O . THR A 1 349 ? -2.072 14.564 0.438 1.00 88.00 349 THR A O 1
ATOM 2894 N N . LEU A 1 350 ? -4.142 14.158 -0.358 1.00 92.00 350 LEU A N 1
ATOM 2895 C CA . LEU A 1 350 ? -3.858 14.504 -1.752 1.00 92.00 350 LEU A CA 1
ATOM 2896 C C . LEU A 1 350 ? -3.433 15.969 -1.899 1.00 92.00 350 LEU A C 1
ATOM 2898 O O . LEU A 1 350 ? -2.410 16.244 -2.517 1.00 92.00 350 LEU A O 1
ATOM 2902 N N . THR A 1 351 ? -4.151 16.904 -1.270 1.00 92.88 351 THR A N 1
ATOM 2903 C CA . THR A 1 351 ? -3.772 18.326 -1.254 1.00 92.88 351 THR A CA 1
ATOM 2904 C C . THR A 1 351 ? -2.401 18.531 -0.612 1.00 92.88 351 THR A C 1
ATOM 2906 O O . THR A 1 351 ? -1.577 19.270 -1.140 1.00 92.88 351 THR A O 1
ATOM 2909 N N . TYR A 1 352 ? -2.122 17.855 0.508 1.00 91.88 352 TYR A N 1
ATOM 2910 C CA . TYR A 1 352 ? -0.823 17.966 1.171 1.00 91.88 352 TYR A CA 1
ATOM 2911 C C . TYR A 1 352 ? 0.321 17.401 0.317 1.00 91.88 352 TYR A C 1
ATOM 2913 O O . TYR A 1 352 ? 1.388 18.012 0.250 1.00 91.88 352 TYR A O 1
ATOM 2921 N N . TYR A 1 353 ? 0.097 16.272 -0.362 1.00 94.44 353 TYR A N 1
ATOM 2922 C CA . TYR A 1 353 ? 1.067 15.677 -1.284 1.00 94.44 353 TYR A CA 1
ATOM 2923 C C . TYR A 1 353 ? 1.341 16.621 -2.453 1.00 94.44 353 TYR A C 1
ATOM 2925 O O . TYR A 1 353 ? 2.502 16.953 -2.683 1.00 94.44 353 TYR A O 1
ATOM 2933 N N . ARG A 1 354 ? 0.281 17.108 -3.116 1.00 96.00 354 ARG A N 1
ATOM 2934 C CA . ARG A 1 354 ? 0.370 18.038 -4.247 1.00 96.00 354 ARG A CA 1
ATOM 2935 C C . ARG A 1 354 ? 1.201 19.262 -3.886 1.00 96.00 354 ARG A C 1
ATOM 2937 O O . ARG A 1 354 ? 2.267 19.441 -4.457 1.00 96.00 354 ARG A O 1
ATOM 2944 N N . ASN A 1 355 ? 0.787 20.014 -2.865 1.00 94.12 355 ASN A N 1
ATOM 2945 C CA . ASN A 1 355 ? 1.449 21.266 -2.484 1.00 94.12 355 ASN A CA 1
ATOM 2946 C C . ASN A 1 355 ? 2.927 21.065 -2.110 1.00 94.12 355 ASN A C 1
ATOM 2948 O O . ASN A 1 355 ? 3.761 21.934 -2.358 1.00 94.12 355 ASN A O 1
ATOM 2952 N N . THR A 1 356 ? 3.256 19.929 -1.485 1.00 95.06 356 THR A N 1
ATOM 2953 C CA . THR A 1 356 ? 4.636 19.622 -1.081 1.00 95.06 356 THR A CA 1
ATOM 2954 C C . THR A 1 356 ? 5.516 19.307 -2.294 1.00 95.06 356 THR A C 1
ATOM 2956 O O . THR A 1 356 ? 6.662 19.747 -2.340 1.00 95.06 356 THR A O 1
ATOM 2959 N N . ILE A 1 357 ? 4.997 18.561 -3.274 1.00 95.69 357 ILE A N 1
ATOM 2960 C CA . ILE A 1 357 ? 5.744 18.177 -4.480 1.00 95.69 357 ILE A CA 1
ATOM 2961 C C . ILE A 1 357 ? 5.836 19.349 -5.460 1.00 95.69 357 ILE A C 1
ATOM 2963 O O . ILE A 1 357 ? 6.920 19.620 -5.961 1.00 95.69 357 ILE A O 1
ATOM 2967 N N . GLU A 1 358 ? 4.750 20.095 -5.674 1.00 93.25 358 GLU A N 1
ATOM 2968 C CA . GLU A 1 358 ? 4.747 21.318 -6.492 1.00 93.25 358 GLU A CA 1
ATOM 2969 C C . GLU A 1 358 ? 5.836 22.289 -6.042 1.00 93.25 358 GLU A C 1
ATOM 2971 O O . GLU A 1 358 ? 6.618 22.766 -6.860 1.00 93.25 358 GLU A O 1
ATOM 2976 N N . ARG A 1 359 ? 5.950 22.525 -4.728 1.00 92.06 359 ARG A N 1
ATOM 2977 C CA . ARG A 1 359 ? 6.986 23.408 -4.189 1.00 92.06 359 ARG A CA 1
ATOM 2978 C C . ARG A 1 359 ? 8.393 22.905 -4.515 1.00 92.06 359 ARG A C 1
ATOM 2980 O O . ARG A 1 359 ? 9.226 23.709 -4.907 1.00 92.06 359 ARG A O 1
ATOM 2987 N N . LEU A 1 360 ? 8.656 21.602 -4.382 1.00 91.50 360 LEU A N 1
ATOM 2988 C CA . LEU A 1 360 ? 9.944 21.013 -4.766 1.00 91.50 360 LEU A CA 1
ATOM 2989 C C . LEU A 1 360 ? 10.246 21.259 -6.252 1.00 91.50 360 LEU A C 1
ATOM 2991 O O . LEU A 1 360 ? 11.343 21.698 -6.588 1.00 91.50 360 LEU A O 1
ATOM 2995 N N . LEU A 1 361 ? 9.279 20.980 -7.130 1.00 87.62 361 LEU A N 1
ATOM 2996 C CA . LEU A 1 361 ? 9.454 21.085 -8.581 1.00 87.62 361 LEU A CA 1
ATOM 2997 C C . LEU A 1 361 ? 9.690 22.532 -9.027 1.00 87.62 361 LEU A C 1
ATOM 2999 O O . LEU A 1 361 ? 10.566 22.773 -9.855 1.00 87.62 361 LEU A O 1
ATOM 3003 N N . VAL A 1 362 ? 8.966 23.490 -8.441 1.00 85.81 362 VAL A N 1
ATOM 3004 C CA . VAL A 1 362 ? 9.155 24.923 -8.706 1.00 85.81 362 VAL A CA 1
ATOM 3005 C C . VAL A 1 362 ? 10.525 25.393 -8.214 1.00 85.81 362 VAL A C 1
ATOM 3007 O O . VAL A 1 362 ? 11.247 26.045 -8.963 1.00 85.81 362 VAL A O 1
ATOM 3010 N N . THR A 1 363 ? 10.920 25.036 -6.987 1.00 83.31 363 THR A N 1
ATOM 3011 C CA . THR A 1 363 ? 12.208 25.468 -6.421 1.00 83.31 363 THR A CA 1
ATOM 3012 C C . THR A 1 363 ? 13.401 24.898 -7.188 1.00 83.31 363 THR A C 1
ATOM 3014 O O . THR A 1 363 ? 14.355 25.626 -7.437 1.00 83.31 363 THR A O 1
ATOM 3017 N N . LEU A 1 364 ? 13.363 23.619 -7.578 1.00 79.56 364 LEU A N 1
ATOM 3018 C CA . LEU A 1 364 ? 14.470 23.006 -8.317 1.00 79.56 364 LEU A CA 1
ATOM 3019 C C . LEU A 1 364 ? 14.488 23.414 -9.793 1.00 79.56 364 LEU A C 1
ATOM 3021 O O . LEU A 1 364 ? 15.563 23.501 -10.374 1.00 79.56 364 LEU A O 1
ATOM 3025 N N . SER A 1 365 ? 13.323 23.649 -10.410 1.00 79.38 365 SER A N 1
ATOM 3026 C CA . SER A 1 365 ? 13.207 23.991 -11.838 1.00 79.38 365 SER A CA 1
ATOM 3027 C C . SER A 1 365 ? 13.923 22.998 -12.781 1.00 79.38 365 SER A C 1
ATOM 3029 O O . SER A 1 365 ? 14.339 23.348 -13.885 1.00 79.38 365 SER A O 1
ATOM 3031 N N . LEU A 1 366 ? 14.046 21.731 -12.365 1.00 72.94 366 LEU A N 1
ATOM 3032 C CA . LEU A 1 366 ? 14.638 20.627 -13.131 1.00 72.94 366 LEU A CA 1
ATOM 3033 C C . LEU A 1 366 ? 13.559 19.669 -13.648 1.00 72.94 366 LEU A C 1
ATOM 3035 O O . LEU A 1 366 ? 12.467 19.568 -13.080 1.00 72.94 366 LEU A O 1
ATOM 3039 N N . ALA A 1 367 ? 13.856 18.959 -14.738 1.00 70.25 367 ALA A N 1
ATOM 3040 C CA . ALA A 1 367 ? 13.011 17.867 -15.203 1.00 70.25 367 ALA A CA 1
ATOM 3041 C C . ALA A 1 367 ? 13.042 16.760 -14.145 1.00 70.25 367 ALA A C 1
ATOM 3043 O O . ALA A 1 367 ? 14.112 16.465 -13.607 1.00 70.25 367 ALA A O 1
ATOM 3044 N N . ILE A 1 368 ? 11.897 16.138 -13.851 1.00 80.00 368 ILE A N 1
ATOM 3045 C CA . ILE A 1 368 ? 11.790 15.106 -12.804 1.00 80.00 368 ILE A CA 1
ATOM 3046 C C . ILE A 1 368 ? 12.853 14.003 -12.952 1.00 80.00 368 ILE A C 1
ATOM 3048 O O . ILE A 1 368 ? 13.432 13.571 -11.955 1.00 80.00 368 ILE A O 1
ATOM 3052 N N . CYS A 1 369 ? 13.159 13.594 -14.187 1.00 74.50 369 CYS A N 1
ATOM 3053 C CA . CYS A 1 369 ? 14.156 12.569 -14.505 1.00 74.50 369 CYS A CA 1
ATOM 3054 C C . CYS A 1 369 ? 15.612 12.976 -14.212 1.00 74.50 369 CYS A C 1
ATOM 3056 O O . CYS A 1 369 ? 16.469 12.105 -14.068 1.00 74.50 369 CYS A O 1
ATOM 3058 N N . HIS A 1 370 ? 15.897 14.274 -14.092 1.00 75.81 370 HIS A N 1
ATOM 3059 C CA . HIS A 1 370 ? 17.227 14.805 -13.788 1.00 75.81 370 HIS A CA 1
ATOM 3060 C C . HIS A 1 370 ? 17.422 15.142 -12.306 1.00 75.81 370 HIS A C 1
ATOM 3062 O O . HIS A 1 370 ? 18.542 15.457 -11.907 1.00 75.81 370 HIS A O 1
ATOM 3068 N N . ILE A 1 371 ? 16.373 15.066 -11.479 1.00 80.94 371 ILE A N 1
ATOM 3069 C CA . ILE A 1 371 ? 16.482 15.342 -10.043 1.00 80.94 371 ILE A CA 1
ATOM 3070 C C . ILE A 1 371 ? 17.349 14.264 -9.386 1.00 80.94 371 ILE A C 1
ATOM 3072 O O . ILE A 1 371 ? 17.018 13.077 -9.387 1.00 80.94 371 ILE A O 1
ATOM 3076 N N . THR A 1 372 ? 18.457 14.682 -8.779 1.00 83.31 372 THR A N 1
ATOM 3077 C CA . THR A 1 372 ? 19.411 13.794 -8.116 1.00 83.31 372 THR A CA 1
ATOM 3078 C C . THR A 1 372 ? 19.186 13.723 -6.604 1.00 83.31 372 THR A C 1
ATOM 3080 O O . THR A 1 372 ? 18.456 14.505 -5.992 1.00 83.31 372 THR A O 1
ATOM 3083 N N . THR A 1 373 ? 19.856 12.770 -5.946 1.00 89.25 373 THR A N 1
ATOM 3084 C CA . THR A 1 373 ? 19.847 12.661 -4.477 1.00 89.25 373 THR A CA 1
ATOM 3085 C C . THR A 1 373 ? 20.407 13.918 -3.801 1.00 89.25 373 THR A C 1
ATOM 3087 O O . THR A 1 373 ? 19.978 14.251 -2.696 1.00 89.25 373 THR A O 1
ATOM 3090 N N . THR A 1 374 ? 21.379 14.593 -4.424 1.00 85.75 374 THR A N 1
ATOM 3091 C CA . THR A 1 374 ? 22.003 15.802 -3.869 1.00 85.75 374 THR A CA 1
ATOM 3092 C C . THR A 1 374 ? 21.016 16.961 -3.874 1.00 85.75 374 THR A C 1
ATOM 3094 O O . THR A 1 374 ? 20.849 17.589 -2.835 1.00 85.75 374 THR A O 1
ATOM 3097 N N . ASP A 1 375 ? 20.272 17.148 -4.965 1.00 85.00 375 ASP A N 1
ATOM 3098 C CA . ASP A 1 375 ? 19.290 18.233 -5.101 1.00 85.00 375 ASP A CA 1
ATOM 3099 C C . ASP A 1 375 ? 18.213 18.162 -4.013 1.00 85.00 375 ASP A C 1
ATOM 3101 O O . ASP A 1 375 ? 17.904 19.154 -3.358 1.00 85.00 375 ASP A O 1
ATOM 3105 N N . ILE A 1 376 ? 17.697 16.958 -3.741 1.00 91.44 376 ILE A N 1
ATOM 3106 C CA . ILE A 1 376 ? 16.688 16.755 -2.691 1.00 91.44 376 ILE A CA 1
ATOM 3107 C C . ILE A 1 376 ? 17.276 16.998 -1.294 1.00 91.44 376 ILE A C 1
ATOM 3109 O O . ILE A 1 376 ? 16.579 17.511 -0.419 1.00 91.44 376 ILE A O 1
ATOM 3113 N N . ARG A 1 377 ? 18.543 16.633 -1.049 1.00 90.75 377 ARG A N 1
ATOM 3114 C CA . ARG A 1 377 ? 19.200 16.901 0.243 1.00 90.75 377 ARG A CA 1
ATOM 3115 C C . ARG A 1 377 ? 19.402 18.393 0.467 1.00 90.75 377 ARG A C 1
ATOM 3117 O O . ARG A 1 377 ? 19.080 18.858 1.556 1.00 90.75 377 ARG A O 1
ATOM 3124 N N . THR A 1 378 ? 19.891 19.106 -0.545 1.00 89.44 378 THR A N 1
ATOM 3125 C CA . THR A 1 378 ? 20.079 20.559 -0.498 1.00 89.44 378 THR A CA 1
ATOM 3126 C C . THR A 1 378 ? 18.741 21.249 -0.264 1.00 89.44 378 THR A C 1
ATOM 3128 O O . THR A 1 378 ? 18.589 21.937 0.737 1.00 89.44 378 THR A O 1
ATOM 3131 N N . TYR A 1 379 ? 17.714 20.914 -1.053 1.00 92.56 379 TYR A N 1
ATOM 3132 C CA . TYR A 1 379 ? 16.364 21.452 -0.872 1.00 92.56 379 TYR A CA 1
ATOM 3133 C C . TYR A 1 379 ? 15.814 21.245 0.548 1.00 92.56 379 TYR A C 1
ATOM 3135 O O . TYR A 1 379 ? 15.269 22.167 1.148 1.00 92.56 379 TYR A O 1
ATOM 3143 N N . LEU A 1 380 ? 15.938 20.034 1.109 1.00 92.31 380 LEU A N 1
ATOM 3144 C CA . LEU A 1 380 ? 15.452 19.754 2.464 1.00 92.31 380 LEU A CA 1
ATOM 3145 C C . LEU A 1 380 ? 16.232 20.529 3.540 1.00 92.31 380 LEU A C 1
ATOM 3147 O O . LEU A 1 380 ? 15.635 20.874 4.559 1.00 92.31 380 LEU A O 1
ATOM 3151 N N . SER A 1 381 ? 17.529 20.781 3.328 1.00 90.31 381 SER A N 1
ATOM 3152 C CA . SER A 1 381 ? 18.372 21.579 4.229 1.00 90.31 381 SER A CA 1
ATOM 3153 C C . SER A 1 381 ? 17.980 23.054 4.179 1.00 90.31 381 SER A C 1
ATOM 3155 O O . SER A 1 381 ? 17.647 23.629 5.214 1.00 90.31 381 SER A O 1
ATOM 3157 N N . ASP A 1 382 ? 17.906 23.624 2.977 1.00 90.38 382 ASP A N 1
ATOM 3158 C CA . ASP A 1 382 ? 17.562 25.031 2.754 1.00 90.38 382 ASP A CA 1
ATOM 3159 C C . ASP A 1 382 ? 16.159 25.338 3.293 1.00 90.38 382 ASP A C 1
ATOM 3161 O O . ASP A 1 382 ? 15.958 26.295 4.039 1.00 90.38 382 ASP A O 1
ATOM 3165 N N . TYR A 1 383 ? 15.191 24.451 3.030 1.00 91.56 383 TYR A N 1
ATOM 3166 C CA . TYR A 1 383 ? 13.831 24.569 3.559 1.00 91.56 383 TYR A CA 1
ATOM 3167 C C . TYR A 1 383 ? 13.795 24.552 5.094 1.00 91.56 383 TYR A C 1
ATOM 3169 O O . TYR A 1 383 ? 12.964 25.217 5.725 1.00 91.56 383 TYR A O 1
ATOM 3177 N N . GLN A 1 384 ? 14.662 23.751 5.721 1.00 91.88 384 GLN A N 1
ATOM 3178 C CA . GLN A 1 384 ? 14.740 23.679 7.174 1.00 91.88 384 GLN A CA 1
ATOM 3179 C C . GLN A 1 384 ? 15.263 24.991 7.764 1.00 91.88 384 GLN A C 1
ATOM 3181 O O . GLN A 1 384 ? 14.690 25.465 8.748 1.00 91.88 384 GLN A O 1
ATOM 3186 N N . GLU A 1 385 ? 16.311 25.559 7.169 1.00 90.06 385 GLU A N 1
ATOM 3187 C CA . GLU A 1 385 ? 16.947 26.801 7.613 1.00 90.06 385 GLU A CA 1
ATOM 3188 C C . GLU A 1 385 ? 16.048 28.021 7.378 1.00 90.06 385 GLU A C 1
ATOM 3190 O O . GLU A 1 385 ? 15.821 28.804 8.305 1.00 90.06 385 GLU A O 1
ATOM 3195 N N . GLU A 1 386 ? 15.459 28.139 6.185 1.00 90.75 386 GLU A N 1
ATOM 3196 C CA . GLU A 1 386 ? 14.611 29.271 5.795 1.00 90.75 386 GLU A CA 1
ATOM 3197 C C . GLU A 1 386 ? 13.333 29.350 6.641 1.00 90.75 386 GLU A C 1
ATOM 3199 O O . GLU A 1 386 ? 12.940 30.418 7.111 1.00 90.75 386 GLU A O 1
ATOM 3204 N N . HIS A 1 387 ? 12.669 28.214 6.864 1.00 87.19 387 HIS A N 1
ATOM 3205 C CA . HIS A 1 387 ? 11.374 28.180 7.548 1.00 87.19 387 HIS A CA 1
ATOM 3206 C C . HIS A 1 387 ? 11.453 27.759 9.015 1.00 87.19 387 HIS A C 1
ATOM 3208 O O . HIS A 1 387 ? 10.409 27.581 9.648 1.00 87.19 387 HIS A O 1
ATOM 3214 N N . GLN A 1 388 ? 12.659 27.545 9.553 1.00 88.06 388 GLN A N 1
ATOM 3215 C CA . GLN A 1 388 ? 12.873 27.050 10.920 1.00 88.06 388 GLN A CA 1
ATOM 3216 C C . GLN A 1 388 ? 12.022 25.799 11.215 1.00 88.06 388 GLN A C 1
ATOM 3218 O O . GLN A 1 388 ? 11.404 25.639 12.274 1.00 88.06 388 GLN A O 1
ATOM 3223 N N . SER A 1 389 ? 11.930 24.913 10.219 1.00 87.88 389 SER A N 1
ATOM 3224 C CA . SER A 1 389 ? 11.028 23.763 10.252 1.00 87.88 389 SER A CA 1
ATOM 3225 C C . SER A 1 389 ? 11.534 22.670 11.191 1.00 87.88 389 SER A C 1
ATOM 3227 O O . SER A 1 389 ? 12.722 22.366 11.267 1.00 87.88 389 SER A O 1
ATOM 3229 N N . SER A 1 390 ? 10.611 22.003 11.888 1.00 87.06 390 SER A N 1
ATOM 3230 C CA . SER A 1 390 ? 10.970 20.878 12.758 1.00 87.06 390 SER A CA 1
ATOM 3231 C C . SER A 1 390 ? 11.512 19.683 11.957 1.00 87.06 390 SER A C 1
ATOM 3233 O O . SER A 1 390 ? 11.043 19.407 10.851 1.00 87.06 390 SER A O 1
ATOM 3235 N N . LYS A 1 391 ? 12.399 18.877 12.561 1.00 86.25 391 LYS A N 1
ATOM 3236 C CA . LYS A 1 391 ? 12.900 17.614 11.970 1.00 86.25 391 LYS A CA 1
ATOM 3237 C C . LYS A 1 391 ? 11.775 16.654 11.539 1.00 86.25 391 LYS A C 1
ATOM 3239 O O . LYS A 1 391 ? 11.939 15.892 10.591 1.00 86.25 391 LYS A O 1
ATOM 3244 N N . VAL A 1 392 ? 10.622 16.699 12.219 1.00 84.19 392 VAL A N 1
ATOM 3245 C CA . VAL A 1 392 ? 9.426 15.906 11.873 1.00 84.19 392 VAL A CA 1
ATOM 3246 C C . VAL A 1 392 ? 8.811 16.384 10.558 1.00 84.19 392 VAL A C 1
ATOM 3248 O O . VAL A 1 392 ? 8.410 15.563 9.736 1.00 84.19 392 VAL A O 1
ATOM 3251 N N . THR A 1 393 ? 8.747 17.700 10.344 1.00 87.25 393 THR A N 1
ATOM 3252 C CA . THR A 1 393 ? 8.268 18.295 9.089 1.00 87.25 393 THR A CA 1
ATOM 3253 C C . THR A 1 393 ? 9.150 17.859 7.922 1.00 87.25 393 THR A C 1
ATOM 3255 O O . THR A 1 393 ? 8.630 17.387 6.914 1.00 87.25 393 THR A O 1
ATOM 3258 N N . ILE A 1 394 ? 10.473 17.916 8.100 1.00 92.25 394 ILE A N 1
ATOM 3259 C CA . ILE A 1 394 ? 11.449 17.503 7.083 1.00 92.25 394 ILE A CA 1
ATOM 3260 C C . ILE A 1 394 ? 11.329 16.004 6.762 1.00 92.25 394 ILE A C 1
ATOM 3262 O O . ILE A 1 394 ? 11.280 15.632 5.590 1.00 92.25 394 ILE A O 1
ATOM 3266 N N . ASP A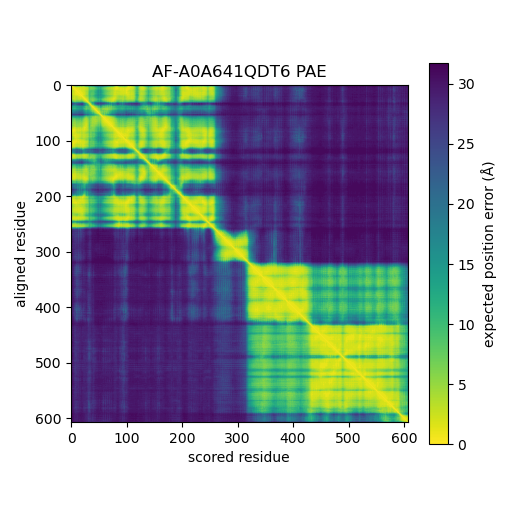 1 395 ? 11.193 15.124 7.766 1.00 89.69 395 ASP A N 1
ATOM 3267 C CA . ASP A 1 395 ? 10.986 13.689 7.500 1.00 89.69 395 ASP A CA 1
ATOM 3268 C C . ASP A 1 395 ? 9.648 13.415 6.797 1.00 89.69 395 ASP A C 1
ATOM 3270 O O . ASP A 1 395 ? 9.579 12.540 5.935 1.00 89.69 395 ASP A O 1
ATOM 3274 N N . ASN A 1 396 ? 8.589 14.170 7.109 1.00 90.31 396 ASN A N 1
ATOM 3275 C CA . ASN A 1 396 ? 7.313 14.052 6.400 1.00 90.31 396 ASN A CA 1
ATOM 3276 C C . ASN A 1 396 ? 7.452 14.433 4.920 1.00 90.31 396 ASN A C 1
ATOM 3278 O O . ASN A 1 396 ? 6.971 13.685 4.070 1.00 90.31 396 ASN A O 1
ATOM 3282 N N . MET A 1 397 ? 8.151 15.528 4.603 1.00 93.31 397 MET A N 1
ATOM 3283 C CA . MET A 1 397 ? 8.442 15.913 3.216 1.00 93.31 397 MET A CA 1
ATOM 3284 C C . MET A 1 397 ? 9.269 14.837 2.506 1.00 93.31 397 MET A C 1
ATOM 3286 O O . MET A 1 397 ? 8.870 14.361 1.446 1.00 93.31 397 MET A O 1
ATOM 3290 N N . ARG A 1 398 ? 10.344 14.340 3.137 1.00 94.50 398 ARG A N 1
ATOM 3291 C CA . ARG A 1 398 ? 11.146 13.218 2.618 1.00 94.50 398 ARG A CA 1
ATOM 3292 C C . ARG A 1 398 ? 10.290 11.981 2.328 1.00 94.50 398 ARG A C 1
ATOM 3294 O O . ARG A 1 398 ? 10.506 11.316 1.320 1.00 94.50 398 ARG A O 1
ATOM 3301 N N . ARG A 1 399 ? 9.322 11.646 3.189 1.00 92.56 399 ARG A N 1
ATOM 3302 C CA . ARG A 1 399 ? 8.396 10.517 2.972 1.00 92.56 399 ARG A CA 1
ATOM 3303 C C . ARG A 1 399 ? 7.468 10.748 1.784 1.00 92.56 399 ARG A C 1
ATOM 3305 O O . ARG A 1 399 ? 7.215 9.799 1.050 1.00 92.56 399 ARG A O 1
ATOM 3312 N N . ILE A 1 400 ? 6.988 11.976 1.588 1.00 95.38 400 ILE A N 1
ATOM 3313 C CA . ILE A 1 400 ? 6.181 12.343 0.417 1.00 95.38 400 ILE A CA 1
ATOM 3314 C C . ILE A 1 400 ? 7.023 12.216 -0.850 1.00 95.38 400 ILE A C 1
ATOM 3316 O O . ILE A 1 400 ? 6.603 11.536 -1.778 1.00 95.38 400 ILE A O 1
ATOM 3320 N N . PHE A 1 401 ? 8.240 12.766 -0.859 1.00 96.00 401 PHE A N 1
ATOM 3321 C CA . PHE A 1 401 ? 9.161 12.632 -1.990 1.00 96.00 401 PHE A CA 1
ATOM 3322 C C . PHE A 1 401 ? 9.489 11.168 -2.264 1.00 96.00 401 PHE A C 1
ATOM 3324 O O . PHE A 1 401 ? 9.436 10.731 -3.405 1.00 96.00 401 PHE A O 1
ATOM 3331 N N . SER A 1 402 ? 9.743 10.375 -1.223 1.00 94.69 402 SER A N 1
ATOM 3332 C CA . SER A 1 402 ? 9.950 8.937 -1.372 1.00 94.69 402 SER A CA 1
ATOM 3333 C C . SER A 1 402 ? 8.740 8.252 -1.998 1.00 94.69 402 SER A C 1
ATOM 3335 O O . SER A 1 402 ? 8.940 7.371 -2.816 1.00 94.69 402 SER A O 1
ATOM 3337 N N . SER A 1 403 ? 7.512 8.638 -1.637 1.00 94.56 403 SER A N 1
ATOM 3338 C CA . SER A 1 403 ? 6.299 8.080 -2.242 1.00 94.56 403 SER A CA 1
ATOM 3339 C C . SER A 1 403 ? 6.117 8.516 -3.694 1.00 94.56 403 SER A C 1
ATOM 3341 O O . SER A 1 403 ? 5.647 7.713 -4.488 1.00 94.56 403 SER A O 1
ATOM 3343 N N . PHE A 1 404 ? 6.445 9.765 -4.024 1.00 96.31 404 PHE A N 1
ATOM 3344 C CA . PHE A 1 404 ? 6.331 10.303 -5.377 1.00 96.31 404 PHE A CA 1
ATOM 3345 C C . PHE A 1 404 ? 7.359 9.677 -6.314 1.00 96.31 404 PHE A C 1
ATOM 3347 O O . PHE A 1 404 ? 6.997 9.104 -7.329 1.00 96.31 404 PHE A O 1
ATOM 3354 N N . PHE A 1 405 ? 8.636 9.709 -5.935 1.00 92.44 405 PHE A N 1
ATOM 3355 C CA . PHE A 1 405 ? 9.714 9.149 -6.743 1.00 92.44 405 PHE A CA 1
ATOM 3356 C C . PHE A 1 405 ? 9.729 7.618 -6.760 1.00 92.44 405 PHE A C 1
ATOM 3358 O O . PHE A 1 405 ? 10.243 7.055 -7.713 1.00 92.44 405 PHE A O 1
ATOM 3365 N N . ALA A 1 406 ? 9.188 6.940 -5.738 1.00 92.19 406 ALA A N 1
ATOM 3366 C CA . ALA A 1 406 ? 8.940 5.500 -5.835 1.00 92.19 406 ALA A CA 1
ATOM 3367 C C . ALA A 1 406 ? 7.830 5.214 -6.845 1.00 92.19 406 ALA A C 1
ATOM 3369 O O . ALA A 1 406 ? 8.046 4.402 -7.719 1.00 92.19 406 ALA A O 1
ATOM 3370 N N . TRP A 1 407 ? 6.711 5.949 -6.811 1.00 94.25 407 TRP A N 1
ATOM 3371 C CA . TRP A 1 407 ? 5.667 5.799 -7.830 1.00 94.25 407 TRP A CA 1
ATOM 3372 C C . TRP A 1 407 ? 6.189 6.100 -9.243 1.00 94.25 407 TRP A C 1
ATOM 3374 O O . TRP A 1 407 ? 5.884 5.371 -10.171 1.00 94.25 407 TRP A O 1
ATOM 3384 N N . LEU A 1 408 ? 7.038 7.119 -9.412 1.00 86.62 408 LEU A N 1
ATOM 3385 C CA . LEU A 1 408 ? 7.690 7.388 -10.699 1.00 86.62 408 LEU A CA 1
ATOM 3386 C C . LEU A 1 408 ? 8.657 6.271 -11.133 1.00 86.62 408 LEU A C 1
ATOM 3388 O O . LEU A 1 408 ? 8.826 6.073 -12.329 1.00 86.62 408 LEU A O 1
ATOM 3392 N N . GLU A 1 409 ? 9.319 5.590 -10.192 1.00 85.56 409 GLU A N 1
ATOM 3393 C CA . GLU A 1 409 ? 10.163 4.411 -10.463 1.00 85.56 409 GLU A CA 1
ATOM 3394 C C . GLU A 1 409 ? 9.290 3.185 -10.788 1.00 85.56 409 GLU A C 1
ATOM 3396 O O . GLU A 1 409 ? 9.609 2.448 -11.709 1.00 85.56 409 GLU A O 1
ATOM 3401 N N . ASP A 1 410 ? 8.163 3.009 -10.091 1.00 82.25 410 ASP A N 1
ATOM 3402 C CA . ASP A 1 410 ? 7.211 1.903 -10.265 1.00 82.25 410 ASP A CA 1
ATOM 3403 C C . ASP A 1 410 ? 6.405 2.014 -11.579 1.00 82.25 410 ASP A C 1
ATOM 3405 O O . ASP A 1 410 ? 6.004 0.998 -12.147 1.00 82.25 410 ASP A O 1
ATOM 3409 N N . GLU A 1 411 ? 6.163 3.238 -12.060 1.00 78.25 411 GLU A N 1
ATOM 3410 C CA . GLU A 1 411 ? 5.524 3.549 -13.351 1.00 78.25 411 GLU A CA 1
ATOM 3411 C C . GLU A 1 411 ? 6.549 3.828 -14.470 1.00 78.25 411 GLU A C 1
ATOM 3413 O O . GLU A 1 411 ? 6.186 4.337 -15.530 1.00 78.25 411 GLU A O 1
ATOM 3418 N N . ASP A 1 412 ? 7.833 3.535 -14.230 1.00 66.88 412 ASP A N 1
ATOM 3419 C CA . ASP A 1 412 ? 8.943 3.643 -15.189 1.00 66.88 412 ASP A CA 1
ATOM 3420 C C . ASP A 1 412 ? 9.208 5.052 -15.770 1.00 66.88 412 ASP A C 1
ATOM 3422 O O . ASP A 1 412 ? 9.997 5.217 -16.703 1.00 66.88 412 ASP A O 1
ATOM 3426 N N . TYR A 1 413 ? 8.631 6.110 -15.192 1.00 66.31 413 TYR A N 1
ATOM 3427 C CA . TYR A 1 413 ? 8.953 7.494 -15.562 1.00 66.31 413 TYR A CA 1
ATOM 3428 C C . TYR A 1 413 ? 10.408 7.866 -15.240 1.00 66.31 413 TYR A C 1
ATOM 3430 O O . TYR A 1 413 ? 10.978 8.758 -15.873 1.00 66.31 413 TYR A O 1
ATOM 3438 N N . ILE A 1 414 ? 11.018 7.204 -14.251 1.00 73.00 414 ILE A N 1
ATOM 3439 C CA . ILE A 1 414 ? 12.441 7.342 -13.923 1.00 73.00 414 ILE A CA 1
ATOM 3440 C C . ILE A 1 414 ? 13.084 5.978 -13.677 1.00 73.00 414 ILE A C 1
ATOM 3442 O O . ILE A 1 414 ? 12.489 5.087 -13.085 1.00 73.00 414 ILE A O 1
ATOM 3446 N N . ALA A 1 415 ? 14.362 5.844 -14.033 1.00 65.00 415 ALA A N 1
ATOM 3447 C CA . ALA A 1 415 ? 15.099 4.590 -13.861 1.00 65.00 415 ALA A CA 1
ATOM 3448 C C . ALA A 1 415 ? 15.408 4.236 -12.393 1.00 65.00 415 ALA A C 1
ATOM 3450 O O . ALA A 1 415 ? 15.714 3.085 -12.080 1.00 65.00 415 ALA A O 1
ATOM 3451 N N . LYS A 1 416 ? 15.447 5.234 -11.500 1.00 78.69 416 LYS A N 1
ATOM 3452 C CA . LYS A 1 416 ? 15.762 5.039 -10.080 1.00 78.69 416 LYS A CA 1
ATOM 3453 C C . LYS A 1 416 ? 15.323 6.226 -9.238 1.00 78.69 416 LYS A C 1
ATOM 3455 O O . LYS A 1 416 ? 15.679 7.361 -9.546 1.00 78.69 416 LYS A O 1
ATOM 3460 N N . SER A 1 417 ? 14.690 5.964 -8.097 1.00 89.50 417 SER A N 1
ATOM 3461 C CA . SER A 1 417 ? 14.318 7.012 -7.151 1.00 89.50 417 SER A CA 1
ATOM 3462 C C . SER A 1 417 ? 15.547 7.718 -6.544 1.00 89.50 417 SER A C 1
ATOM 3464 O O . SER A 1 417 ? 16.369 7.073 -5.868 1.00 89.50 417 SER A O 1
ATOM 3466 N N . PRO A 1 418 ? 15.665 9.057 -6.673 1.00 86.94 418 PRO A N 1
ATOM 3467 C CA . PRO A 1 418 ? 16.736 9.836 -6.047 1.00 86.94 418 PRO A CA 1
ATOM 3468 C C . PRO A 1 418 ? 16.652 9.854 -4.514 1.00 86.94 418 PRO A C 1
ATOM 3470 O O . PRO A 1 418 ? 17.651 10.127 -3.844 1.00 86.94 418 PRO A O 1
ATOM 3473 N N . VAL A 1 419 ? 15.499 9.508 -3.930 1.00 89.00 419 VAL A N 1
ATOM 3474 C CA . VAL A 1 419 ? 15.264 9.537 -2.475 1.00 89.00 419 VAL A CA 1
ATOM 3475 C C . VAL A 1 419 ? 15.746 8.257 -1.782 1.00 89.00 419 VAL A C 1
ATOM 3477 O O . VAL A 1 419 ? 15.936 8.247 -0.565 1.00 89.00 419 VAL A O 1
ATOM 3480 N N . ARG A 1 420 ? 16.034 7.183 -2.531 1.00 83.44 420 ARG A N 1
ATOM 3481 C CA . ARG A 1 420 ? 16.386 5.854 -1.989 1.00 83.44 420 ARG A CA 1
ATOM 3482 C C . ARG A 1 420 ? 17.602 5.861 -1.049 1.00 83.44 420 ARG A C 1
ATOM 3484 O O . ARG A 1 420 ? 17.692 5.027 -0.154 1.00 83.44 420 ARG A O 1
ATOM 3491 N N . ARG A 1 421 ? 18.529 6.811 -1.231 1.00 81.19 421 ARG A N 1
ATOM 3492 C CA . ARG A 1 421 ? 19.747 6.993 -0.409 1.00 81.19 421 ARG A CA 1
ATOM 3493 C C . ARG A 1 421 ? 19.606 8.066 0.683 1.00 81.19 421 ARG A C 1
ATOM 3495 O O . ARG A 1 421 ? 20.589 8.400 1.348 1.00 81.19 421 ARG A O 1
ATOM 3502 N N . ILE A 1 422 ? 18.426 8.658 0.860 1.00 86.12 422 ILE A N 1
ATOM 3503 C CA . ILE A 1 422 ? 18.177 9.672 1.890 1.00 86.12 422 ILE A CA 1
ATOM 3504 C C . ILE A 1 422 ? 17.636 8.970 3.133 1.00 86.12 422 ILE A C 1
ATOM 3506 O O . ILE A 1 422 ? 16.481 8.540 3.183 1.00 86.12 422 ILE A O 1
ATOM 3510 N N . HIS A 1 423 ? 18.498 8.837 4.141 1.00 82.31 423 HIS A N 1
ATOM 3511 C CA . HIS A 1 423 ? 18.142 8.202 5.403 1.00 82.31 423 HIS A CA 1
ATOM 3512 C C . HIS A 1 423 ? 17.058 8.985 6.150 1.00 82.31 423 HIS A C 1
ATOM 3514 O O . HIS A 1 423 ? 16.908 10.199 6.004 1.00 82.31 423 HIS A O 1
ATOM 3520 N N . LYS A 1 424 ? 16.300 8.262 6.976 1.00 82.69 424 LYS A N 1
ATOM 3521 C CA . LYS A 1 424 ? 15.291 8.836 7.866 1.00 82.69 424 LYS A CA 1
ATOM 3522 C C . LYS A 1 424 ? 15.930 9.887 8.778 1.00 82.69 424 LYS A C 1
ATOM 3524 O O . LYS A 1 424 ? 16.948 9.609 9.415 1.00 82.69 424 LYS A O 1
ATOM 3529 N N . VAL A 1 425 ? 15.304 11.059 8.887 1.00 78.88 425 VAL A N 1
ATOM 3530 C CA . VAL A 1 425 ? 15.771 12.106 9.804 1.00 78.88 425 VAL A CA 1
ATOM 3531 C C . VAL A 1 425 ? 15.545 11.620 11.235 1.00 78.88 425 VAL A C 1
ATOM 3533 O O . VAL A 1 425 ? 14.427 11.264 11.613 1.00 78.88 425 VAL A O 1
ATOM 3536 N N . LYS A 1 426 ? 16.612 11.569 12.042 1.00 70.94 426 LYS A N 1
ATOM 3537 C CA . LYS A 1 426 ? 16.505 11.201 13.458 1.00 70.94 426 LYS A CA 1
ATOM 3538 C C . LYS A 1 426 ? 15.763 12.309 14.203 1.00 70.94 426 LYS A C 1
ATOM 3540 O O . LYS A 1 426 ? 16.276 13.413 14.370 1.00 70.94 426 LYS A O 1
ATOM 3545 N N . THR A 1 427 ? 14.546 12.007 14.630 1.00 65.56 427 THR A N 1
ATOM 3546 C CA . THR A 1 427 ? 13.734 12.871 15.486 1.00 65.56 427 THR A CA 1
ATOM 3547 C C . THR A 1 427 ? 13.824 12.369 16.916 1.00 65.56 427 THR A C 1
ATOM 3549 O O . THR A 1 427 ? 13.567 11.187 17.153 1.00 65.56 427 THR A O 1
ATOM 3552 N N . ASP A 1 428 ? 14.130 13.255 17.856 1.00 56.88 428 ASP A N 1
ATOM 3553 C CA . ASP A 1 428 ? 14.125 12.916 19.275 1.00 56.88 428 ASP A CA 1
ATOM 3554 C C . ASP A 1 428 ? 12.703 12.525 19.699 1.00 56.88 428 ASP A C 1
ATOM 3556 O O . ASP A 1 428 ? 11.730 13.239 19.426 1.00 56.88 428 ASP A O 1
ATOM 3560 N N . SER A 1 429 ? 12.556 11.361 20.334 1.00 53.88 429 SER A N 1
ATOM 3561 C CA . SER A 1 429 ? 11.273 10.925 20.882 1.00 53.88 429 SER A CA 1
ATOM 3562 C C . SER A 1 429 ? 11.026 11.656 22.198 1.00 53.88 429 SER A C 1
ATOM 3564 O O . SER A 1 429 ? 11.229 11.108 23.278 1.00 53.88 429 SER A O 1
ATOM 3566 N N . LEU A 1 430 ? 10.610 12.919 22.119 1.00 58.31 430 LEU A N 1
ATOM 3567 C CA . LEU A 1 430 ? 10.143 13.631 23.303 1.00 58.31 430 LEU A CA 1
ATOM 3568 C C . LEU A 1 430 ? 8.945 12.871 23.886 1.00 58.31 430 LEU A C 1
ATOM 3570 O O . LEU A 1 430 ? 7.977 12.586 23.169 1.00 58.31 430 LEU A O 1
ATOM 3574 N N . VAL A 1 431 ? 9.009 12.554 25.183 1.00 62.34 431 VAL A N 1
ATOM 3575 C CA . VAL A 1 431 ? 7.851 12.074 25.940 1.00 62.34 431 VAL A CA 1
ATOM 3576 C C . VAL A 1 431 ? 6.825 13.194 25.893 1.00 62.34 431 VAL A C 1
ATOM 3578 O O . VAL A 1 431 ? 6.965 14.234 26.528 1.00 62.34 431 VAL A O 1
ATOM 3581 N N . LYS A 1 432 ? 5.827 13.036 25.029 1.00 69.31 432 LYS A N 1
ATOM 3582 C CA . LYS A 1 432 ? 4.807 14.061 24.856 1.00 69.31 432 LYS A CA 1
ATOM 3583 C C . LYS A 1 432 ? 3.994 14.161 26.163 1.00 69.31 432 LYS A C 1
ATOM 3585 O O . LYS A 1 432 ? 3.729 13.152 26.810 1.00 69.31 432 LYS A O 1
ATOM 3590 N N . GLU A 1 433 ? 3.505 15.340 26.519 1.00 77.44 433 GLU A N 1
ATOM 3591 C CA . GLU A 1 433 ? 2.740 15.542 27.763 1.00 77.44 433 GLU A CA 1
ATOM 3592 C C . GLU A 1 433 ? 1.337 14.912 27.714 1.00 77.44 433 GLU A C 1
ATOM 3594 O O . GLU A 1 433 ? 0.696 14.906 26.655 1.00 77.44 433 GLU A O 1
ATOM 3599 N N . VAL A 1 434 ? 0.842 14.426 28.852 1.00 87.25 434 VAL A N 1
ATOM 3600 C CA . VAL A 1 434 ? -0.556 14.008 29.081 1.00 87.25 434 VAL A CA 1
ATOM 3601 C C . VAL A 1 434 ? -1.269 15.040 29.965 1.00 87.25 434 VAL A C 1
ATOM 3603 O O . VAL A 1 434 ? -0.621 15.921 30.522 1.00 87.25 434 VAL A O 1
ATOM 3606 N N . LEU A 1 435 ? -2.599 14.997 30.022 1.00 89.94 435 LEU A N 1
ATOM 3607 C CA . LEU A 1 435 ? -3.389 15.735 31.019 1.00 89.94 435 LEU A CA 1
ATOM 3608 C C . LEU A 1 435 ? -3.347 15.010 32.370 1.00 89.94 435 LEU A C 1
ATOM 3610 O O . LEU A 1 435 ? -3.523 13.791 32.374 1.00 89.94 435 LEU A O 1
ATOM 3614 N N . SER A 1 436 ? -3.145 15.746 33.467 1.00 90.00 436 SER A N 1
ATOM 3615 C CA . SER A 1 436 ? -3.346 15.228 34.829 1.00 90.00 436 SER A CA 1
ATOM 3616 C C . SER A 1 436 ? -4.834 15.177 35.196 1.00 90.00 436 SER A C 1
ATOM 3618 O O . SER A 1 436 ? -5.672 15.762 34.499 1.00 90.00 436 SER A O 1
ATOM 3620 N N . ASP A 1 437 ? -5.165 14.499 36.296 1.00 88.19 437 ASP A N 1
ATOM 3621 C CA . ASP A 1 437 ? -6.541 14.428 36.796 1.00 88.19 437 ASP A CA 1
ATOM 3622 C C . ASP A 1 437 ? -7.065 15.827 37.167 1.00 88.19 437 ASP A C 1
ATOM 3624 O O . ASP A 1 437 ? -8.178 16.188 36.785 1.00 88.19 437 ASP A O 1
ATOM 3628 N N . GLU A 1 438 ? -6.233 16.673 37.784 1.00 92.12 438 GLU A N 1
ATOM 3629 C CA . GLU A 1 438 ? -6.576 18.062 38.115 1.00 92.12 438 GLU A CA 1
ATOM 3630 C C . GLU A 1 438 ? -6.846 18.889 36.855 1.00 92.12 438 GLU A C 1
ATOM 3632 O O . GLU A 1 438 ? -7.806 19.656 36.804 1.00 92.12 438 GLU A O 1
ATOM 3637 N N . GLN A 1 439 ? -6.032 18.715 35.808 1.00 93.81 439 GLN A N 1
ATOM 3638 C CA . GLN A 1 439 ? -6.230 19.417 34.540 1.00 93.81 439 GLN A CA 1
ATOM 3639 C C . GLN A 1 439 ? -7.528 18.985 33.845 1.00 93.81 439 GLN A C 1
ATOM 3641 O O . GLN A 1 439 ? -8.188 19.804 33.203 1.00 93.81 439 GLN A O 1
ATOM 3646 N N . LEU A 1 440 ? -7.911 17.709 33.956 1.00 94.50 440 LEU A N 1
ATOM 3647 C CA . LEU A 1 440 ? -9.188 17.228 33.433 1.00 94.50 440 LEU A CA 1
ATOM 3648 C C . LEU A 1 440 ? -10.376 17.827 34.190 1.00 94.50 440 LEU A C 1
ATOM 3650 O O . LEU A 1 440 ? -11.345 18.215 33.539 1.00 94.50 440 LEU A O 1
ATOM 3654 N N . GLU A 1 441 ? -10.311 17.934 35.519 1.00 95.69 441 GLU A N 1
ATOM 3655 C CA . GLU A 1 441 ? -11.377 18.584 36.294 1.00 95.69 441 GLU A CA 1
ATOM 3656 C C . GLU A 1 441 ? -11.463 20.088 35.991 1.00 95.69 441 GLU A C 1
ATOM 3658 O O . GLU A 1 441 ? -12.539 20.575 35.658 1.00 95.69 441 GLU A O 1
ATOM 3663 N N . GLN A 1 442 ? -10.334 20.801 35.924 1.00 96.12 442 GLN A N 1
ATOM 3664 C CA . GLN A 1 442 ? -10.315 22.216 35.520 1.00 96.12 442 GLN A CA 1
ATOM 3665 C C . GLN A 1 442 ? -10.939 22.442 34.131 1.00 96.12 442 GLN A C 1
ATOM 3667 O O . GLN A 1 442 ? -11.673 23.410 33.919 1.00 96.12 442 GLN A O 1
ATOM 3672 N N . LEU A 1 443 ? -10.683 21.544 33.169 1.00 95.69 443 LEU A N 1
ATOM 3673 C CA . LEU A 1 443 ? -11.315 21.605 31.848 1.00 95.69 443 LEU A CA 1
ATOM 3674 C C . LEU A 1 443 ? -12.836 21.445 31.934 1.00 95.69 443 LEU A C 1
ATOM 3676 O O . LEU A 1 443 ? -13.549 22.178 31.245 1.00 95.69 443 LEU A O 1
ATOM 3680 N N . ARG A 1 444 ? -13.337 20.530 32.770 1.00 95.69 444 ARG A N 1
ATOM 3681 C CA . ARG A 1 444 ? -14.780 20.346 32.990 1.00 95.69 444 ARG A CA 1
ATOM 3682 C C . ARG A 1 444 ? -15.410 21.577 33.627 1.00 95.69 444 ARG A C 1
ATOM 3684 O O . ARG A 1 444 ?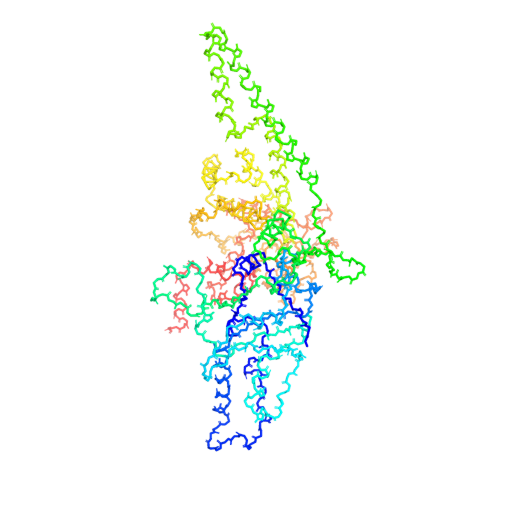 -16.392 22.078 33.087 1.00 95.69 444 ARG A O 1
ATOM 3691 N N . ASP A 1 445 ? -14.803 22.104 34.685 1.00 95.25 445 ASP A N 1
ATOM 3692 C CA . ASP A 1 445 ? -15.307 23.272 35.417 1.00 95.25 445 ASP A CA 1
ATOM 3693 C C . ASP A 1 445 ? -15.346 24.533 34.539 1.00 95.25 445 ASP A C 1
ATOM 3695 O O . ASP A 1 445 ? -16.218 25.387 34.687 1.00 95.25 445 ASP A O 1
ATOM 3699 N N . SER A 1 446 ? -14.438 24.634 33.563 1.00 93.88 446 SER A N 1
ATOM 3700 C CA . SER A 1 446 ? -14.403 25.745 32.601 1.00 93.88 446 SER A CA 1
ATOM 3701 C C . SER A 1 446 ? -15.468 25.672 31.495 1.00 93.88 446 SER A C 1
ATOM 3703 O O . SER A 1 446 ? -15.646 26.630 30.733 1.00 93.88 446 SER A O 1
ATOM 3705 N N . CYS A 1 447 ? -16.168 24.542 31.351 1.00 95.12 447 CYS A N 1
ATOM 3706 C CA . CYS A 1 447 ? -17.163 24.361 30.300 1.00 95.12 447 CYS A CA 1
ATOM 3707 C C . CYS A 1 447 ? -18.456 25.114 30.634 1.00 95.12 447 CYS A C 1
ATOM 3709 O O . CYS A 1 447 ? -19.241 24.702 31.478 1.00 95.12 447 CYS A O 1
ATOM 3711 N N . THR A 1 448 ? -18.731 26.186 29.892 1.00 91.69 448 THR A N 1
ATOM 3712 C CA . THR A 1 448 ? -19.928 27.021 30.100 1.00 91.69 448 THR A CA 1
ATOM 3713 C C . THR A 1 448 ? -21.222 26.435 29.534 1.00 91.69 448 THR A C 1
ATOM 3715 O O . THR A 1 448 ? -22.298 26.959 29.798 1.00 91.69 448 THR A O 1
ATOM 3718 N N . ASN A 1 449 ? -21.143 25.382 28.720 1.00 94.38 449 ASN A N 1
ATOM 3719 C CA . ASN A 1 449 ? -22.306 24.723 28.131 1.00 94.38 449 ASN A CA 1
ATOM 3720 C C . ASN A 1 449 ? -22.156 23.201 28.183 1.00 94.38 449 ASN A C 1
ATOM 3722 O O . ASN A 1 449 ? -21.045 22.661 28.142 1.00 94.38 449 ASN A O 1
ATOM 3726 N N . LYS A 1 450 ? -23.298 22.508 28.215 1.00 96.12 450 LYS A N 1
ATOM 3727 C CA . LYS A 1 450 ? -23.355 21.050 28.380 1.00 96.12 450 LYS A CA 1
ATOM 3728 C C . LYS A 1 450 ? -22.755 20.284 27.207 1.00 96.12 450 LYS A C 1
ATOM 3730 O O . LYS A 1 450 ? -22.208 19.203 27.401 1.00 96.12 450 LYS A O 1
ATOM 3735 N N . ARG A 1 451 ? -22.809 20.852 25.997 1.00 96.56 451 ARG A N 1
ATOM 3736 C CA . ARG A 1 451 ? -22.196 20.253 24.806 1.00 96.56 451 ARG A CA 1
ATOM 3737 C C . ARG A 1 451 ? -20.690 20.110 24.983 1.00 96.56 451 ARG A C 1
ATOM 3739 O O . ARG A 1 451 ? -20.149 19.037 24.745 1.00 96.56 451 ARG A O 1
ATOM 3746 N N . ASP A 1 452 ? -20.011 21.183 25.377 1.00 97.00 452 ASP A N 1
ATOM 3747 C CA . ASP A 1 452 ? -18.559 21.167 25.536 1.00 97.00 452 ASP A CA 1
ATOM 3748 C C . ASP A 1 452 ? -18.139 20.232 26.676 1.00 97.00 452 ASP A C 1
ATOM 3750 O O . ASP A 1 452 ? -17.209 19.448 26.497 1.00 97.00 452 ASP A O 1
ATOM 3754 N N . LEU A 1 453 ? -18.882 20.232 27.790 1.00 97.69 453 LEU A N 1
ATOM 3755 C CA . LEU A 1 453 ? -18.672 19.293 28.896 1.00 97.69 453 LEU A CA 1
ATOM 3756 C C . LEU A 1 453 ? -18.792 17.832 28.426 1.00 97.69 453 LEU A C 1
ATOM 3758 O O . LEU A 1 453 ? -17.907 17.013 28.681 1.00 97.69 453 LEU A O 1
ATOM 3762 N N . ALA A 1 454 ? -19.841 17.516 27.662 1.00 97.75 454 ALA A N 1
ATOM 3763 C CA . ALA A 1 454 ? -20.037 16.193 27.082 1.00 97.75 454 ALA A CA 1
ATOM 3764 C C . ALA A 1 454 ? -18.928 15.811 26.079 1.00 97.75 454 ALA A C 1
ATOM 3766 O O . ALA A 1 454 ? -18.500 14.656 26.065 1.00 97.75 454 ALA A O 1
ATOM 3767 N N . ILE A 1 455 ? -18.415 16.760 25.280 1.00 97.75 455 ILE A N 1
ATOM 3768 C CA . ILE A 1 455 ? -17.271 16.547 24.371 1.00 97.75 455 ILE A CA 1
ATOM 3769 C C . ILE A 1 455 ? -15.999 16.202 25.155 1.00 97.75 455 ILE A C 1
ATOM 3771 O O . ILE A 1 455 ? -15.275 15.278 24.775 1.00 97.75 455 ILE A O 1
ATOM 3775 N N . ILE A 1 456 ? -15.708 16.936 26.232 1.00 97.62 456 ILE A N 1
ATOM 3776 C CA . ILE A 1 456 ? -14.535 16.683 27.077 1.00 97.62 456 ILE A CA 1
ATOM 3777 C C . ILE A 1 456 ? -14.619 15.281 27.679 1.00 97.62 456 ILE A C 1
ATOM 3779 O O . ILE A 1 456 ? -13.667 14.506 27.563 1.00 97.62 456 ILE A O 1
ATOM 3783 N N . ASP A 1 457 ? -15.767 14.916 28.248 1.00 97.44 457 ASP A N 1
ATOM 3784 C CA . ASP A 1 457 ? -15.903 13.629 28.922 1.00 97.44 457 ASP A CA 1
ATOM 3785 C C . ASP A 1 457 ? -15.956 12.434 27.982 1.00 97.44 457 ASP A C 1
ATOM 3787 O O . ASP A 1 457 ? -15.393 11.390 28.311 1.00 97.44 457 ASP A O 1
ATOM 3791 N N . ILE A 1 458 ? -16.579 12.547 26.809 1.00 97.31 458 ILE A N 1
ATOM 3792 C CA . ILE A 1 458 ? -16.544 11.439 25.852 1.00 97.31 458 ILE A CA 1
ATOM 3793 C C . ILE A 1 458 ? -15.124 11.226 25.318 1.00 97.31 458 ILE A C 1
ATOM 3795 O O . ILE A 1 458 ? -14.683 10.081 25.216 1.00 97.31 458 ILE A O 1
ATOM 3799 N N . LEU A 1 459 ? -14.361 12.295 25.053 1.00 96.88 459 LEU A N 1
ATOM 3800 C CA . LEU A 1 459 ? -12.960 12.186 24.633 1.00 96.88 459 LEU A CA 1
ATOM 3801 C C . LEU A 1 459 ? -12.074 11.600 25.737 1.00 96.88 459 LEU A C 1
ATOM 3803 O O . LEU A 1 459 ? -11.225 10.760 25.436 1.00 96.88 459 LEU A O 1
ATOM 3807 N N . ALA A 1 460 ? -12.275 12.017 26.990 1.00 95.81 460 ALA A N 1
ATOM 3808 C CA . ALA A 1 460 ? -11.523 11.522 28.139 1.00 95.81 460 ALA A CA 1
ATOM 3809 C C . ALA A 1 460 ? -11.814 10.041 28.432 1.00 95.81 460 ALA A C 1
ATOM 3811 O O . ALA A 1 460 ? -10.886 9.284 28.697 1.00 95.81 460 ALA A O 1
ATOM 3812 N N . SER A 1 461 ? -13.079 9.617 28.344 1.00 94.88 461 SER A N 1
ATOM 3813 C CA . SER A 1 461 ? -13.489 8.248 28.681 1.00 94.88 461 SER A CA 1
ATOM 3814 C C . SER A 1 461 ? -13.216 7.230 27.577 1.00 94.88 461 SER A C 1
ATOM 3816 O O . SER A 1 461 ? -12.834 6.104 27.873 1.00 94.88 461 SER A O 1
ATOM 3818 N N . THR A 1 462 ? -13.416 7.607 26.311 1.00 94.31 462 THR A N 1
ATOM 3819 C CA . THR A 1 462 ? -13.339 6.662 25.177 1.00 94.31 462 THR A CA 1
ATOM 3820 C C . THR A 1 462 ? -12.019 6.744 24.414 1.00 94.31 462 THR A C 1
ATOM 3822 O O . THR A 1 462 ? -11.633 5.812 23.707 1.00 94.31 462 THR A O 1
ATOM 3825 N N . GLY A 1 463 ? -11.338 7.893 24.478 1.00 92.44 463 GLY A N 1
ATOM 3826 C CA . GLY A 1 463 ? -10.128 8.153 23.710 1.00 92.44 463 GLY A CA 1
ATOM 3827 C C . GLY A 1 463 ? -10.333 8.141 22.194 1.00 92.44 463 GLY A C 1
ATOM 3828 O O . GLY A 1 463 ? -9.347 7.984 21.479 1.00 92.44 463 GLY A O 1
ATOM 3829 N N . ILE A 1 464 ? -11.557 8.290 21.670 1.00 93.50 464 ILE A N 1
ATOM 3830 C CA . ILE A 1 464 ? -11.852 8.266 20.223 1.00 93.50 464 ILE A CA 1
ATOM 3831 C C . ILE A 1 464 ? -11.166 9.395 19.445 1.00 93.50 464 ILE A C 1
ATOM 3833 O O . ILE A 1 464 ? -10.690 10.389 19.993 1.00 93.50 464 ILE A O 1
ATOM 3837 N N . ARG A 1 465 ? -11.000 9.214 18.127 1.00 92.69 465 ARG A N 1
ATOM 3838 C CA . ARG A 1 465 ? -10.399 10.245 17.259 1.00 92.69 465 ARG A CA 1
ATOM 3839 C C . ARG A 1 465 ? -11.414 11.368 17.093 1.00 92.69 465 ARG A C 1
ATOM 3841 O O . ARG A 1 465 ? -12.603 11.103 16.997 1.00 92.69 465 ARG A O 1
ATOM 3848 N N . VAL A 1 466 ? -10.959 12.611 16.940 1.00 94.69 466 VAL A N 1
ATOM 3849 C CA . VAL A 1 466 ? -11.874 13.735 16.661 1.00 94.69 466 VAL A CA 1
ATOM 3850 C C . VAL A 1 466 ? -12.707 13.504 15.395 1.00 94.69 466 VAL A C 1
ATOM 3852 O O . VAL A 1 466 ? -13.880 13.846 15.364 1.00 94.69 466 VAL A O 1
ATOM 3855 N N . GLY A 1 467 ? -12.132 12.851 14.379 1.00 91.88 467 GLY A N 1
ATOM 3856 C CA . GLY A 1 467 ? -12.858 12.456 13.169 1.00 91.88 467 GLY A CA 1
ATOM 3857 C C . GLY A 1 467 ? -13.914 11.367 13.393 1.00 91.88 467 GLY A C 1
ATOM 3858 O O . GLY A 1 467 ? -14.859 11.298 12.620 1.00 91.88 467 GLY A O 1
ATOM 3859 N N . GLU A 1 468 ? -13.764 10.537 14.429 1.00 94.00 468 GLU A N 1
ATOM 3860 C CA . GLU A 1 468 ? -14.769 9.548 14.850 1.00 94.00 468 GLU A CA 1
ATOM 3861 C C . GLU A 1 468 ? -15.863 10.251 15.671 1.00 94.00 468 GLU A C 1
ATOM 3863 O O . GLU A 1 468 ? -17.042 10.102 15.375 1.00 94.00 468 GLU A O 1
ATOM 3868 N N . LEU A 1 469 ? -15.467 11.114 16.617 1.00 96.06 469 LEU A N 1
ATOM 3869 C CA . LEU A 1 469 ? -16.366 11.918 17.452 1.00 96.06 469 LEU A CA 1
ATOM 3870 C C . LEU A 1 469 ? -17.390 12.706 16.625 1.00 96.06 469 LEU A C 1
ATOM 3872 O O . LEU A 1 469 ? -18.580 12.661 16.912 1.00 96.06 469 LEU A O 1
ATOM 3876 N N . VAL A 1 470 ? -16.933 13.440 15.605 1.00 95.56 470 VAL A N 1
ATOM 3877 C CA . VAL A 1 470 ? -17.827 14.279 14.788 1.00 95.56 470 VAL A CA 1
ATOM 3878 C C . VAL A 1 470 ? -18.774 13.469 13.905 1.00 95.56 470 VAL A C 1
ATOM 3880 O O . VAL A 1 470 ? -19.757 14.022 13.419 1.00 95.56 470 VAL A O 1
ATOM 3883 N N . LYS A 1 471 ? -18.482 12.184 13.667 1.00 94.31 471 LYS A N 1
ATOM 3884 C CA . LYS A 1 471 ? -19.300 11.293 12.833 1.00 94.31 471 LYS A CA 1
ATOM 3885 C C . LYS A 1 471 ? -20.387 10.564 13.614 1.00 94.31 471 LYS A C 1
ATOM 3887 O O . LYS A 1 471 ? -21.365 10.193 12.985 1.00 94.31 471 LYS A O 1
ATOM 3892 N N . LEU A 1 472 ? -20.249 10.433 14.935 1.00 95.94 472 LEU A N 1
ATOM 3893 C CA . LEU A 1 472 ? -21.256 9.793 15.782 1.00 95.94 472 LEU A CA 1
ATOM 3894 C C . LEU A 1 472 ? -22.644 10.409 15.575 1.00 95.94 472 LEU A C 1
ATOM 3896 O O . LEU A 1 472 ? -22.790 11.637 15.488 1.00 95.94 472 LEU A O 1
ATOM 3900 N N . ASN A 1 473 ? -23.646 9.546 15.526 1.00 96.25 473 ASN A N 1
ATOM 3901 C CA . ASN A 1 473 ? -25.064 9.854 15.601 1.00 96.25 473 ASN A CA 1
ATOM 3902 C C . ASN A 1 473 ? -25.600 9.587 17.010 1.00 96.25 473 ASN A C 1
ATOM 3904 O O . ASN A 1 473 ? -24.945 8.959 17.841 1.00 96.25 473 ASN A O 1
ATOM 3908 N N . ARG A 1 474 ? -26.810 10.078 17.290 1.00 95.31 474 ARG A N 1
ATOM 3909 C CA . ARG A 1 474 ? -27.526 9.787 18.543 1.00 95.31 474 ARG A CA 1
ATOM 3910 C C . ARG A 1 474 ? -27.789 8.282 18.704 1.00 95.31 474 ARG A C 1
ATOM 3912 O O . ARG A 1 474 ? -27.684 7.775 19.812 1.00 95.31 474 ARG A O 1
ATOM 3919 N N . GLU A 1 475 ? -28.091 7.598 17.601 1.00 94.56 475 GLU A N 1
ATOM 3920 C CA . GLU A 1 475 ? -28.381 6.155 17.543 1.00 94.56 475 GLU A CA 1
ATOM 3921 C C . GLU A 1 475 ? -27.156 5.263 17.795 1.00 94.56 475 GLU A C 1
ATOM 3923 O O . GLU A 1 475 ? -27.306 4.133 18.244 1.00 94.56 475 GLU A O 1
ATOM 3928 N N . ASP A 1 476 ? -25.944 5.787 17.588 1.00 94.94 476 ASP A N 1
ATOM 3929 C CA . ASP A 1 476 ? -24.702 5.046 17.834 1.00 94.94 476 ASP A CA 1
ATOM 3930 C C . ASP A 1 476 ? -24.390 4.903 19.336 1.00 94.94 476 ASP A C 1
ATOM 3932 O O . ASP A 1 476 ? -23.410 4.246 19.696 1.00 94.94 476 ASP A O 1
ATOM 3936 N N . ILE A 1 477 ? -25.155 5.569 20.215 1.00 96.75 477 ILE A N 1
ATOM 3937 C CA . ILE A 1 477 ? -24.941 5.586 21.665 1.00 96.75 477 ILE A CA 1
ATOM 3938 C C . ILE A 1 477 ? -25.911 4.641 22.367 1.00 96.75 477 ILE A C 1
ATOM 3940 O O . ILE A 1 477 ? -27.111 4.894 22.448 1.00 96.75 477 ILE A O 1
ATOM 3944 N N . ASP A 1 478 ? -25.354 3.625 23.013 1.00 96.56 478 ASP A N 1
ATOM 3945 C CA . ASP A 1 478 ? -26.078 2.778 23.947 1.00 96.56 478 ASP A CA 1
ATOM 3946 C C . ASP A 1 478 ? -25.828 3.265 25.382 1.00 96.56 478 ASP A C 1
ATOM 3948 O O . ASP A 1 478 ? -24.754 3.093 25.973 1.00 96.56 478 ASP A O 1
ATOM 3952 N N . PHE A 1 479 ? -26.841 3.913 25.957 1.00 95.88 479 PHE A N 1
ATOM 3953 C CA . PHE A 1 479 ? -26.791 4.420 27.327 1.00 95.88 479 PHE A CA 1
ATOM 3954 C C . PHE A 1 479 ? -26.949 3.331 28.395 1.00 95.88 479 PHE A C 1
ATOM 3956 O O . PHE A 1 479 ? -26.621 3.599 29.558 1.00 95.88 479 PHE A O 1
ATOM 3963 N N . HIS A 1 480 ? -27.469 2.150 28.055 1.00 94.69 480 HIS A N 1
ATOM 3964 C CA . HIS A 1 480 ? -27.607 1.040 28.994 1.00 94.69 480 HIS A CA 1
ATOM 3965 C C . HIS A 1 480 ? -26.240 0.396 29.222 1.00 94.69 480 HIS A C 1
ATOM 3967 O O . HIS A 1 480 ? -25.718 0.439 30.339 1.00 94.69 480 HIS A O 1
ATOM 3973 N N . GLU A 1 481 ? -25.605 -0.042 28.136 1.00 94.00 481 GLU A N 1
ATOM 3974 C CA . GLU A 1 481 ? -24.286 -0.686 28.158 1.00 94.00 481 GLU A CA 1
ATOM 3975 C C . GLU A 1 481 ? -23.123 0.316 28.282 1.00 94.00 481 GLU A C 1
ATOM 3977 O O . GLU A 1 481 ? -21.981 -0.063 28.542 1.00 94.00 481 GLU A O 1
ATOM 3982 N N . ARG A 1 482 ? -23.401 1.624 28.160 1.00 96.94 482 ARG A N 1
ATOM 3983 C CA . ARG A 1 482 ? -22.408 2.719 28.160 1.00 96.94 482 ARG A CA 1
ATOM 3984 C C . ARG A 1 482 ? -21.326 2.510 27.103 1.00 96.94 482 ARG A C 1
ATOM 3986 O O . ARG A 1 482 ? -20.123 2.582 27.380 1.00 96.94 482 ARG A O 1
ATOM 3993 N N . GLN A 1 483 ? -21.776 2.265 25.882 1.00 95.69 483 GLN A N 1
ATOM 3994 C CA . GLN A 1 483 ? -20.913 1.998 24.744 1.00 95.69 483 GLN A CA 1
ATOM 3995 C C . GLN A 1 483 ? -21.359 2.775 23.509 1.00 95.69 483 GLN A C 1
ATOM 3997 O O . GLN A 1 483 ? -22.510 3.200 23.406 1.00 95.69 483 GLN A O 1
ATOM 4002 N N . CYS A 1 484 ? -20.440 2.979 22.572 1.00 94.31 484 CYS A N 1
ATOM 4003 C CA . CYS A 1 484 ? -20.782 3.480 21.251 1.00 94.31 484 CYS A CA 1
ATOM 4004 C C . CYS A 1 484 ? -19.962 2.840 20.139 1.00 94.31 484 CYS A C 1
ATOM 4006 O O . CYS A 1 484 ? -18.828 2.397 20.350 1.00 94.31 484 CYS A O 1
ATOM 4008 N N . VAL A 1 485 ? -20.552 2.798 18.946 1.00 91.19 485 VAL A N 1
ATOM 4009 C CA . VAL A 1 485 ? -19.915 2.260 17.742 1.00 91.19 485 VAL A CA 1
ATOM 4010 C C . VAL A 1 485 ? -19.192 3.389 17.013 1.00 91.19 485 VAL A C 1
ATOM 4012 O O . VAL A 1 485 ? -19.766 4.436 16.729 1.00 91.19 485 VAL A O 1
ATOM 4015 N N . VAL A 1 486 ? -17.904 3.199 16.716 1.00 91.25 486 VAL A N 1
ATOM 4016 C CA . VAL A 1 486 ? -17.104 4.176 15.964 1.00 91.25 486 VAL A CA 1
ATOM 4017 C C . VAL A 1 486 ? -16.472 3.570 14.719 1.00 91.25 486 VAL A C 1
ATOM 4019 O O . VAL A 1 486 ? -15.914 2.472 14.741 1.00 91.25 486 VAL A O 1
ATOM 4022 N N . PHE A 1 487 ? -16.470 4.356 13.644 1.00 83.25 487 PHE A N 1
ATOM 4023 C CA . PHE A 1 487 ? -15.934 3.970 12.341 1.00 83.25 487 PHE A CA 1
ATOM 4024 C C . PHE A 1 487 ? -14.491 4.456 12.159 1.00 83.25 487 PHE A C 1
ATOM 4026 O O . PHE A 1 487 ? -14.213 5.655 12.046 1.00 83.25 487 PHE A O 1
ATOM 4033 N N . GLY A 1 488 ? -13.552 3.511 12.131 1.00 71.38 488 GLY A N 1
ATOM 4034 C CA . GLY A 1 488 ? -12.131 3.752 11.902 1.00 71.38 488 GLY A CA 1
ATOM 4035 C C . GLY A 1 488 ? -11.748 3.932 10.425 1.00 71.38 488 GLY A C 1
ATOM 4036 O O . GLY A 1 488 ? -12.579 3.975 9.518 1.00 71.38 488 GLY A O 1
ATOM 4037 N N . LYS A 1 489 ? -10.434 4.022 10.165 1.00 65.75 489 LYS A N 1
ATOM 4038 C CA . LYS A 1 489 ? -9.887 4.059 8.797 1.00 65.75 489 LYS A CA 1
ATOM 4039 C C . LYS A 1 489 ? -10.223 2.747 8.070 1.00 65.75 489 LYS A C 1
ATOM 4041 O O . LYS A 1 489 ? -10.011 1.677 8.634 1.00 65.75 489 LYS A O 1
ATOM 4046 N N . GLY A 1 490 ? -10.707 2.843 6.829 1.00 62.72 490 GLY A N 1
ATOM 4047 C CA . GLY A 1 490 ? -11.156 1.687 6.041 1.00 62.72 490 GLY A CA 1
ATOM 4048 C C . GLY A 1 490 ? -12.537 1.160 6.444 1.00 62.72 490 GLY A C 1
ATOM 4049 O O . GLY A 1 490 ? -12.801 -0.016 6.251 1.00 62.72 490 GLY A O 1
ATOM 4050 N N . ASN A 1 491 ? -13.372 2.010 7.055 1.00 64.56 491 ASN A N 1
ATOM 4051 C CA . ASN A 1 491 ? -14.730 1.689 7.502 1.00 64.56 491 ASN A CA 1
ATOM 4052 C C . ASN A 1 491 ? -14.823 0.527 8.508 1.00 64.56 491 ASN A C 1
ATOM 4054 O O . ASN A 1 491 ? -15.840 -0.146 8.602 1.00 64.56 491 ASN A O 1
ATOM 4058 N N . LYS A 1 492 ? -13.748 0.284 9.269 1.00 73.75 492 LYS A N 1
ATOM 4059 C CA . LYS A 1 492 ? -13.732 -0.744 10.313 1.00 73.75 492 LYS A CA 1
ATOM 4060 C C . LYS A 1 492 ? -14.456 -0.245 11.555 1.00 73.75 492 LYS A C 1
ATOM 4062 O O . LYS A 1 492 ? -14.019 0.736 12.163 1.00 73.75 492 LYS A O 1
ATOM 4067 N N . GLU A 1 493 ? -15.511 -0.942 11.933 1.00 85.38 493 GLU A N 1
ATOM 4068 C CA . GLU A 1 493 ? -16.266 -0.682 13.153 1.00 85.38 493 GLU A CA 1
ATOM 4069 C C . GLU A 1 493 ? -15.520 -1.191 14.387 1.00 85.38 493 GLU A C 1
ATOM 4071 O O . GLU A 1 493 ? -14.824 -2.210 14.353 1.00 85.38 493 GLU A O 1
ATOM 4076 N N . ARG A 1 494 ? -15.649 -0.459 15.494 1.00 88.44 494 ARG A N 1
ATOM 4077 C CA . ARG A 1 494 ? -15.307 -0.960 16.825 1.00 88.44 494 ARG A CA 1
ATOM 4078 C C . ARG A 1 494 ? -16.210 -0.337 17.876 1.00 88.44 494 ARG A C 1
ATOM 4080 O O . ARG A 1 494 ? -16.594 0.825 17.756 1.00 88.44 494 ARG A O 1
ATOM 4087 N N . ILE A 1 495 ? -16.455 -1.097 18.931 1.00 91.19 495 ILE A N 1
ATOM 4088 C CA . ILE A 1 495 ? -17.157 -0.629 20.122 1.00 91.19 495 ILE A CA 1
ATOM 4089 C C . ILE A 1 495 ? -16.145 0.040 21.056 1.00 91.19 495 ILE A C 1
ATOM 4091 O O . ILE A 1 495 ? -15.041 -0.471 21.265 1.00 91.19 495 ILE A O 1
ATOM 4095 N N . VAL A 1 496 ? -16.514 1.192 21.609 1.00 93.19 496 VAL A N 1
ATOM 4096 C CA . VAL A 1 496 ? -15.780 1.861 22.688 1.00 93.19 496 VAL A CA 1
ATOM 4097 C C . VAL A 1 496 ? -16.696 2.086 23.880 1.00 93.19 496 VAL A C 1
ATOM 4099 O O . VAL A 1 496 ? -17.896 2.284 23.720 1.00 93.19 496 VAL A O 1
ATOM 4102 N N . TYR A 1 497 ? -16.115 2.090 25.074 1.00 94.25 497 TYR A N 1
ATOM 4103 C CA . TYR A 1 497 ? -16.853 2.205 26.327 1.00 94.25 497 TYR A CA 1
ATOM 4104 C C . TYR A 1 497 ? -16.632 3.574 26.962 1.00 94.25 497 TYR A C 1
ATOM 4106 O O . TYR A 1 497 ? -15.543 4.145 26.862 1.00 94.25 497 TYR A O 1
ATOM 4114 N N . PHE A 1 498 ? -17.652 4.090 27.643 1.00 96.50 498 PHE A N 1
ATOM 4115 C CA . PHE A 1 498 ? -17.565 5.321 28.422 1.00 96.50 498 PHE A CA 1
ATOM 4116 C C . PHE A 1 498 ? -18.073 5.130 29.852 1.00 96.50 498 PHE A C 1
ATOM 4118 O O . PHE A 1 498 ? -18.807 4.199 30.171 1.00 96.50 498 PHE A O 1
ATOM 4125 N N . ASN A 1 499 ? -17.646 6.006 30.762 1.00 94.62 499 ASN A N 1
ATOM 4126 C CA . ASN A 1 499 ? -17.990 5.880 32.176 1.00 94.62 499 ASN A CA 1
ATOM 4127 C C . ASN A 1 499 ? -19.367 6.498 32.504 1.00 94.62 499 ASN A C 1
ATOM 4129 O O . ASN A 1 499 ? -20.008 7.159 31.684 1.00 94.62 499 ASN A O 1
ATOM 4133 N N . ALA A 1 500 ? -19.830 6.288 33.740 1.00 96.06 500 ALA A N 1
ATOM 4134 C CA . ALA A 1 500 ? -21.118 6.803 34.207 1.00 96.06 500 ALA A CA 1
ATOM 4135 C C . ALA A 1 500 ? -21.218 8.341 34.158 1.00 96.06 500 ALA A C 1
ATOM 4137 O O . ALA A 1 500 ? -22.288 8.869 33.871 1.00 96.06 500 ALA A O 1
ATOM 4138 N N . ARG A 1 501 ? -20.110 9.062 34.380 1.00 96.12 501 ARG A N 1
ATOM 4139 C CA . ARG A 1 501 ? -20.076 10.530 34.290 1.00 96.12 501 ARG A CA 1
ATOM 4140 C C . ARG A 1 501 ? -20.352 10.994 32.859 1.00 96.12 501 ARG A C 1
ATOM 4142 O O . ARG A 1 501 ? -21.235 11.818 32.644 1.00 96.12 501 ARG A O 1
ATOM 4149 N N . THR A 1 502 ? -19.679 10.394 31.875 1.00 97.50 502 THR A N 1
ATOM 4150 C CA . THR A 1 502 ? -19.923 10.666 30.452 1.00 97.50 502 THR A CA 1
ATOM 4151 C C . THR A 1 502 ? -21.373 10.387 30.065 1.00 97.50 502 THR A C 1
ATOM 4153 O O . THR A 1 502 ? -21.966 11.201 29.363 1.00 97.50 502 THR A O 1
ATOM 4156 N N . LYS A 1 503 ? -21.970 9.286 30.554 1.00 97.88 503 LYS A N 1
ATOM 4157 C CA . LYS A 1 503 ? -23.400 8.988 30.350 1.00 97.88 503 LYS A CA 1
ATOM 4158 C C . LYS A 1 503 ? -24.282 10.155 30.795 1.00 97.88 503 LYS A C 1
ATOM 4160 O O . LYS A 1 503 ? -25.105 10.616 30.009 1.00 97.88 503 LYS A O 1
ATOM 4165 N N . LEU A 1 504 ? -24.095 10.634 32.025 1.00 97.88 504 LEU A N 1
ATOM 4166 C CA . LEU A 1 504 ? -24.903 11.719 32.584 1.00 97.88 504 LEU A CA 1
ATOM 4167 C C . LEU A 1 504 ? -24.760 13.004 31.765 1.00 97.88 504 LEU A C 1
ATOM 4169 O O . LEU A 1 504 ? -25.764 13.596 31.384 1.00 97.88 504 LEU A O 1
ATOM 4173 N N . HIS A 1 505 ? -23.534 13.408 31.432 1.00 98.06 505 HIS A N 1
ATOM 4174 C CA . HIS A 1 505 ? -23.308 14.639 30.671 1.00 98.06 505 HIS A CA 1
ATOM 4175 C C . HIS A 1 505 ? -23.826 14.552 29.230 1.00 98.06 505 HIS A C 1
ATOM 4177 O O . HIS A 1 505 ? -24.384 15.524 28.725 1.00 98.06 505 HIS A O 1
ATOM 4183 N N . LEU A 1 506 ? -23.719 13.387 28.580 1.00 97.88 506 LEU A N 1
ATOM 4184 C CA . LEU A 1 506 ? -24.330 13.157 27.268 1.00 97.88 506 LEU A CA 1
ATOM 4185 C C . LEU A 1 506 ? -25.857 13.260 27.331 1.00 97.88 506 LEU A C 1
ATOM 4187 O O . LEU A 1 506 ? -26.443 13.943 26.497 1.00 97.88 506 LEU A O 1
ATOM 4191 N N . GLN A 1 507 ? -26.500 12.640 28.324 1.00 97.75 507 GLN A N 1
ATOM 4192 C CA . GLN A 1 507 ? -27.953 12.733 28.503 1.00 97.75 507 GLN A CA 1
ATOM 4193 C C . GLN A 1 507 ? -28.394 14.173 28.777 1.00 97.75 507 GLN A C 1
ATOM 4195 O O . GLN A 1 507 ? -29.323 14.664 28.146 1.00 97.75 507 GLN A O 1
ATOM 4200 N N . GLN A 1 508 ? -27.699 14.883 29.667 1.00 97.44 508 GLN A N 1
ATOM 4201 C CA . GLN A 1 508 ? -28.004 16.280 29.973 1.00 97.44 508 GLN A CA 1
ATOM 4202 C C . GLN A 1 508 ? -27.851 17.196 28.752 1.00 97.44 508 GLN A C 1
ATOM 4204 O O . GLN A 1 508 ? -28.640 18.126 28.591 1.00 97.44 508 GLN A O 1
ATOM 4209 N N . TYR A 1 509 ? -26.851 16.940 27.906 1.00 97.56 509 TYR A N 1
ATOM 4210 C CA . TYR A 1 509 ? -26.677 17.645 26.642 1.00 97.56 509 TYR A CA 1
ATOM 4211 C C . TYR A 1 509 ? -27.807 17.322 25.656 1.00 97.56 509 TYR A C 1
ATOM 4213 O O . TYR A 1 509 ? -28.414 18.246 25.122 1.00 97.56 509 TYR A O 1
ATOM 4221 N N . LEU A 1 510 ? -28.120 16.042 25.433 1.00 96.50 510 LEU A N 1
ATOM 4222 C CA . LEU A 1 510 ? -29.178 15.633 24.503 1.00 96.50 510 LEU A CA 1
ATOM 4223 C C . LEU A 1 510 ? -30.562 16.133 24.930 1.00 96.50 510 LEU A C 1
ATOM 4225 O O . LEU A 1 510 ? -31.332 16.541 24.071 1.00 96.50 510 LEU A O 1
ATOM 4229 N N . ASN A 1 511 ? -30.848 16.175 26.232 1.00 95.94 511 ASN A N 1
ATOM 4230 C CA . ASN A 1 511 ? -32.113 16.688 26.763 1.00 95.94 511 ASN A CA 1
ATOM 4231 C C . ASN A 1 511 ? -32.306 18.198 26.531 1.00 95.94 511 ASN A C 1
ATOM 4233 O O . ASN A 1 511 ? -33.433 18.675 26.563 1.00 95.94 511 ASN A O 1
ATOM 4237 N N . GLU A 1 512 ? -31.227 18.962 26.330 1.00 93.50 512 GLU A N 1
ATOM 4238 C CA . GLU A 1 512 ? -31.296 20.398 26.015 1.00 93.50 512 GLU A CA 1
ATOM 4239 C C . GLU A 1 512 ? -31.453 20.657 24.509 1.00 93.50 512 GLU A C 1
ATOM 4241 O O . GLU A 1 512 ? -31.769 21.772 24.096 1.00 93.50 512 GLU A O 1
ATOM 4246 N N . ARG A 1 513 ? -31.242 19.639 23.666 1.00 92.50 513 ARG A N 1
ATOM 4247 C CA . ARG A 1 513 ? -31.350 19.792 22.217 1.00 92.50 513 ARG A CA 1
ATOM 4248 C C . ARG A 1 513 ? -32.803 19.815 21.779 1.00 92.50 513 ARG A C 1
ATOM 4250 O O . ARG A 1 513 ? -33.565 18.897 22.060 1.00 92.50 513 ARG A O 1
ATOM 4257 N N . THR A 1 514 ? -33.141 20.840 21.010 1.00 91.56 514 THR A N 1
ATOM 4258 C CA . THR A 1 514 ? -34.460 21.021 20.391 1.00 91.56 514 THR A CA 1
ATOM 4259 C C . THR A 1 514 ? -34.454 20.739 18.890 1.00 91.56 514 THR A C 1
ATOM 4261 O O . THR A 1 514 ? -35.503 20.772 18.256 1.00 91.56 514 THR A O 1
ATOM 4264 N N . ASP A 1 515 ? -33.284 20.466 18.313 1.00 93.81 515 ASP A N 1
ATOM 4265 C CA . ASP A 1 515 ? -33.116 20.169 16.895 1.00 93.81 515 ASP A CA 1
ATOM 4266 C C . ASP A 1 515 ? -33.354 18.681 16.570 1.00 93.81 515 ASP A C 1
ATOM 4268 O O . ASP A 1 515 ? -33.230 17.800 17.431 1.00 93.81 515 ASP A O 1
ATOM 4272 N N . ASP A 1 516 ? -33.617 18.394 15.297 1.00 92.44 516 ASP A N 1
ATOM 4273 C CA . ASP A 1 516 ? -33.844 17.058 14.734 1.00 92.44 516 ASP A CA 1
ATOM 4274 C C . ASP A 1 516 ? -32.581 16.434 14.107 1.00 92.44 516 ASP A C 1
ATOM 4276 O O . ASP A 1 516 ? -32.634 15.344 13.536 1.00 92.44 516 ASP A O 1
ATOM 4280 N N . ASN A 1 517 ? -31.414 17.077 14.234 1.00 95.75 517 ASN A N 1
ATOM 4281 C CA . ASN A 1 517 ? -30.199 16.611 13.580 1.00 95.75 517 ASN A CA 1
ATOM 4282 C C . ASN A 1 517 ? -29.716 15.283 14.199 1.00 95.75 517 ASN A C 1
ATOM 4284 O O . ASN A 1 517 ? -29.444 15.237 15.413 1.00 95.75 517 ASN A O 1
ATOM 4288 N N . PRO A 1 518 ? -29.517 14.224 13.387 1.00 96.12 518 PRO A N 1
ATOM 4289 C CA . PRO A 1 518 ? -29.118 12.905 13.875 1.00 96.12 518 PRO A CA 1
ATOM 4290 C C . PRO A 1 518 ? -27.701 12.879 14.456 1.00 96.12 518 PRO A C 1
ATOM 4292 O O . PRO A 1 518 ? -27.389 11.992 15.248 1.00 96.12 518 PRO A O 1
ATOM 4295 N N . ALA A 1 519 ? -26.842 13.845 14.110 1.00 96.88 519 ALA A N 1
ATOM 4296 C CA . ALA A 1 519 ? -25.491 13.945 14.651 1.00 96.88 519 ALA A CA 1
ATOM 4297 C C . ALA A 1 519 ? -25.510 14.018 16.179 1.00 96.88 519 ALA A C 1
ATOM 4299 O O . ALA A 1 519 ? -26.318 14.753 16.745 1.00 96.88 519 ALA A O 1
ATOM 4300 N N . LEU A 1 520 ? -24.574 13.343 16.849 1.00 97.00 520 LEU A N 1
ATOM 43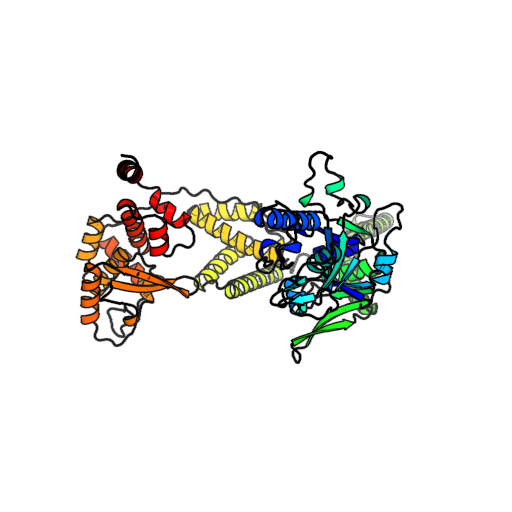01 C CA . LEU A 1 520 ? -24.442 13.405 18.302 1.00 97.00 520 LEU A CA 1
ATOM 4302 C C . LEU A 1 520 ? -24.095 14.820 18.769 1.00 97.00 520 LEU A C 1
ATOM 4304 O O . LEU A 1 520 ? -24.725 15.305 19.698 1.00 97.00 520 LEU A O 1
ATOM 4308 N N . PHE A 1 521 ? -23.149 15.494 18.103 1.00 97.38 521 PHE A N 1
ATOM 4309 C CA . PHE A 1 521 ? -22.713 16.850 18.447 1.00 97.38 521 PHE A CA 1
ATOM 4310 C C . PHE A 1 521 ? -22.946 17.852 17.309 1.00 97.38 521 PHE A C 1
ATOM 4312 O O . PHE A 1 521 ? -22.492 17.649 16.179 1.00 97.38 521 PHE A O 1
ATOM 4319 N N . VAL A 1 522 ? -23.576 18.982 17.642 1.00 96.81 522 VAL A N 1
ATOM 4320 C CA . VAL A 1 522 ? -23.942 20.058 16.699 1.00 96.81 522 VAL A CA 1
ATOM 4321 C C . VAL A 1 522 ? -23.449 21.448 17.123 1.00 96.81 522 VAL A C 1
ATOM 4323 O O . VAL A 1 522 ? -22.957 21.656 18.239 1.00 96.81 522 VAL A O 1
ATOM 4326 N N . SER A 1 523 ? -23.535 22.426 16.219 1.00 94.56 523 SER A N 1
ATOM 4327 C CA . SER A 1 523 ? -23.286 23.841 16.510 1.00 94.56 523 SER A CA 1
ATOM 4328 C C . SER A 1 523 ? -24.263 24.379 17.566 1.00 94.56 523 SER A C 1
ATOM 4330 O O . SER A 1 523 ? -25.399 23.925 17.662 1.00 94.56 523 SER A O 1
ATOM 4332 N N . LEU A 1 524 ? -23.821 25.363 18.365 1.00 90.44 524 LEU A N 1
ATOM 4333 C CA . LEU A 1 524 ? -24.672 25.979 19.402 1.00 90.44 524 LEU A CA 1
ATOM 4334 C C . LEU A 1 524 ? -25.796 26.828 18.807 1.00 90.44 524 LEU A C 1
ATOM 4336 O O . LEU A 1 524 ? -26.829 26.989 19.436 1.00 90.44 524 LEU A O 1
ATOM 4340 N N . HIS A 1 525 ? -25.580 27.382 17.617 1.00 87.88 525 HIS A N 1
ATOM 4341 C CA . HIS A 1 525 ? -26.537 28.260 16.958 1.00 87.88 525 HIS A CA 1
ATOM 4342 C C . HIS A 1 525 ? -27.275 27.508 15.852 1.00 87.88 525 HIS A C 1
ATOM 4344 O O . HIS A 1 525 ? -26.691 26.630 15.198 1.00 87.88 525 HIS A O 1
ATOM 4350 N N . SER A 1 526 ? -28.533 27.901 15.637 1.00 86.31 526 SER A N 1
ATOM 4351 C CA . SER A 1 526 ? -29.340 27.504 14.482 1.00 86.31 526 SER A CA 1
ATOM 4352 C C . SER A 1 526 ? -28.555 27.754 13.181 1.00 86.31 526 SER A C 1
ATOM 4354 O O . SER A 1 526 ? -27.893 28.793 13.076 1.00 86.31 526 SER A O 1
ATOM 4356 N N . PRO A 1 527 ? -28.549 26.813 12.216 1.00 88.81 527 PRO A N 1
ATOM 4357 C CA . PRO A 1 527 ? -29.434 25.647 12.093 1.00 88.81 527 PRO A CA 1
ATOM 4358 C C . PRO A 1 527 ? -28.902 24.343 12.728 1.00 88.81 527 PRO A C 1
ATOM 4360 O O . PRO A 1 527 ? -29.219 23.262 12.248 1.00 88.81 527 PRO A O 1
ATOM 4363 N N . HIS A 1 528 ? -28.083 24.412 13.788 1.00 92.94 528 HIS A N 1
ATOM 4364 C CA . HIS A 1 528 ? -27.591 23.235 14.530 1.00 92.94 528 HIS A CA 1
ATOM 4365 C C . HIS A 1 528 ? -26.952 22.169 13.627 1.00 92.94 528 HIS A C 1
ATOM 4367 O O . HIS A 1 528 ? -27.320 20.993 13.612 1.00 92.94 528 HIS A O 1
ATOM 4373 N N . THR A 1 529 ? -25.952 22.585 12.856 1.00 95.06 529 THR A N 1
ATOM 4374 C CA . THR A 1 529 ? -25.242 21.693 11.941 1.00 95.06 529 THR A CA 1
ATOM 4375 C C . THR A 1 529 ? -24.262 20.797 12.689 1.00 95.06 529 THR A C 1
ATOM 4377 O O . THR A 1 529 ? -23.727 21.164 13.738 1.00 95.06 529 THR A O 1
ATOM 4380 N N . ARG A 1 530 ? -23.991 19.608 12.139 1.00 96.62 530 ARG A N 1
ATOM 4381 C CA . ARG A 1 530 ? -22.971 18.683 12.657 1.00 96.62 530 ARG A CA 1
ATOM 4382 C C . ARG A 1 530 ? -21.642 19.411 12.864 1.00 96.62 530 ARG A C 1
ATOM 4384 O O . ARG A 1 530 ? -21.172 20.128 11.979 1.00 96.62 530 ARG A O 1
ATOM 4391 N N . LEU A 1 531 ? -21.004 19.190 14.014 1.00 96.06 531 LEU A N 1
ATOM 4392 C CA . LEU A 1 531 ? -19.699 19.788 14.280 1.00 96.06 531 LEU A CA 1
ATOM 4393 C C . LEU A 1 531 ? -18.635 19.314 13.290 1.00 96.06 531 LEU A C 1
ATOM 4395 O O . LEU A 1 531 ? -18.550 18.143 12.931 1.00 96.06 531 LEU A O 1
ATOM 4399 N N . THR A 1 532 ? -17.756 20.234 12.906 1.00 94.75 532 THR A N 1
ATOM 4400 C CA . THR A 1 532 ? -16.567 19.916 12.115 1.00 94.75 532 THR A CA 1
ATOM 4401 C C . THR A 1 532 ? -15.385 19.587 13.025 1.00 94.75 532 THR A C 1
ATOM 4403 O O . THR A 1 532 ? -15.319 20.025 14.176 1.00 94.75 532 THR A O 1
ATOM 4406 N N . ILE A 1 533 ? -14.401 18.856 12.489 1.00 93.94 533 ILE A N 1
ATOM 4407 C CA . ILE A 1 533 ? -13.145 18.548 13.196 1.00 93.94 533 ILE A CA 1
ATOM 4408 C C . ILE A 1 533 ? -12.488 19.834 13.711 1.00 93.94 533 ILE A C 1
ATOM 4410 O O . ILE A 1 533 ? -12.148 19.934 14.889 1.00 93.94 533 ILE A O 1
ATOM 4414 N N . SER A 1 534 ? -12.366 20.836 12.837 1.00 93.06 534 SER A N 1
ATOM 4415 C CA . SER A 1 534 ? -11.772 22.130 13.171 1.00 93.06 534 SER A CA 1
ATOM 4416 C C . SER A 1 534 ? -12.557 22.852 14.265 1.00 93.06 534 SER A C 1
ATOM 4418 O O . SER A 1 534 ? -11.945 23.449 15.145 1.00 93.06 534 SER A O 1
ATOM 4420 N N . GLY A 1 535 ? -13.892 22.761 14.258 1.00 94.31 535 GLY A N 1
ATOM 4421 C CA . GLY A 1 535 ? -14.736 23.339 15.304 1.00 94.31 535 GLY A CA 1
ATOM 4422 C C . GLY A 1 535 ? -14.422 22.765 16.686 1.00 94.31 535 GLY A C 1
ATOM 4423 O O . GLY A 1 535 ? -14.196 23.523 17.630 1.00 94.31 535 GLY A O 1
ATOM 4424 N N . VAL A 1 536 ? -14.323 21.436 16.789 1.00 95.88 536 VAL A N 1
ATOM 4425 C CA . VAL A 1 536 ? -13.957 20.755 18.042 1.00 95.88 536 VAL A CA 1
ATOM 4426 C C . VAL A 1 536 ? -12.532 21.116 18.475 1.00 95.88 536 VAL A C 1
ATOM 4428 O O . VAL A 1 536 ? -12.308 21.467 19.632 1.00 95.88 536 VAL A O 1
ATOM 4431 N N . GLU A 1 537 ? -11.561 21.084 17.558 1.00 95.00 537 GLU A N 1
ATOM 4432 C CA . GLU A 1 537 ? -10.161 21.406 17.864 1.00 95.00 537 GLU A CA 1
ATOM 4433 C C . GLU A 1 537 ? -9.970 22.850 18.331 1.00 95.00 537 GLU A C 1
ATOM 4435 O O . GLU A 1 537 ? -9.269 23.089 19.314 1.00 95.00 537 GLU A O 1
ATOM 4440 N N . ILE A 1 538 ? -10.594 23.816 17.648 1.00 94.31 538 ILE A N 1
ATOM 4441 C CA . ILE A 1 538 ? -10.561 25.227 18.043 1.00 94.31 538 ILE A CA 1
ATOM 4442 C C . ILE A 1 538 ? -11.187 25.386 19.423 1.00 94.31 538 ILE A C 1
ATOM 4444 O O . ILE A 1 538 ? -10.627 26.094 20.260 1.00 94.31 538 ILE A O 1
ATOM 4448 N N . ARG A 1 539 ? -12.323 24.729 19.680 1.00 94.56 539 ARG A N 1
ATOM 4449 C CA . ARG A 1 539 ? -13.014 24.871 20.960 1.00 94.56 539 ARG A CA 1
ATOM 4450 C C . ARG A 1 539 ? -12.189 24.322 22.120 1.00 94.56 539 ARG A C 1
ATOM 4452 O O . ARG A 1 539 ? -11.982 25.039 23.093 1.00 94.56 539 ARG A O 1
ATOM 4459 N N . ILE A 1 540 ? -11.658 23.109 21.986 1.00 95.31 540 ILE A N 1
ATOM 4460 C CA . ILE A 1 540 ? -10.796 22.485 22.999 1.00 95.31 540 ILE A CA 1
ATOM 4461 C C . ILE A 1 540 ? -9.521 23.305 23.220 1.00 95.31 540 ILE A C 1
ATOM 4463 O O . ILE A 1 540 ? -9.102 23.498 24.358 1.00 95.31 540 ILE A O 1
ATOM 4467 N N . ARG A 1 541 ? -8.921 23.836 22.147 1.00 94.56 541 ARG A N 1
ATOM 4468 C CA . ARG A 1 541 ? -7.744 24.705 22.257 1.00 94.56 541 ARG A CA 1
ATOM 4469 C C . ARG A 1 541 ? -8.058 25.977 23.043 1.00 94.56 541 ARG A C 1
ATOM 4471 O O . ARG A 1 541 ? -7.262 26.349 23.896 1.00 94.56 541 ARG A O 1
ATOM 4478 N N . LYS A 1 542 ? -9.207 26.613 22.783 1.00 94.25 542 LYS A N 1
ATOM 4479 C CA . LYS A 1 542 ? -9.657 27.805 23.521 1.00 94.25 542 LYS A CA 1
ATOM 4480 C C . LYS A 1 542 ? -9.869 27.510 25.010 1.00 94.25 542 LYS A C 1
ATOM 4482 O O . LYS A 1 542 ? -9.418 28.302 25.825 1.00 94.25 542 LYS A O 1
ATOM 4487 N N . LEU A 1 543 ? -10.485 26.373 25.351 1.00 94.69 543 LEU A N 1
ATOM 4488 C CA . LEU A 1 543 ? -10.655 25.936 26.748 1.00 94.69 543 LEU A CA 1
ATOM 4489 C C . LEU A 1 543 ? -9.304 25.709 27.445 1.00 94.69 543 LEU A C 1
ATOM 4491 O O . LEU A 1 543 ? -9.088 26.166 28.562 1.00 94.69 543 LEU A O 1
ATOM 4495 N N . GLY A 1 544 ? -8.355 25.065 26.761 1.00 94.56 544 GLY A N 1
ATOM 4496 C CA . GLY A 1 544 ? -6.997 24.915 27.287 1.00 94.56 544 GLY A CA 1
ATOM 4497 C C . GLY A 1 544 ? -6.297 26.261 27.500 1.00 94.56 544 GLY A C 1
ATOM 4498 O O . GLY A 1 544 ? -5.687 26.480 28.540 1.00 94.56 544 GLY A O 1
ATOM 4499 N N . GLN A 1 545 ? -6.427 27.188 26.546 1.00 93.94 545 GLN A N 1
ATOM 4500 C CA . GLN A 1 545 ? -5.838 28.528 26.635 1.00 93.94 545 GLN A CA 1
ATOM 4501 C C . GLN A 1 545 ? -6.407 29.350 27.796 1.00 93.94 545 GLN A C 1
ATOM 4503 O O . GLN A 1 545 ? -5.630 30.006 28.481 1.00 93.94 545 GLN A O 1
ATOM 4508 N N . SER A 1 546 ? -7.719 29.293 28.057 1.00 94.00 546 SER A N 1
ATOM 4509 C CA . SER A 1 546 ? -8.325 30.005 29.196 1.00 94.00 546 SER A CA 1
ATOM 4510 C C . SER A 1 546 ? -7.841 29.506 30.557 1.00 94.00 546 SER A C 1
ATOM 4512 O O . SER A 1 546 ? -7.967 30.219 31.544 1.00 94.00 546 SER A O 1
ATOM 4514 N N . LEU A 1 547 ? -7.277 28.299 30.605 1.00 93.88 547 LEU A N 1
ATOM 4515 C CA . LEU A 1 547 ? -6.721 27.679 31.806 1.00 93.88 547 LEU A CA 1
ATOM 4516 C C . LEU A 1 547 ? -5.185 27.690 31.818 1.00 93.88 547 LEU A C 1
ATOM 4518 O O . LEU A 1 547 ? -4.571 26.987 32.617 1.00 93.88 547 LEU A O 1
ATOM 4522 N N . SER A 1 548 ? -4.548 28.429 30.903 1.00 92.56 548 SER A N 1
ATOM 4523 C CA . SER A 1 548 ? -3.086 28.449 30.735 1.00 92.56 548 SER A CA 1
ATOM 4524 C C . SER A 1 548 ? -2.468 27.059 30.503 1.00 92.56 548 SER A C 1
ATOM 4526 O O . SER A 1 548 ? -1.294 26.828 30.786 1.00 92.56 548 SER A O 1
ATOM 4528 N N . MET A 1 549 ? -3.241 26.119 29.949 1.00 91.38 549 MET A N 1
ATOM 4529 C CA . MET A 1 549 ? -2.783 24.769 29.634 1.00 91.38 549 MET A CA 1
ATOM 4530 C C . MET A 1 549 ? -2.208 24.709 28.213 1.00 91.38 549 MET A C 1
ATOM 4532 O O . MET A 1 549 ? -2.931 24.933 27.231 1.00 91.38 549 MET A O 1
ATOM 4536 N N . PRO A 1 550 ? -0.927 24.343 28.041 1.00 81.81 550 PRO A N 1
ATOM 4537 C CA . PRO A 1 550 ? -0.325 24.289 26.722 1.00 81.81 550 PRO A CA 1
ATOM 4538 C C . PRO A 1 550 ? -0.881 23.121 25.896 1.00 81.81 550 PRO A C 1
ATOM 4540 O O . PRO A 1 550 ? -0.986 21.974 26.345 1.00 81.81 550 PRO A O 1
ATOM 4543 N N . LYS A 1 551 ? -1.179 23.421 24.625 1.00 85.00 551 LYS A N 1
ATOM 4544 C CA . LYS A 1 551 ? -1.413 22.441 23.548 1.00 85.00 551 LYS A CA 1
ATOM 4545 C C . LYS A 1 551 ? -2.506 21.403 23.862 1.00 85.00 551 LYS A C 1
ATOM 4547 O O . LYS A 1 551 ? -2.370 20.232 23.510 1.00 85.00 551 LYS A O 1
ATOM 4552 N N . VAL A 1 552 ? -3.612 21.815 24.486 1.00 93.12 552 VAL A N 1
ATOM 4553 C CA . VAL A 1 552 ? -4.781 20.935 24.662 1.00 93.12 552 VAL A CA 1
ATOM 4554 C C . VAL A 1 552 ? -5.452 20.693 23.306 1.00 93.12 552 VAL A C 1
ATOM 4556 O O . VAL A 1 552 ? -5.814 21.626 22.591 1.00 93.12 552 VAL A O 1
ATOM 4559 N N . HIS A 1 553 ? -5.586 19.423 22.928 1.00 93.00 553 HIS A N 1
ATOM 4560 C CA . HIS A 1 553 ? -6.206 18.984 21.677 1.00 93.00 553 HIS A CA 1
ATOM 4561 C C . HIS A 1 553 ? -6.752 17.551 21.837 1.00 93.00 553 HIS A C 1
ATOM 4563 O O . HIS A 1 553 ? -6.267 16.824 22.706 1.00 93.00 553 HIS A O 1
ATOM 4569 N N . PRO A 1 554 ? -7.679 17.070 20.982 1.00 94.06 554 PRO A N 1
ATOM 4570 C CA . PRO A 1 554 ? -8.293 15.738 21.106 1.00 94.06 554 PRO A CA 1
ATOM 4571 C C . PRO A 1 554 ? -7.297 14.585 21.295 1.00 94.06 554 PRO A C 1
ATOM 4573 O O . PRO A 1 554 ? -7.483 13.704 22.127 1.00 94.06 554 PRO A O 1
ATOM 4576 N N . HIS A 1 555 ? -6.175 14.613 20.568 1.00 90.62 555 HIS A N 1
ATOM 4577 C CA . HIS A 1 555 ? -5.154 13.573 20.704 1.00 90.62 555 HIS A CA 1
ATOM 4578 C C . HIS A 1 555 ? -4.457 13.562 22.086 1.00 90.62 555 HIS A C 1
ATOM 4580 O O . HIS A 1 555 ? -3.909 12.533 22.454 1.00 90.62 555 HIS A O 1
ATOM 4586 N N . LYS A 1 556 ? -4.495 14.646 22.881 1.00 91.62 556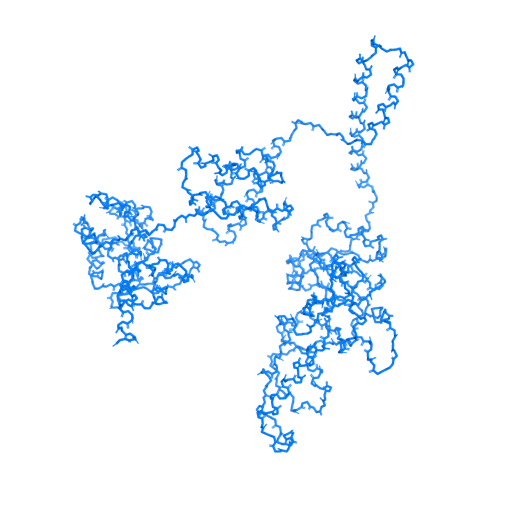 LYS A N 1
ATOM 4587 C CA . LYS A 1 556 ? -3.956 14.672 24.254 1.00 91.62 556 LYS A CA 1
ATOM 4588 C C . LYS A 1 556 ? -4.834 13.824 25.187 1.00 91.62 556 LYS A C 1
ATOM 4590 O O . LYS A 1 556 ? -4.281 13.005 25.905 1.00 91.62 556 LYS A O 1
ATOM 4595 N N . PHE A 1 557 ? -6.165 13.886 25.051 1.00 94.44 557 PHE A N 1
ATOM 4596 C CA . PHE A 1 557 ? -7.113 13.020 25.777 1.00 94.44 557 PHE A CA 1
ATOM 4597 C C . PHE A 1 557 ? -6.906 11.535 25.475 1.00 94.44 557 PHE A C 1
ATOM 4599 O O . PHE A 1 557 ? -6.798 10.732 26.394 1.00 94.44 557 PHE A O 1
ATOM 4606 N N . ARG A 1 558 ? -6.764 11.169 24.190 1.00 92.00 558 ARG A N 1
ATOM 4607 C CA . ARG A 1 558 ? -6.467 9.778 23.795 1.00 92.00 558 ARG A CA 1
ATOM 4608 C C . ARG A 1 558 ? -5.210 9.254 24.490 1.00 92.00 558 ARG A C 1
ATOM 4610 O O . ARG A 1 558 ? -5.172 8.111 24.928 1.00 92.00 558 ARG A O 1
ATOM 4617 N N . ARG A 1 559 ? -4.173 10.089 24.547 1.00 88.06 559 ARG A N 1
ATOM 4618 C CA . ARG A 1 559 ? -2.890 9.739 25.160 1.00 88.06 559 ARG A CA 1
ATOM 4619 C C . ARG A 1 559 ? -3.010 9.619 26.673 1.00 88.06 559 ARG A C 1
ATOM 4621 O O . ARG A 1 559 ? -2.519 8.639 27.210 1.00 88.06 559 ARG A O 1
ATOM 4628 N N . THR A 1 560 ? -3.711 10.552 27.317 1.00 90.75 560 THR A N 1
ATOM 4629 C CA . THR A 1 560 ? -4.059 10.465 28.739 1.00 90.75 560 THR A CA 1
ATOM 4630 C C . THR A 1 560 ? -4.765 9.149 29.051 1.00 90.75 560 THR A C 1
ATOM 4632 O O . THR A 1 560 ? -4.288 8.415 29.905 1.00 90.75 560 THR A O 1
ATOM 4635 N N . LEU A 1 561 ? -5.816 8.785 28.305 1.00 91.44 561 LEU A N 1
ATOM 4636 C CA . LEU A 1 561 ? -6.524 7.519 28.519 1.00 91.44 561 LEU A CA 1
ATOM 4637 C C . LEU A 1 561 ? -5.604 6.303 28.347 1.00 91.44 561 LEU A C 1
ATOM 4639 O O . LEU A 1 561 ? -5.641 5.390 29.166 1.00 91.44 561 LEU A O 1
ATOM 4643 N N . ALA A 1 562 ? -4.772 6.293 27.299 1.00 89.44 562 ALA A N 1
ATOM 4644 C CA . ALA A 1 562 ? -3.834 5.203 27.041 1.00 89.44 562 ALA A CA 1
ATOM 4645 C C . ALA A 1 562 ? -2.852 5.010 28.205 1.00 89.44 562 ALA A C 1
ATOM 4647 O O . ALA A 1 562 ? -2.712 3.900 28.712 1.00 89.44 562 ALA A O 1
ATOM 4648 N N . THR A 1 563 ? -2.206 6.094 28.642 1.00 85.50 563 THR A N 1
ATOM 4649 C CA . THR A 1 563 ? -1.263 6.085 29.766 1.00 85.50 563 THR A CA 1
ATOM 4650 C C . THR A 1 563 ? -1.966 5.668 31.057 1.00 85.50 563 THR A C 1
ATOM 4652 O O . THR A 1 563 ? -1.513 4.732 31.703 1.00 85.50 563 THR A O 1
ATOM 4655 N N . MET A 1 564 ? -3.126 6.252 31.379 1.00 86.25 564 MET A N 1
ATOM 4656 C CA . MET A 1 564 ? -3.896 5.898 32.578 1.00 86.25 564 MET A CA 1
ATOM 4657 C C . MET A 1 564 ? -4.331 4.428 32.596 1.00 86.25 564 MET A C 1
ATOM 4659 O O . MET A 1 564 ? -4.304 3.797 33.649 1.00 86.25 564 MET A O 1
ATOM 4663 N N . ALA A 1 565 ? -4.760 3.871 31.460 1.00 87.19 565 ALA A N 1
ATOM 4664 C CA . ALA A 1 565 ? -5.169 2.471 31.378 1.00 87.19 565 ALA A CA 1
ATOM 4665 C C . ALA A 1 565 ? -3.986 1.526 31.634 1.00 87.19 565 ALA A C 1
ATOM 4667 O O . ALA A 1 565 ? -4.124 0.562 32.387 1.00 87.19 565 ALA A O 1
ATOM 4668 N N . ILE A 1 566 ? -2.821 1.835 31.056 1.00 84.50 566 ILE A N 1
ATOM 4669 C CA . ILE A 1 566 ? -1.583 1.075 31.269 1.00 84.50 566 ILE A CA 1
ATOM 4670 C C . ILE A 1 566 ? -1.124 1.192 32.727 1.00 84.50 566 ILE A C 1
ATOM 4672 O O . ILE A 1 566 ? -0.824 0.175 33.346 1.00 84.50 566 ILE A O 1
ATOM 4676 N N . ASP A 1 567 ? -1.134 2.399 33.299 1.00 79.94 567 ASP A N 1
ATOM 4677 C CA . ASP A 1 567 ? -0.751 2.641 34.698 1.00 79.94 567 ASP A CA 1
ATOM 4678 C C . ASP A 1 567 ? -1.681 1.920 35.689 1.00 79.94 567 ASP A C 1
ATOM 4680 O O . ASP A 1 567 ? -1.249 1.457 36.742 1.00 79.94 567 ASP A O 1
ATOM 4684 N N . LYS A 1 568 ? -2.960 1.746 35.333 1.00 82.81 568 LYS A N 1
ATOM 4685 C CA . LYS A 1 568 ? -3.928 0.934 36.093 1.00 82.81 568 LYS A CA 1
ATOM 4686 C C . LYS A 1 568 ? -3.798 -0.575 35.839 1.00 82.81 568 LYS A C 1
ATOM 4688 O O . LYS A 1 568 ? -4.583 -1.354 36.377 1.00 82.81 568 LYS A O 1
ATOM 4693 N N . GLY A 1 569 ? -2.812 -1.001 35.049 1.00 78.75 569 GLY A N 1
ATOM 4694 C CA . GLY A 1 569 ? -2.476 -2.405 34.817 1.00 78.75 569 GLY A CA 1
ATOM 4695 C C . GLY A 1 569 ? -3.288 -3.097 33.721 1.00 78.75 569 GLY A C 1
ATOM 4696 O O . GLY A 1 569 ? -3.329 -4.328 33.701 1.00 78.75 569 GLY A O 1
ATOM 4697 N N . MET A 1 570 ? -3.940 -2.349 32.822 1.00 83.75 570 MET A N 1
ATOM 4698 C CA . MET A 1 570 ? -4.602 -2.934 31.653 1.00 83.75 570 MET A CA 1
ATOM 4699 C C . MET A 1 570 ? -3.552 -3.516 30.687 1.00 83.75 570 MET A C 1
ATOM 4701 O O . MET A 1 570 ? -2.610 -2.802 30.329 1.00 83.75 570 MET A O 1
ATOM 4705 N N . PRO A 1 571 ? -3.706 -4.773 30.222 1.00 84.25 571 PRO A N 1
ATOM 4706 C CA . PRO A 1 571 ? -2.821 -5.358 29.218 1.00 84.25 571 PRO A CA 1
ATOM 4707 C C . PRO A 1 571 ? -2.726 -4.494 27.957 1.00 84.25 571 PRO A C 1
ATOM 4709 O O . PRO A 1 571 ? -3.730 -3.965 27.466 1.00 84.25 571 PRO A O 1
ATOM 4712 N N . ILE A 1 572 ? -1.519 -4.357 27.406 1.00 84.31 572 ILE A N 1
ATOM 4713 C CA . ILE A 1 572 ? -1.249 -3.440 26.292 1.00 84.31 572 ILE A CA 1
ATOM 4714 C C . ILE A 1 572 ? -2.037 -3.806 25.027 1.00 84.31 572 ILE A C 1
ATOM 4716 O O . ILE A 1 572 ? -2.459 -2.923 24.277 1.00 84.31 572 ILE A O 1
ATOM 4720 N N . GLU A 1 573 ? -2.309 -5.092 24.820 1.00 84.94 573 GLU A N 1
ATOM 4721 C CA . GLU A 1 573 ? -3.114 -5.630 23.726 1.00 84.94 573 GLU A CA 1
ATOM 4722 C C . GLU A 1 573 ? -4.576 -5.180 23.845 1.00 84.94 573 GLU A C 1
ATOM 4724 O O . GLU A 1 573 ? -5.224 -4.860 22.845 1.00 84.94 573 GLU A O 1
ATOM 4729 N N . GLN A 1 574 ? -5.095 -5.095 25.074 1.00 86.25 574 GLN A N 1
ATOM 4730 C CA . GLN A 1 574 ? -6.442 -4.590 25.337 1.00 86.25 574 GLN A CA 1
ATOM 4731 C C . GLN A 1 574 ? -6.513 -3.080 25.100 1.00 86.25 574 GLN A C 1
ATOM 4733 O O . GLN A 1 574 ? -7.434 -2.613 24.429 1.00 86.25 574 GLN A O 1
ATOM 4738 N N . VAL A 1 575 ? -5.499 -2.323 25.538 1.00 87.69 575 VAL A N 1
ATOM 4739 C CA . VAL A 1 575 ? -5.390 -0.880 25.252 1.00 87.69 575 VAL A CA 1
ATOM 4740 C C . VAL A 1 575 ? -5.284 -0.629 23.741 1.00 87.69 575 VAL A C 1
ATOM 4742 O O . VAL A 1 575 ? -5.922 0.281 23.209 1.00 87.69 575 VAL A O 1
ATOM 4745 N N . GLN A 1 576 ? -4.529 -1.457 23.012 1.00 86.88 576 GLN A N 1
ATOM 4746 C CA . GLN A 1 576 ? -4.415 -1.379 21.553 1.00 86.88 576 GLN A CA 1
ATOM 4747 C C . GLN A 1 576 ? -5.773 -1.571 20.865 1.00 86.88 576 GLN A C 1
ATOM 4749 O O . GLN A 1 576 ? -6.118 -0.790 19.969 1.00 86.88 576 GLN A O 1
ATOM 4754 N N . ARG A 1 577 ? -6.539 -2.591 21.282 1.00 85.38 577 ARG A N 1
ATOM 4755 C CA . ARG A 1 577 ? -7.887 -2.865 20.762 1.00 85.38 577 ARG A CA 1
ATOM 4756 C C . ARG A 1 577 ? -8.851 -1.723 21.083 1.00 85.38 577 ARG A C 1
ATOM 4758 O O . ARG A 1 577 ? -9.496 -1.221 20.165 1.00 85.38 577 ARG A O 1
ATOM 4765 N N . LEU A 1 578 ? -8.863 -1.244 22.331 1.00 85.56 578 LEU A N 1
ATOM 4766 C CA . LEU A 1 578 ? -9.694 -0.121 22.788 1.00 85.56 578 LEU A CA 1
ATOM 4767 C C . LEU A 1 578 ? -9.471 1.141 21.935 1.00 85.56 578 LEU A C 1
ATOM 4769 O O . LEU A 1 578 ? -10.412 1.776 21.455 1.00 85.56 578 LEU A O 1
ATOM 4773 N N . LEU A 1 579 ? -8.207 1.486 21.676 1.00 85.81 579 LEU A N 1
ATOM 4774 C CA . LEU A 1 579 ? -7.846 2.689 20.920 1.00 85.81 579 LEU A CA 1
ATOM 4775 C C . LEU A 1 579 ? -7.923 2.512 19.395 1.00 85.81 579 LEU A C 1
ATOM 4777 O O . LEU A 1 579 ? -7.822 3.507 18.660 1.00 85.81 579 LEU A O 1
ATOM 4781 N N . GLY A 1 580 ? -8.099 1.280 18.908 1.00 82.00 580 GLY A N 1
ATOM 4782 C CA . GLY A 1 580 ? -8.127 0.948 17.485 1.00 82.00 580 GLY A CA 1
ATOM 4783 C C . GLY A 1 580 ? -6.795 1.246 16.791 1.00 82.00 580 GLY A C 1
ATOM 4784 O O . GLY A 1 580 ? -6.765 1.956 15.776 1.00 82.00 580 GLY A O 1
ATOM 4785 N N . HIS A 1 581 ? -5.680 0.789 17.373 1.00 83.38 581 HIS A N 1
ATOM 4786 C CA . HIS A 1 581 ? -4.350 0.879 16.764 1.00 83.38 581 HIS A CA 1
ATOM 4787 C C . HIS A 1 581 ? -4.032 -0.384 15.958 1.00 83.38 581 HIS A C 1
ATOM 4789 O O . HIS A 1 581 ? -4.058 -1.494 16.480 1.00 83.38 581 HIS A O 1
ATOM 4795 N N . VAL A 1 582 ? -3.680 -0.205 14.682 1.00 78.00 582 VAL A N 1
ATOM 4796 C CA . VAL A 1 582 ? -3.315 -1.320 13.789 1.00 78.00 582 VAL A CA 1
ATOM 4797 C C . VAL A 1 582 ? -1.976 -1.942 14.192 1.00 78.00 582 VAL A C 1
ATOM 4799 O O . VAL A 1 582 ? -1.828 -3.155 14.155 1.00 78.00 582 VAL A O 1
ATOM 4802 N N . ARG A 1 583 ? -1.006 -1.117 14.605 1.00 77.38 583 ARG A N 1
ATOM 4803 C CA . ARG A 1 583 ? 0.327 -1.560 15.034 1.00 77.38 583 ARG A CA 1
ATOM 4804 C C . ARG A 1 583 ? 0.494 -1.382 16.534 1.00 77.38 583 ARG A C 1
ATOM 4806 O O . ARG A 1 583 ? 0.269 -0.279 17.040 1.00 77.38 583 ARG A O 1
ATOM 4813 N N . ILE A 1 584 ? 0.975 -2.425 17.205 1.00 76.50 584 ILE A N 1
ATOM 4814 C CA . ILE A 1 584 ? 1.261 -2.408 18.644 1.00 76.50 584 ILE A CA 1
ATOM 4815 C C . ILE A 1 584 ? 2.307 -1.348 19.018 1.00 76.50 584 ILE A C 1
ATOM 4817 O O . ILE A 1 584 ? 2.160 -0.696 20.047 1.00 76.50 584 ILE A O 1
ATOM 4821 N N . ASP A 1 585 ? 3.261 -1.058 18.121 1.00 74.50 585 ASP A N 1
ATOM 4822 C CA . ASP A 1 585 ? 4.274 0.005 18.265 1.00 74.50 585 ASP A CA 1
ATOM 4823 C C . ASP A 1 585 ? 3.667 1.361 18.654 1.00 74.50 585 ASP A C 1
ATOM 4825 O O . ASP A 1 585 ? 4.234 2.121 19.435 1.00 74.50 585 ASP A O 1
ATOM 4829 N N . THR A 1 586 ? 2.471 1.661 18.132 1.00 76.06 586 THR A N 1
ATOM 4830 C CA . THR A 1 586 ? 1.781 2.925 18.426 1.00 76.06 586 THR A CA 1
ATOM 4831 C C . THR A 1 586 ? 1.336 2.990 19.885 1.00 76.06 586 THR A C 1
ATOM 4833 O O . THR A 1 586 ? 1.378 4.059 20.488 1.00 76.06 586 THR A O 1
ATOM 4836 N N . THR A 1 587 ? 0.927 1.856 20.456 1.00 77.56 587 THR A N 1
ATOM 4837 C CA . THR A 1 587 ? 0.535 1.738 21.864 1.00 77.56 587 THR A CA 1
ATOM 4838 C C . THR A 1 587 ? 1.758 1.616 22.777 1.00 77.56 587 THR A C 1
ATOM 4840 O O . THR A 1 587 ? 1.757 2.191 23.863 1.00 77.56 587 THR A O 1
ATOM 4843 N N . LEU A 1 588 ? 2.831 0.955 22.321 1.00 74.62 588 LEU A N 1
ATOM 4844 C CA . LEU A 1 588 ? 4.097 0.823 23.056 1.00 74.62 588 LEU A CA 1
ATOM 4845 C C . LEU A 1 588 ? 4.716 2.178 23.406 1.00 74.62 588 LEU A C 1
ATOM 4847 O O . LEU A 1 588 ? 5.244 2.339 24.503 1.00 74.62 588 LEU A O 1
ATOM 4851 N N . HIS A 1 589 ? 4.563 3.189 22.547 1.00 69.81 589 HIS A N 1
ATOM 4852 C CA . HIS A 1 589 ? 4.982 4.558 22.865 1.00 69.81 589 HIS A CA 1
ATOM 4853 C C . HIS A 1 589 ? 4.348 5.135 24.145 1.00 69.81 589 HIS A C 1
ATOM 4855 O O . HIS A 1 589 ? 4.907 6.071 24.713 1.00 69.81 589 HIS A O 1
ATOM 4861 N N . TYR A 1 590 ? 3.208 4.608 24.605 1.00 71.00 590 TYR A N 1
ATOM 4862 C CA . TYR A 1 590 ? 2.576 5.015 25.866 1.00 71.00 590 TYR A CA 1
ATOM 4863 C C . TYR A 1 590 ? 3.038 4.183 27.067 1.00 71.00 590 TYR A C 1
ATOM 4865 O O . TYR A 1 590 ? 2.963 4.670 28.190 1.00 71.00 590 TYR A O 1
ATOM 4873 N N . ALA A 1 591 ? 3.539 2.965 26.840 1.00 62.78 591 ALA A N 1
ATOM 4874 C CA . ALA A 1 591 ? 3.973 2.042 27.890 1.00 62.78 591 ALA A CA 1
ATOM 4875 C C . ALA A 1 591 ? 5.378 2.352 28.436 1.00 62.78 591 ALA A C 1
ATOM 4877 O O . ALA A 1 591 ? 5.665 2.069 29.595 1.00 62.78 591 ALA A O 1
ATOM 4878 N N . ILE A 1 592 ? 6.241 2.972 27.623 1.00 57.25 592 ILE A N 1
ATOM 4879 C CA . ILE A 1 592 ? 7.659 3.248 27.943 1.00 57.25 592 ILE A CA 1
ATOM 4880 C C . ILE A 1 592 ? 7.832 4.248 29.113 1.00 57.25 592 ILE A C 1
ATOM 4882 O O . ILE A 1 592 ? 8.938 4.474 29.591 1.00 57.25 592 ILE A O 1
ATOM 4886 N N . VAL A 1 593 ? 6.750 4.853 29.607 1.00 54.28 593 VAL A N 1
ATOM 4887 C CA . VAL A 1 593 ? 6.821 6.093 30.390 1.00 54.28 593 VAL A CA 1
ATOM 4888 C C . VAL A 1 593 ? 6.944 5.883 31.910 1.00 54.28 593 VAL A C 1
ATOM 4890 O O . VAL A 1 593 ? 7.313 6.831 32.594 1.00 54.28 593 VAL A O 1
ATOM 4893 N N . ASN A 1 594 ? 6.720 4.687 32.478 1.00 55.16 594 ASN A N 1
ATOM 4894 C CA . ASN A 1 594 ? 6.645 4.567 33.944 1.00 55.16 594 ASN A CA 1
ATOM 4895 C C . ASN A 1 594 ? 7.378 3.346 34.536 1.00 55.16 594 ASN A C 1
ATOM 4897 O O . ASN A 1 594 ? 6.879 2.221 34.498 1.00 55.16 594 ASN A O 1
ATOM 4901 N N . GLN A 1 595 ? 8.535 3.575 35.176 1.00 54.34 595 GLN A N 1
ATOM 4902 C CA . GLN A 1 595 ? 9.244 2.557 35.973 1.00 54.34 595 GLN A CA 1
ATOM 4903 C C . GLN A 1 595 ? 8.375 1.985 37.112 1.00 54.34 595 GLN A C 1
ATOM 4905 O O . GLN A 1 595 ? 8.585 0.845 37.532 1.00 54.34 595 GLN A O 1
ATOM 4910 N N . ASN A 1 596 ? 7.351 2.717 37.574 1.00 57.47 596 ASN A N 1
ATOM 4911 C CA . ASN A 1 596 ? 6.416 2.204 38.578 1.00 57.47 596 ASN A CA 1
ATOM 4912 C C . ASN A 1 596 ? 5.583 1.025 38.060 1.00 57.47 596 ASN A C 1
ATOM 4914 O O . ASN A 1 596 ? 5.253 0.142 38.848 1.00 57.47 596 ASN A O 1
ATOM 4918 N N . ASN A 1 597 ? 5.311 0.945 36.753 1.00 58.44 597 ASN A N 1
ATOM 4919 C CA . ASN A 1 597 ? 4.569 -0.179 36.175 1.00 58.44 597 ASN A CA 1
ATOM 4920 C C . ASN A 1 597 ? 5.392 -1.465 36.210 1.00 58.44 597 ASN A C 1
ATOM 4922 O O . ASN A 1 597 ? 4.850 -2.526 36.505 1.00 58.44 597 ASN A O 1
ATOM 4926 N N . VAL A 1 598 ? 6.711 -1.369 36.008 1.00 60.72 598 VAL A N 1
ATOM 4927 C CA . VAL A 1 598 ? 7.629 -2.507 36.173 1.00 60.72 598 VAL A CA 1
ATOM 4928 C C . VAL A 1 598 ? 7.630 -2.974 37.629 1.00 60.72 598 VAL A C 1
ATOM 4930 O O . VAL A 1 598 ? 7.523 -4.168 37.891 1.00 60.72 598 VAL A O 1
ATOM 4933 N N . LYS A 1 599 ? 7.663 -2.039 38.587 1.00 62.94 599 LYS A N 1
ATOM 4934 C CA . LYS A 1 599 ? 7.618 -2.345 40.025 1.00 62.94 599 LYS A CA 1
ATOM 4935 C C . LYS A 1 599 ? 6.288 -2.978 40.458 1.00 62.94 599 LYS A C 1
ATOM 4937 O O . LYS A 1 599 ? 6.295 -3.943 41.219 1.00 62.94 599 LYS A O 1
ATOM 4942 N N . LEU A 1 600 ? 5.155 -2.464 39.976 1.00 64.12 600 LEU A N 1
ATOM 4943 C CA . LEU A 1 600 ? 3.823 -3.009 40.262 1.00 64.12 600 LEU A CA 1
ATOM 4944 C C . LEU A 1 600 ? 3.615 -4.376 39.607 1.00 64.12 600 LEU A C 1
ATOM 4946 O O . LEU A 1 600 ? 3.101 -5.280 40.258 1.00 64.12 600 LEU A O 1
ATOM 4950 N N . ALA A 1 601 ? 4.050 -4.553 38.357 1.00 63.75 601 ALA A N 1
ATOM 4951 C CA . ALA A 1 601 ? 4.000 -5.842 37.674 1.00 63.75 601 ALA A CA 1
ATOM 4952 C C . ALA A 1 601 ? 4.892 -6.876 38.374 1.00 63.75 601 ALA A C 1
ATOM 4954 O O . ALA A 1 601 ? 4.434 -7.983 38.637 1.00 63.75 601 ALA A O 1
ATOM 4955 N N . HIS A 1 602 ? 6.115 -6.503 38.766 1.00 67.94 602 HIS A N 1
ATOM 4956 C CA . HIS A 1 602 ? 6.987 -7.366 39.562 1.00 67.94 602 HIS A CA 1
ATOM 4957 C C . HIS A 1 602 ? 6.315 -7.766 40.880 1.00 67.94 602 HIS A C 1
ATOM 4959 O O . HIS A 1 602 ? 6.275 -8.944 41.203 1.00 67.94 602 HIS A O 1
ATOM 4965 N N . LYS A 1 603 ? 5.728 -6.819 41.624 1.00 69.50 603 LYS A N 1
ATOM 4966 C CA . LYS A 1 603 ? 5.010 -7.123 42.874 1.00 69.50 603 LYS A CA 1
ATOM 4967 C C . LYS A 1 603 ? 3.751 -7.976 42.664 1.00 69.50 603 LYS A C 1
ATOM 4969 O O . LYS A 1 603 ? 3.337 -8.652 43.585 1.00 69.50 603 LYS A O 1
ATOM 4974 N N . LYS A 1 604 ? 3.098 -7.894 41.505 1.00 69.94 604 LYS A N 1
ATOM 4975 C CA . LYS A 1 604 ? 1.853 -8.624 41.221 1.00 69.94 604 LYS A CA 1
ATOM 4976 C C . LYS A 1 604 ? 2.096 -10.044 40.705 1.00 69.94 604 LYS A C 1
ATOM 4978 O O . LYS A 1 604 ? 1.271 -10.915 40.951 1.00 69.94 604 LYS A O 1
ATOM 4983 N N . TYR A 1 605 ? 3.155 -10.243 39.921 1.00 67.06 605 TYR A N 1
ATOM 4984 C CA . TYR A 1 605 ? 3.414 -11.505 39.220 1.00 67.06 605 TYR A CA 1
ATOM 4985 C C . TYR A 1 605 ? 4.602 -12.295 39.781 1.00 67.06 605 TYR A C 1
ATOM 4987 O O . TYR A 1 605 ? 4.685 -13.491 39.524 1.00 67.06 605 TYR A O 1
ATOM 4995 N N . LEU A 1 606 ? 5.526 -11.647 40.500 1.00 68.81 606 LEU A N 1
ATOM 4996 C CA . LEU A 1 606 ? 6.775 -12.251 40.990 1.00 68.81 606 LEU A CA 1
ATOM 4997 C C . LEU A 1 606 ? 7.020 -12.042 42.495 1.00 68.81 606 LEU A C 1
ATOM 4999 O O . LEU A 1 606 ? 7.992 -12.579 43.022 1.00 68.81 606 LEU A O 1
ATOM 5003 N N . GLY A 1 607 ? 6.195 -11.241 43.171 1.00 47.75 607 GLY A N 1
ATOM 5004 C CA . GLY A 1 607 ? 6.207 -11.035 44.622 1.00 47.75 607 GLY A CA 1
ATOM 5005 C C . GLY A 1 607 ? 4.875 -11.444 45.215 1.00 47.75 607 GLY A C 1
ATOM 5006 O O . GLY A 1 607 ? 4.874 -11.731 46.429 1.00 47.75 607 GLY A O 1
#

Secondary structure (DSSP, 8-state):
--SEEEEEE-HHHHHHHHHHTEEEEEEGGG--S-----GGGS--TT--TTTS-TT--HHHHHHHHHHHHHHHHHTEEEEEEES-S--HHHHHHTTTTTTSEEEEEEHHHHHHTSPP--SS---SPEEEEPEEESS----SS-SSHHHHHHHHHHEEEGGGGGG-EEEEEEES--GGG-PPPTTGGG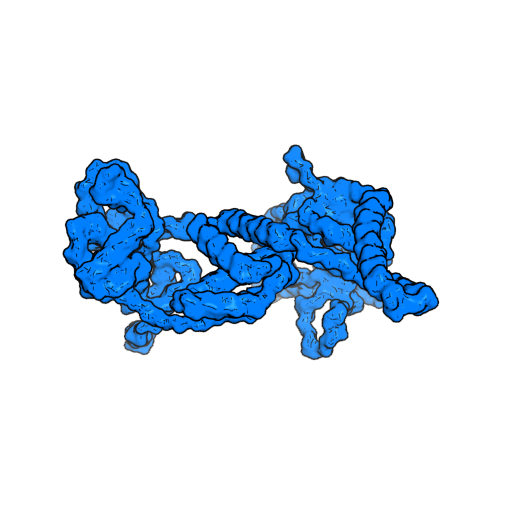S-TT---GGG--EEEE--GGGEEEEEE-TT--HHHHHHHHHHHHHHT-TT-EEEEEEEETTTTEEEEEE-PPPPTHHHHHHHHHHHHHHHHHHHHHHHHHHHHHTTTS-HHHHHHHHHHHHHHHHT------SSHHHHHHHHHHHHHHHHHHHHHHTT--HHHHHHHHHHHHHHHHHH-S-GGG--HHHHHHHHHHHHHHHT--HHHHHHHHHHHHHHHHHHHHTTSSSS-GGGG-PPP-----------HHHHHHHHHT--SHHHHHHHHHHHHH---HHHHTT-BSTTEETTTTEEEEE-TTS-EEEEE--HHHHHHHHHHHHH------BSSB-SSTT-PBPPHHHHHHHHHHHHHHTT-TT--HHHHHHHHHHHHHHTT--HHHHHHHHT-SSHHHHHHHHTT-HHHHHHHHHHHT-

Sequence (607 aa):
MPRILYKYLDIVGAKCMIGNQNLQFTNASQLNDPFDCHPKLIDYSNVPNTKLQGWIPKEWWIEKEENDALNLRNDTWLCSLSKINDSLLMWSHYCYNHKGICIGLDIDKVLESVPPMFGTIYLEPLVLDVQYQDIIERPNAYHTTKDLFSYQWQTKAKEWEYEQEVRLVIPKPSPIYAAFTPQQAKLTKEIWDWREIRHYMPLKGECFESIYFGVNIDEQEKEKIIQFVRKKLNPHINLYQMRVYADAFRIQPEFIKPLNSDLAASYIIYKNKIIRIMKENIIQAIVAEMQRDLDCRQMARLKAVLTSELHNVEIIEKSDCATQQTQENEHLLNSFISAKKIEGCSDKTLTYYRNTIERLLVTLSLAICHITTTDIRTYLSDYQEEHQSSKVTIDNMRRIFSSFFAWLEDEDYIAKSPVRRIHKVKTDSLVKEVLSDEQLEQLRDSCTNKRDLAIIDILASTGIRVGELVKLNREDIDFHERQCVVFGKGNKERIVYFNARTKLHLQQYLNERTDDNPALFVSLHSPHTRLTISGVEIRIRKLGQSLSMPKVHPHKFRRTLATMAIDKGMPIEQVQRLLGHVRIDTTLHYAIVNQNNVKLAHKKYLG

InterPro domains:
  IPR002104 Integrase, catalytic domain [PF00589] (434-595)
  IPR002104 Integrase, catalytic domain [PS51898] (430-603)
  IPR004107 Integrase, SAM-like, N-terminal [PF13495] (332-413)
  IPR010998 Integrase/recombinase, N-terminal [G3DSA:1.10.150.130] (323-429)
  IPR011010 DNA breaking-rejoining enzyme, catalytic core [SSF56349] (331-593)
  IPR013762 Integrase-like, catalytic domain superfamily [G3DSA:1.10.443.10] (430-605)
  IPR021352 Protein of unknown function DUF2971 [PF11185] (90-168)
  IPR044068 Core-binding (CB) domain [PS51900] (327-409)
  IPR050090 Bacterial tyrosine recombinase XerC/XerD complex [PTHR30349] (330-593)

Radius of gyration: 35.59 Å; Cα contacts (8 Å, |Δi|>4): 732; chains: 1; bounding box: 78×93×95 Å

pLDDT: mean 78.62, std 16.19, range [32.25, 98.06]

Foldseek 3Di:
DDQKWKDFAELVVVCVCQVQQWAWWAQLVPDPDDLPDQLVLADPPQADPVVVPPPDDPVVVSVVVNVVLVVQSRQKIKDKIFPDDKQQVSCVPHHVHQQRKMFIFRVVQLQVLFDDDDDPADGGWDKEFADEDQGDHPDRDPPDPVSVVNSSQRYGHNVCVSRRIIMGMHGRDDCVQQDDDPVRVPDDPPDDDPNPGTGIGRHALVRTAEMEGTQNHDPVSVVVVLVCNCVPRPVPHWYWYWDQDPVPRIIDTDTDPDDDDVPVVVVVVVQVVVQVVVLVVVLVVVLVVCVVPDDPVVSVVSSVVSCVVSVPDGDDDDPPPLVVLVVVLVVLLVVLLVVVVVVVDDPVRSVVLSVLSVVLCVVLSDRPQPDALVSLVVVLVVCCVVVVDALVVSLVSLVSLVSSQVVCCVVVVYVDRRSPPPDRRDDDLPLDDADDPVNLVLLLVLDPDLLSNLVSQCLLFQVEDLVFLLPDFPVQADLVQQWGWTQDPPRDIDITHGDPVSSVSLVVRVVPDPAPDRTSAFDPDPPGHRDDSVNSQVVQCVSCVVVVHPPGGSNSSSLNNLLVCVVVPNDLVVNCRSHVPPDSVVSVSSNVPDPVSVVVCCVVPVD

Nearest PDB structures (foldseek):
  5hxy-assembly2_B  TM=5.806E-01  e=7.897E-18  Thermoplasma acidophilum DSM 1728
  5hxy-assembly3_C  TM=5.769E-01  e=7.489E-18  Thermoplasma acidophilum DSM 1728
  5hxy-assembly6_F  TM=5.874E-01  e=2.164E-17  Thermoplasma acidophilum DSM 1728
  4a8e-assembly1_A-2  TM=5.480E-01  e=3.636E-14  Pyrococcus abyssi
  5vfz-assembly1_A  TM=5.136E-01  e=1.061E-11  Brujitavirus brujita

Organism: Bacteroides ovatus (NCBI:txid28116)

Mean predicted aligned error: 20.16 Å

Solvent-accessible surface area (backbone atoms only — not comparable to full-atom values): 34607 Å² total; per-residue (Å²): 130,76,60,53,35,24,40,66,19,32,61,68,57,40,48,52,32,64,74,66,32,35,46,71,33,43,50,54,69,74,60,91,69,75,62,67,61,56,67,84,71,54,67,72,84,80,66,58,74,84,74,53,71,69,96,57,55,72,68,60,55,51,53,48,54,40,49,54,51,50,50,50,32,66,39,21,34,37,31,80,29,15,69,58,90,43,47,64,63,55,33,38,74,42,6,64,69,25,35,12,31,36,37,31,31,33,49,66,54,50,60,70,50,50,73,86,72,87,76,97,61,83,70,73,64,45,80,40,68,55,45,63,43,87,70,77,75,63,65,83,63,66,88,46,74,66,49,52,49,50,46,69,74,19,42,26,44,38,91,55,51,81,50,48,44,33,32,38,36,34,68,64,66,61,70,86,45,56,49,70,52,86,72,58,70,72,57,66,91,89,77,71,65,81,89,72,66,59,31,38,46,68,43,57,43,82,22,50,50,32,41,35,36,27,67,63,40,58,68,69,58,49,51,52,49,54,55,45,36,45,75,73,47,36,72,82,45,45,45,24,40,33,41,80,42,86,93,70,84,39,41,48,77,41,78,57,69,82,80,75,74,61,66,66,46,52,57,53,50,50,55,52,50,53,52,49,52,54,52,52,51,53,53,49,52,54,51,62,68,44,58,84,81,45,55,78,70,56,46,54,49,51,55,52,50,52,55,59,63,53,65,83,56,92,80,83,87,89,84,70,58,68,67,56,41,52,52,52,49,51,52,53,50,53,50,51,49,52,51,43,46,74,76,64,52,50,70,72,56,46,54,52,49,48,58,55,48,52,51,52,47,64,75,65,70,57,50,75,75,72,56,44,48,64,57,54,50,50,52,54,49,52,51,30,68,77,64,70,48,53,60,64,58,51,38,51,50,53,50,48,50,40,52,51,36,44,48,32,35,76,69,62,72,28,98,63,44,40,49,79,83,61,75,82,62,87,59,83,83,70,84,72,80,60,66,52,72,67,56,53,50,53,53,48,74,67,39,91,45,50,59,58,36,24,52,53,37,44,33,46,51,38,27,55,51,55,76,33,58,45,63,31,35,54,84,40,52,41,79,86,81,29,34,33,60,40,62,45,85,90,73,41,74,45,73,36,52,45,49,73,66,33,50,52,34,43,50,59,30,55,74,71,55,86,74,87,61,60,44,57,48,53,43,95,54,87,88,39,48,64,41,47,58,65,57,54,42,53,50,44,32,50,57,21,53,78,68,75,40,82,84,40,38,60,70,35,32,27,49,25,39,52,34,52,42,46,71,72,66,46,56,67,70,56,53,25,60,56,64,67,52,92,49,65,69,72,50,47,72,50,63,77,75,47,75,64,51,57,53,51,48,42,52,71,76,77,98